Protein AF-0000000084448288 (afdb_homodimer)

Radius of gyration: 25.59 Å; Cα contacts (8 Å, |Δi|>4): 964; chains: 2; bounding box: 59×80×50 Å

Organism: NCBI:txid207340

Secondary structure (DSSP, 8-state):
--HHHHHHHHHHHHTT--EEEEEETTT--EEEESSSGGGGG--HHHHHHHHHHHHHTS-EEEEETTEEEEEEEEPPPPEEEEES-SHHHHHHHHHHHHTT-EEEEE-S-TTTS-HHHH-TTEEEE-S-HHHHHHHH---TTEEEEE--S-HHHHHHHHHHHHTTT-SEEEE-S-HHHHHHHHHHHHHTT--HHHHTTEESS-S-SS---SHHHHHHHHHHHHHHHHHT--TT---/--HHHHHHHHHHHHTT--EEEEEETTT--EEEESSSGGGGG--HHHHHHHHHHHHHTS-EEEEETTEEEEEEEEPPPPEEEEES-SHHHHHHHHHHHHTT-EEEEE-S-TTTS-HHHHTTTEEEE-S-HHHHHHHH---TTEEEEE--S-HHHHHHHHHHHHTTT-SEEEE-S-HHHHHHHHHHHHHTT--HHHHTTEESS-S-SS---SHHHHHHHHHHHHHHHHHT--TT---

Solvent-accessible surface area (backbone atoms only — not comparable to full-atom values): 24464 Å² total; per-residue (Å²): 127,62,68,68,55,51,54,48,50,50,50,25,54,73,68,54,38,54,30,19,43,34,29,32,61,92,78,60,51,69,48,56,42,64,72,57,79,60,53,78,78,54,54,67,62,52,50,52,47,36,50,49,13,49,73,63,70,36,64,43,78,43,79,44,96,89,38,51,30,41,31,40,41,44,63,57,74,39,31,36,38,33,37,33,53,41,70,39,44,50,44,27,48,61,56,40,36,65,55,60,28,51,34,34,38,33,27,58,52,57,89,52,53,35,66,84,63,45,47,89,68,52,49,75,39,68,33,52,40,55,59,42,44,64,71,65,52,59,35,69,52,17,34,38,37,32,60,50,91,43,63,80,49,42,48,41,36,48,53,53,46,69,77,37,49,37,70,38,37,30,31,52,51,50,68,68,56,45,54,57,49,52,54,56,42,39,75,76,68,44,51,69,73,57,52,67,55,48,38,65,42,46,36,50,34,26,59,56,79,51,42,39,39,41,23,34,22,34,52,38,37,53,46,11,58,76,54,66,33,60,73,46,44,73,111,129,62,69,68,56,52,53,48,50,50,50,26,56,74,67,54,39,54,29,21,42,34,27,31,62,92,80,59,52,70,49,56,42,67,74,56,81,63,53,80,79,53,53,70,63,52,52,52,48,36,50,49,14,48,73,63,71,37,64,42,78,43,76,46,96,88,38,51,30,42,33,40,43,44,64,59,74,40,30,35,40,32,38,35,51,41,68,39,44,51,45,27,48,59,56,40,34,65,55,58,29,51,33,35,38,32,27,57,53,56,88,52,54,36,57,86,66,46,40,87,66,48,48,77,39,68,36,51,41,56,59,42,44,64,72,65,51,60,34,69,52,17,33,38,36,30,62,48,92,43,63,80,49,41,49,41,37,47,54,54,47,67,74,38,50,37,70,37,37,32,32,51,50,51,68,68,56,43,54,57,50,50,54,56,41,38,75,74,69,42,50,70,75,57,54,67,54,48,37,65,42,46,37,49,36,27,60,57,78,50,42,36,38,40,23,34,21,35,52,39,38,52,46,11,59,76,54,66,33,61,73,46,43,76,110

Nearest PDB structures (foldseek):
  2we7-assembly2_B-2  TM=7.732E-01  e=2.204E-20  Mycolicibacterium smegmatis MC2 155
  2we8-assembly1_A-2  TM=7.661E-01  e=3.571E-20  Mycolicibacterium smegmatis MC2 155
  2we7-assembly1_A-3  TM=7.534E-01  e=9.376E-20  Mycolicibacterium smegmatis MC2 155
  3on5-assembly1_A  TM=6.849E-01  e=8.730E-13  Halalkalibacterium halodurans
  3on5-assembly1_B  TM=7.288E-01  e=4.190E-12  Halalkalibacterium halodurans

pLDDT: mean 90.81, std 9.93, range [38.81, 98.75]

Structure (mmCIF, N/CA/C/O backbone):
data_AF-0000000084448288-model_v1
#
loop_
_entity.id
_entity.type
_entity.pdbx_description
1 polymer 'Xanthine dehydrogenase'
#
loop_
_atom_site.group_PDB
_atom_site.id
_atom_site.type_symbol
_atom_site.label_atom_id
_atom_site.label_alt_id
_atom_site.label_comp_id
_atom_site.label_asym_id
_atom_site.label_entity_id
_atom_site.label_seq_id
_atom_site.pdbx_PDB_ins_code
_atom_site.Cartn_x
_atom_site.Cartn_y
_atom_site.Cartn_z
_atom_site.occupancy
_atom_site.B_iso_or_equiv
_atom_site.auth_seq_id
_atom_site.auth_comp_id
_atom_site.auth_asym_id
_atom_site.auth_atom_id
_atom_site.pdbx_PDB_model_num
ATOM 1 N N . MET A 1 1 ? 19.297 27.125 22.594 1 58.66 1 MET A N 1
ATOM 2 C CA . MET A 1 1 ? 18.234 27.672 21.75 1 58.66 1 MET A CA 1
ATOM 3 C C . MET A 1 1 ? 17.75 29.016 22.312 1 58.66 1 MET A C 1
ATOM 5 O O . MET A 1 1 ? 17.547 29.141 23.516 1 58.66 1 MET A O 1
ATOM 9 N N . ARG A 1 2 ? 17.891 30.078 21.578 1 66.81 2 ARG A N 1
ATOM 10 C CA . ARG A 1 2 ? 17.422 31.375 22.062 1 66.81 2 ARG A CA 1
ATOM 11 C C . ARG A 1 2 ? 15.977 31.312 22.531 1 66.81 2 ARG A C 1
ATOM 13 O O . ARG A 1 2 ? 15.164 30.594 21.938 1 66.81 2 ARG A O 1
ATOM 20 N N . THR A 1 3 ? 15.742 31.75 23.656 1 70.62 3 THR A N 1
ATOM 21 C CA . THR A 1 3 ? 14.461 31.719 24.359 1 70.62 3 THR A CA 1
ATOM 22 C C . THR A 1 3 ? 13.336 32.156 23.422 1 70.62 3 THR A C 1
ATOM 24 O O . THR A 1 3 ? 12.242 31.594 23.453 1 70.62 3 THR A O 1
ATOM 27 N N . ASP A 1 4 ? 13.586 33.094 22.594 1 83.12 4 ASP A N 1
ATOM 28 C CA . ASP A 1 4 ? 12.555 33.594 21.688 1 83.12 4 ASP A CA 1
ATOM 29 C C . ASP A 1 4 ? 12.18 32.562 20.625 1 83.12 4 ASP A C 1
ATOM 31 O O . ASP A 1 4 ? 11 32.375 20.328 1 83.12 4 ASP A O 1
ATOM 35 N N . ILE A 1 5 ? 13.109 31.812 20.203 1 85.88 5 ILE A N 1
ATOM 36 C CA . ILE A 1 5 ? 12.867 30.828 19.156 1 85.88 5 ILE A CA 1
ATOM 37 C C . ILE A 1 5 ? 12.031 29.672 19.719 1 85.88 5 ILE A C 1
ATOM 39 O O . ILE A 1 5 ? 11.125 29.172 19.062 1 85.88 5 ILE A O 1
ATOM 43 N N . PHE A 1 6 ? 12.312 29.359 20.922 1 87.12 6 PHE A N 1
ATOM 44 C CA . PHE A 1 6 ? 11.586 28.266 21.547 1 87.12 6 PHE A CA 1
ATOM 45 C C . PHE A 1 6 ? 10.109 28.609 21.703 1 87.12 6 PHE A C 1
ATOM 47 O O . PHE A 1 6 ? 9.234 27.781 21.438 1 87.12 6 PHE A O 1
ATOM 54 N N . ALA A 1 7 ? 9.922 29.812 22.172 1 88.25 7 ALA A N 1
ATOM 55 C CA . ALA A 1 7 ? 8.539 30.266 22.344 1 88.25 7 ALA A CA 1
ATOM 56 C C . ALA A 1 7 ? 7.801 30.25 21.016 1 88.25 7 ALA A C 1
ATOM 58 O O . ALA A 1 7 ? 6.641 29.844 20.938 1 88.25 7 ALA A O 1
ATOM 59 N N . ARG A 1 8 ? 8.438 30.703 20 1 87.56 8 ARG A N 1
ATOM 60 C CA . ARG A 1 8 ? 7.836 30.719 18.672 1 87.56 8 ARG A CA 1
ATOM 61 C C . ARG A 1 8 ? 7.594 29.312 18.156 1 87.56 8 ARG A C 1
ATOM 63 O O . ARG A 1 8 ? 6.57 29.047 17.516 1 87.56 8 ARG A O 1
ATOM 70 N N . LEU A 1 9 ? 8.539 28.484 18.438 1 89.31 9 LEU A N 1
ATOM 71 C CA . LEU A 1 9 ? 8.391 27.094 18.062 1 89.31 9 LEU A CA 1
ATOM 72 C C . LEU A 1 9 ? 7.195 26.453 18.766 1 89.31 9 LEU A C 1
ATOM 74 O O . LEU A 1 9 ? 6.375 25.781 18.125 1 89.31 9 LEU A O 1
ATOM 78 N N . ARG A 1 10 ? 7.094 26.703 19.984 1 89.56 10 ARG A N 1
ATOM 79 C CA . ARG A 1 10 ? 5.996 26.156 20.781 1 89.56 10 ARG A CA 1
ATOM 80 C C . ARG A 1 10 ? 4.652 26.688 20.297 1 89.56 10 ARG A C 1
ATOM 82 O O . ARG A 1 10 ? 3.668 25.953 20.234 1 89.56 10 ARG A O 1
ATOM 89 N N . ALA A 1 11 ? 4.699 27.969 20.031 1 88.56 11 ALA A N 1
ATOM 90 C CA . ALA A 1 11 ? 3.48 28.578 19.516 1 88.56 11 ALA A CA 1
ATOM 91 C C . ALA A 1 11 ? 3.068 27.938 18.188 1 88.56 11 ALA A C 1
ATOM 93 O O . ALA A 1 11 ? 1.89 27.641 17.984 1 88.56 11 ALA A O 1
ATOM 94 N N . ALA A 1 12 ? 4.02 27.734 17.328 1 88.56 12 ALA A N 1
ATOM 95 C CA . ALA A 1 12 ? 3.748 27.109 16.031 1 88.56 12 ALA A CA 1
ATOM 96 C C . ALA A 1 12 ? 3.205 25.703 16.219 1 88.56 12 ALA A C 1
ATOM 98 O O . ALA A 1 12 ? 2.271 25.297 15.516 1 88.56 12 ALA A O 1
ATOM 99 N N . GLN A 1 13 ? 3.73 24.984 17.109 1 87.38 13 GLN A N 1
ATOM 100 C CA . GLN A 1 13 ? 3.297 23.625 17.391 1 87.38 13 GLN A CA 1
ATOM 101 C C . GLN A 1 13 ? 1.867 23.609 17.922 1 87.38 13 GLN A C 1
ATOM 103 O O . GLN A 1 13 ? 1.059 22.766 17.516 1 87.38 13 GLN A O 1
ATOM 108 N N . ALA A 1 14 ? 1.645 24.562 18.797 1 86.06 14 ALA A N 1
ATOM 109 C CA . ALA A 1 14 ? 0.301 24.672 19.359 1 86.06 14 ALA A CA 1
ATOM 110 C C . ALA A 1 14 ? -0.726 24.969 18.266 1 86.06 14 ALA A C 1
ATOM 112 O O . ALA A 1 14 ? -1.862 24.5 18.328 1 86.06 14 ALA A O 1
ATOM 113 N N . GLU A 1 15 ? -0.28 25.719 17.312 1 86.12 15 GLU A N 1
ATOM 114 C CA . GLU A 1 15 ? -1.156 26.094 16.203 1 86.12 15 GLU A CA 1
ATOM 115 C C . GLU A 1 15 ? -1.111 25.062 15.078 1 86.12 15 GLU A C 1
ATOM 117 O O . GLU A 1 15 ? -1.763 25.234 14.047 1 86.12 15 GLU A O 1
ATOM 122 N N . LYS A 1 16 ? -0.395 24.031 15.242 1 86.31 16 LYS A N 1
ATOM 123 C CA . LYS A 1 16 ? -0.212 22.969 14.258 1 86.31 16 LYS A CA 1
ATOM 124 C C . LYS A 1 16 ? 0.332 23.516 12.945 1 86.31 16 LYS A C 1
ATOM 126 O O . LYS A 1 16 ? -0.062 23.078 11.859 1 86.31 16 LYS A O 1
ATOM 131 N N . ARG A 1 17 ? 1.16 24.5 13.062 1 87.25 17 ARG A N 1
ATOM 132 C CA . ARG A 1 17 ? 1.825 25.094 11.898 1 87.25 17 ARG A CA 1
ATOM 133 C C . ARG A 1 17 ? 3.172 24.422 11.648 1 87.25 17 ARG A C 1
ATOM 135 O O . ARG A 1 17 ? 3.992 24.297 12.555 1 87.25 17 ARG A O 1
ATOM 142 N N . PRO A 1 18 ? 3.307 23.938 10.422 1 90.56 18 PRO A N 1
ATOM 143 C CA . PRO A 1 18 ? 4.629 23.391 10.117 1 90.56 18 PRO A CA 1
ATOM 144 C C . PRO A 1 18 ? 5.734 24.438 10.164 1 90.56 18 PRO A C 1
ATOM 146 O O . PRO A 1 18 ? 5.586 25.531 9.602 1 90.56 18 PRO A O 1
ATOM 149 N N . VAL A 1 19 ? 6.801 24.141 10.898 1 92.81 19 VAL A N 1
ATOM 150 C CA . VAL A 1 19 ? 7.953 25.047 10.969 1 92.81 19 VAL A CA 1
ATOM 151 C C . VAL A 1 19 ? 9.242 24.219 10.938 1 92.81 19 VAL A C 1
ATOM 153 O O . VAL A 1 19 ? 9.227 23.016 11.156 1 92.81 19 VAL A O 1
ATOM 156 N N . ALA A 1 20 ? 10.25 24.891 10.562 1 94.38 20 ALA A N 1
ATOM 157 C CA . ALA A 1 20 ? 11.562 24.25 10.562 1 94.38 20 ALA A CA 1
ATOM 158 C C . ALA A 1 20 ? 12.562 25.047 11.391 1 94.38 20 ALA A C 1
ATOM 160 O O . ALA A 1 20 ? 12.703 26.266 11.203 1 94.38 20 ALA A O 1
ATOM 161 N N . LEU A 1 21 ? 13.148 24.406 12.32 1 93.94 21 LEU A N 1
ATOM 162 C CA . LEU A 1 21 ? 14.234 25 13.086 1 93.94 21 LEU A CA 1
ATOM 163 C C . LEU A 1 21 ? 15.555 24.891 12.336 1 93.94 21 LEU A C 1
ATOM 165 O O . LEU A 1 21 ? 15.984 23.797 11.992 1 93.94 21 LEU A O 1
ATOM 169 N N . LEU A 1 22 ? 16.094 26.016 12.031 1 94.25 22 LEU A N 1
ATOM 170 C CA . LEU A 1 22 ? 17.375 26.109 11.328 1 94.25 22 LEU A CA 1
ATOM 171 C C . LEU A 1 22 ? 18.516 26.391 12.297 1 94.25 22 LEU A C 1
ATOM 173 O O . LEU A 1 22 ? 18.484 27.406 13.008 1 94.25 22 LEU A O 1
ATOM 177 N N . THR A 1 23 ? 19.438 25.469 12.32 1 94.44 23 THR A N 1
ATOM 178 C CA . THR A 1 23 ? 20.578 25.641 13.219 1 94.44 23 THR A CA 1
ATOM 179 C C . THR A 1 23 ? 21.875 25.703 12.438 1 94.44 23 THR A C 1
ATOM 181 O O . THR A 1 23 ? 22.219 24.75 11.719 1 94.44 23 THR A O 1
ATOM 184 N N . ARG A 1 24 ? 22.562 26.797 12.516 1 93.94 24 ARG A N 1
ATOM 185 C CA . ARG A 1 24 ? 23.875 26.891 11.914 1 93.94 24 ARG A CA 1
ATOM 186 C C . ARG A 1 24 ? 24.906 26.094 12.703 1 93.94 24 ARG A C 1
ATOM 188 O O . ARG A 1 24 ? 25.109 26.344 13.898 1 93.94 24 ARG A O 1
ATOM 195 N N . LEU A 1 25 ? 25.562 25.25 12.078 1 94.44 25 LEU A N 1
ATOM 196 C CA . LEU A 1 25 ? 26.344 24.234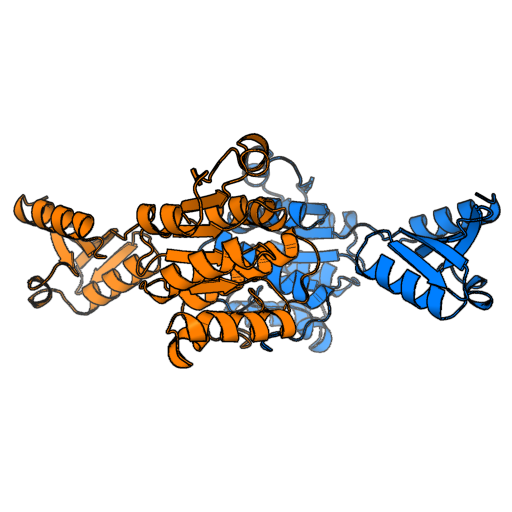 12.781 1 94.44 25 LEU A CA 1
ATOM 197 C C . LEU A 1 25 ? 27.594 24.844 13.406 1 94.44 25 LEU A C 1
ATOM 199 O O . LEU A 1 25 ? 27.938 24.531 14.547 1 94.44 25 LEU A O 1
ATOM 203 N N . PRO A 1 26 ? 28.328 25.766 12.68 1 93.19 26 PRO A N 1
ATOM 204 C CA . PRO A 1 26 ? 29.578 26.25 13.25 1 93.19 26 PRO A CA 1
ATOM 205 C C . PRO A 1 26 ? 29.375 27.016 14.555 1 93.19 26 PRO A C 1
ATOM 207 O O . PRO A 1 26 ? 30.219 26.938 15.453 1 93.19 26 PRO A O 1
ATOM 210 N N . ASP A 1 27 ? 28.219 27.75 14.789 1 93.56 27 ASP A N 1
ATOM 211 C CA . ASP A 1 27 ? 28.094 28.594 15.969 1 93.56 27 ASP A CA 1
ATOM 212 C C . ASP A 1 27 ? 26.781 28.328 16.703 1 93.56 27 ASP A C 1
ATOM 214 O O . ASP A 1 27 ? 26.516 28.922 17.75 1 93.56 27 ASP A O 1
ATOM 218 N N . GLY A 1 28 ? 25.922 27.484 16.125 1 92.06 28 GLY A N 1
ATOM 219 C CA . GLY A 1 28 ? 24.703 27.109 16.812 1 92.06 28 GLY A CA 1
ATOM 220 C C . GLY A 1 28 ? 23.594 28.125 16.672 1 92.06 28 G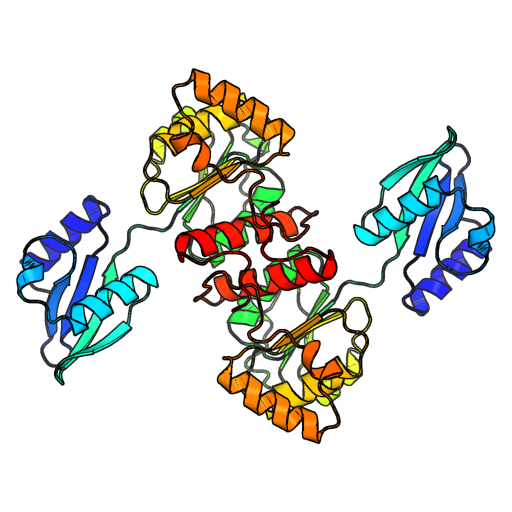LY A C 1
ATOM 221 O O . GLY A 1 28 ? 22.531 27.984 17.297 1 92.06 28 GLY A O 1
ATOM 222 N N . ALA A 1 29 ? 23.844 29.219 15.836 1 90.31 29 ALA A N 1
ATOM 223 C CA . ALA A 1 29 ? 22.797 30.203 15.625 1 90.31 29 ALA A CA 1
ATOM 224 C C . ALA A 1 29 ? 21.531 29.547 15.055 1 90.31 29 ALA A C 1
ATOM 226 O O . ALA A 1 29 ? 21.625 28.656 14.195 1 90.31 29 ALA A O 1
ATOM 227 N N . GLN A 1 30 ? 20.391 29.953 15.602 1 91.5 30 GLN A N 1
ATOM 228 C CA . GLN A 1 30 ? 19.156 29.312 15.203 1 91.5 30 GLN A CA 1
ATOM 229 C C . GLN A 1 30 ? 18.188 30.312 14.586 1 91.5 30 GLN A C 1
ATOM 231 O O . GLN A 1 30 ? 18.203 31.5 14.93 1 91.5 30 GLN A O 1
ATOM 236 N N . ARG A 1 31 ? 17.484 29.891 13.586 1 90.25 31 ARG A N 1
ATOM 237 C CA . ARG A 1 31 ? 16.359 30.594 12.984 1 90.25 31 ARG A CA 1
ATOM 238 C C . ARG A 1 31 ? 15.156 29.672 12.836 1 90.25 31 ARG A C 1
ATOM 240 O O . ARG A 1 31 ? 15.297 28.453 12.914 1 90.25 31 ARG A O 1
ATOM 247 N N . LEU A 1 32 ? 14 30.266 12.781 1 91.38 32 LEU A N 1
ATOM 248 C CA . LEU A 1 32 ? 12.766 29.5 12.586 1 91.38 32 LEU A CA 1
ATOM 249 C C . LEU A 1 32 ? 12.094 29.891 11.273 1 91.38 32 LEU A C 1
ATOM 251 O O . LEU A 1 32 ? 11.789 31.062 11.055 1 91.38 32 LEU A O 1
ATOM 255 N N . TRP A 1 33 ? 11.969 28.906 10.453 1 90.94 33 TRP A N 1
ATOM 256 C CA . TRP A 1 33 ? 11.289 29.125 9.188 1 90.94 33 TRP A CA 1
ATOM 257 C C . TRP A 1 33 ? 9.82 28.703 9.273 1 90.94 33 TRP A C 1
ATOM 259 O O . TRP A 1 33 ? 9.508 27.625 9.773 1 90.94 33 TRP A O 1
ATOM 269 N N . GLY A 1 34 ? 8.875 29.562 8.773 1 86.19 34 GLY A N 1
ATOM 270 C CA . GLY A 1 34 ? 7.473 29.188 8.711 1 86.19 34 GLY A CA 1
ATOM 271 C C . GLY A 1 34 ? 6.648 29.766 9.844 1 86.19 34 GLY A C 1
ATOM 272 O O . GLY A 1 34 ? 5.445 29.5 9.945 1 86.19 34 GLY A O 1
ATOM 273 N N . ALA A 1 35 ? 7.168 30.406 10.922 1 72.81 35 ALA A N 1
ATOM 274 C CA . ALA A 1 35 ? 6.438 30.906 12.086 1 72.81 35 ALA A CA 1
ATOM 275 C C . ALA A 1 35 ? 6.152 32.406 11.945 1 72.81 35 ALA A C 1
ATOM 277 O O . ALA A 1 35 ? 6.02 33.094 12.953 1 72.81 35 ALA A O 1
ATOM 278 N N . GLY A 1 36 ? 5.934 32.75 10.797 1 65.75 36 GLY A N 1
ATOM 279 C CA . GLY A 1 36 ? 5.617 34.156 10.633 1 65.75 36 GLY A CA 1
ATOM 280 C C . GLY A 1 36 ? 6.773 34.969 10.07 1 65.75 36 GLY A C 1
ATOM 281 O O . GLY A 1 36 ? 7.543 34.469 9.25 1 65.75 36 GLY A O 1
ATOM 282 N N . GLU A 1 37 ? 7.051 36.281 10.641 1 55.09 37 GLU A N 1
ATOM 283 C CA . GLU A 1 37 ? 7.84 37.438 10.242 1 55.09 37 GLU A CA 1
ATOM 284 C C . GLU A 1 37 ? 9.305 37.062 10.039 1 55.09 37 GLU A C 1
ATOM 286 O O . GLU A 1 37 ? 10.031 37.75 9.312 1 55.09 37 GLU A O 1
ATOM 291 N N . ASP A 1 38 ? 9.766 36.094 10.578 1 54.41 38 ASP A N 1
ATOM 292 C CA . ASP A 1 38 ? 11.211 35.906 10.539 1 54.41 38 ASP A CA 1
ATOM 293 C C . ASP A 1 38 ? 11.664 35.406 9.164 1 54.41 38 ASP A C 1
ATOM 295 O O . ASP A 1 38 ? 12.805 35 8.992 1 54.41 38 ASP A O 1
ATOM 299 N N . THR A 1 39 ? 10.656 35.281 8.281 1 59.19 39 THR A N 1
ATOM 300 C CA . THR A 1 39 ? 11.023 34.844 6.938 1 59.19 39 THR A CA 1
ATOM 301 C C . THR A 1 39 ? 11.977 35.875 6.293 1 59.19 39 THR A C 1
ATOM 303 O O . THR A 1 39 ? 12.688 35.531 5.348 1 59.19 39 THR A O 1
ATOM 306 N N . GLU A 1 40 ? 12.086 37.031 6.934 1 60.41 40 GLU A N 1
ATOM 307 C CA . GLU A 1 40 ? 12.727 38.125 6.191 1 60.41 40 GLU A CA 1
ATOM 308 C C . GLU A 1 40 ? 14.242 37.938 6.129 1 60.41 40 GLU A C 1
ATOM 310 O O . GLU A 1 40 ? 14.883 38.344 5.16 1 60.41 40 GLU A O 1
ATOM 315 N N . ASP A 1 41 ? 14.812 37.031 6.957 1 75.25 41 ASP A N 1
ATOM 316 C CA . ASP A 1 41 ? 16.266 36.969 6.887 1 75.25 41 ASP A CA 1
ATOM 317 C C . ASP A 1 41 ? 16.75 35.531 6.617 1 75.25 41 ASP A C 1
ATOM 319 O O . ASP A 1 41 ? 17.844 35.156 7.031 1 75.25 41 ASP A O 1
ATOM 323 N N . ILE A 1 42 ? 15.859 34.906 5.926 1 86.31 42 ILE A N 1
ATOM 324 C CA . ILE A 1 42 ? 16.281 33.562 5.66 1 86.31 42 ILE A CA 1
ATOM 325 C C . ILE A 1 42 ? 16.688 33.406 4.195 1 86.31 42 ILE A C 1
ATOM 327 O O . ILE A 1 42 ? 15.891 33.688 3.295 1 86.31 42 ILE A O 1
ATOM 331 N N . ALA A 1 43 ? 17.953 33 3.93 1 88.81 43 ALA A N 1
ATOM 332 C CA . ALA A 1 43 ? 18.469 32.812 2.58 1 88.81 43 ALA A CA 1
ATOM 333 C C . ALA A 1 43 ? 17.594 31.828 1.804 1 88.81 43 ALA A C 1
ATOM 335 O O . ALA A 1 43 ? 17.078 30.844 2.367 1 88.81 43 ALA A O 1
ATOM 336 N N . PRO A 1 44 ? 17.422 32.094 0.518 1 88.81 44 PRO A N 1
ATOM 337 C CA . PRO A 1 44 ? 16.562 31.25 -0.308 1 88.81 44 PRO A CA 1
ATOM 338 C C . PRO A 1 44 ? 16.953 29.781 -0.234 1 88.81 44 PRO A C 1
ATOM 340 O O . PRO A 1 44 ? 16.078 28.906 -0.191 1 88.81 44 PRO A O 1
ATOM 343 N N . GLY A 1 45 ? 18.188 29.531 -0.201 1 91.5 45 GLY A N 1
ATOM 344 C CA . GLY A 1 45 ? 18.641 28.156 -0.106 1 91.5 45 GLY A CA 1
ATOM 345 C C . GLY A 1 45 ? 18.188 27.469 1.168 1 91.5 45 GLY A C 1
ATOM 346 O O . GLY A 1 45 ? 17.859 26.281 1.156 1 91.5 45 GLY A O 1
ATOM 347 N N . LEU A 1 46 ? 18.188 28.234 2.229 1 92 46 LEU A N 1
ATOM 348 C CA . LEU A 1 46 ? 17.75 27.688 3.51 1 92 46 LEU A CA 1
ATOM 349 C C . LEU A 1 46 ? 16.25 27.469 3.52 1 92 46 LEU A C 1
ATOM 351 O O . LEU A 1 46 ? 15.766 26.484 4.09 1 92 46 LEU A O 1
ATOM 355 N N . ALA A 1 47 ? 15.594 28.344 2.916 1 91 47 ALA A N 1
ATOM 356 C CA . ALA A 1 47 ? 14.148 28.188 2.789 1 91 47 ALA A CA 1
ATOM 357 C C . ALA A 1 47 ? 13.805 26.906 2.014 1 91 47 ALA A C 1
ATOM 359 O O . ALA A 1 47 ? 12.883 26.188 2.383 1 91 47 ALA A O 1
ATOM 360 N N . GLU A 1 48 ? 14.539 26.672 1.001 1 90.31 48 GLU A N 1
ATOM 361 C CA . GLU A 1 48 ? 14.336 25.453 0.206 1 90.31 48 GLU A CA 1
ATOM 362 C C . GLU A 1 48 ? 14.609 24.203 1.032 1 90.31 48 GLU A C 1
ATOM 364 O O . GLU A 1 48 ? 13.859 23.234 0.952 1 90.31 48 GLU A O 1
ATOM 369 N N . ALA A 1 49 ? 15.656 24.297 1.778 1 92.5 49 ALA A N 1
ATOM 370 C CA . ALA A 1 49 ? 15.984 23.172 2.652 1 92.5 49 ALA A CA 1
ATOM 371 C C . ALA A 1 49 ? 14.891 22.953 3.691 1 92.5 49 ALA A C 1
ATOM 373 O O . ALA A 1 49 ? 14.547 21.812 4.008 1 92.5 49 ALA A O 1
ATOM 374 N N . ALA A 1 50 ? 14.398 24.016 4.195 1 92.75 50 ALA A N 1
ATOM 375 C CA . ALA A 1 50 ? 13.32 23.922 5.176 1 92.75 50 ALA A CA 1
ATOM 376 C C . ALA A 1 50 ? 12.078 23.266 4.57 1 92.75 50 ALA A C 1
ATOM 378 O O . ALA A 1 50 ? 11.484 22.375 5.176 1 92.75 50 ALA A O 1
ATOM 379 N N . ARG A 1 51 ? 11.742 23.656 3.363 1 87.94 51 ARG A N 1
ATOM 380 C CA . ARG A 1 51 ? 10.594 23.078 2.676 1 87.94 51 ARG A CA 1
ATOM 381 C C . ARG A 1 51 ? 10.789 21.578 2.447 1 87.94 51 ARG A C 1
ATOM 383 O O . ARG A 1 51 ? 9.867 20.781 2.656 1 87.94 51 ARG A O 1
ATOM 390 N N . ALA A 1 52 ? 11.961 21.25 2.074 1 84.75 52 ALA A N 1
ATOM 391 C CA . ALA A 1 52 ? 12.266 19.844 1.812 1 84.75 52 ALA A CA 1
ATOM 392 C C . ALA A 1 52 ? 12.172 19.016 3.09 1 84.75 52 ALA A C 1
ATOM 394 O O . ALA A 1 52 ? 11.641 17.891 3.076 1 84.75 52 ALA A O 1
ATOM 395 N N . ALA A 1 53 ? 12.719 19.547 4.117 1 90.5 53 ALA A N 1
ATOM 396 C CA . ALA A 1 53 ? 12.664 18.859 5.398 1 90.5 53 ALA A CA 1
ATOM 397 C C . ALA A 1 53 ? 11.219 18.656 5.852 1 90.5 53 ALA A C 1
ATOM 399 O O . ALA A 1 53 ? 10.852 17.578 6.328 1 90.5 53 ALA A O 1
ATOM 400 N N . LEU A 1 54 ? 10.461 19.672 5.66 1 88.31 54 LEU A N 1
ATOM 401 C CA . LEU A 1 54 ? 9.062 19.594 6.051 1 88.31 54 LEU A CA 1
ATOM 402 C C . LEU A 1 54 ? 8.305 18.609 5.172 1 88.31 54 LEU A C 1
ATOM 404 O O . LEU A 1 54 ? 7.547 17.766 5.676 1 88.31 54 LEU A O 1
ATOM 408 N N . ALA A 1 55 ? 8.617 18.641 3.943 1 77.19 55 ALA A N 1
ATOM 409 C CA . ALA A 1 55 ? 7.957 17.734 3.002 1 77.19 55 ALA A CA 1
ATOM 410 C C . ALA A 1 55 ? 8.328 16.281 3.283 1 77.19 55 ALA A C 1
ATOM 412 O O . ALA A 1 55 ? 7.48 15.391 3.186 1 77.19 55 ALA A O 1
ATOM 413 N N . GLY A 1 56 ? 9.461 16.062 3.646 1 77.69 56 GLY A N 1
ATOM 414 C CA . GLY A 1 56 ? 9.953 14.719 3.891 1 77.69 56 GLY A CA 1
ATOM 415 C C . GLY A 1 56 ? 9.781 14.266 5.328 1 77.69 56 GLY A C 1
ATOM 416 O O . GLY A 1 56 ? 10.047 13.109 5.66 1 77.69 56 GLY A O 1
ATOM 417 N N . ASP A 1 57 ? 9.344 15.148 6.102 1 86.56 57 ASP A N 1
ATOM 418 C CA . ASP A 1 57 ? 9.219 14.898 7.535 1 86.56 57 ASP A CA 1
ATOM 419 C C . ASP A 1 57 ? 10.516 14.328 8.109 1 86.56 57 ASP A C 1
ATOM 421 O O . ASP A 1 57 ? 10.492 13.344 8.844 1 86.56 57 ASP A O 1
ATOM 425 N N . ALA A 1 58 ? 11.586 14.859 7.66 1 87 58 ALA A N 1
ATOM 426 C CA . ALA A 1 58 ? 12.891 14.367 8.094 1 87 58 ALA A CA 1
ATOM 427 C C . ALA A 1 58 ? 13.914 15.5 8.172 1 87 58 ALA A C 1
ATOM 429 O O . ALA A 1 58 ? 13.938 16.375 7.301 1 87 58 ALA A O 1
ATOM 430 N N . ALA A 1 59 ? 14.695 15.445 9.195 1 93.06 59 ALA A N 1
ATOM 431 C CA . ALA A 1 59 ? 15.773 16.422 9.32 1 93.06 59 ALA A CA 1
ATOM 432 C C . ALA A 1 59 ? 16.812 16.234 8.227 1 93.06 59 ALA A C 1
ATOM 434 O O . ALA A 1 59 ? 16.938 15.156 7.656 1 93.06 59 ALA A O 1
ATOM 435 N N . ARG A 1 60 ? 17.484 17.328 7.922 1 93.25 60 ARG A N 1
ATOM 436 C CA . ARG A 1 60 ? 18.516 17.234 6.887 1 93.25 60 ARG A CA 1
ATOM 437 C C . ARG A 1 60 ? 19.609 18.281 7.117 1 93.25 60 ARG A C 1
ATOM 439 O O . ARG A 1 60 ? 19.406 19.266 7.836 1 93.25 60 ARG A O 1
ATOM 446 N N . MET A 1 61 ? 20.734 18.016 6.516 1 95.06 61 MET A N 1
ATOM 447 C CA . MET A 1 61 ? 21.828 18.984 6.449 1 95.06 61 MET A CA 1
ATOM 448 C C . MET A 1 61 ? 21.734 19.828 5.18 1 95.06 61 MET A C 1
ATOM 450 O O . MET A 1 61 ? 21.25 19.344 4.148 1 95.06 61 MET A O 1
ATOM 454 N N . ALA A 1 62 ? 22.031 21.047 5.34 1 95.06 62 ALA A N 1
ATOM 455 C CA . ALA A 1 62 ? 22.062 21.938 4.176 1 95.06 62 ALA A CA 1
ATOM 456 C C . ALA A 1 62 ? 23.297 22.828 4.184 1 95.06 62 ALA A C 1
ATOM 458 O O . ALA A 1 62 ? 23.75 23.266 5.246 1 95.06 62 ALA A O 1
ATOM 459 N N . GLU A 1 63 ? 23.859 22.984 3.064 1 94.94 63 GLU A N 1
ATOM 460 C CA . GLU A 1 63 ? 24.938 23.938 2.863 1 94.94 63 GLU A CA 1
ATOM 461 C C . GLU A 1 63 ? 24.438 25.172 2.111 1 94.94 63 GLU A C 1
ATOM 463 O O . GLU A 1 63 ? 24.047 25.078 0.947 1 94.94 63 GLU A O 1
ATOM 468 N N . VAL A 1 64 ? 24.484 26.281 2.771 1 92.38 64 VAL A N 1
ATOM 469 C CA . VAL A 1 64 ? 23.984 27.516 2.164 1 92.38 64 VAL A CA 1
ATOM 470 C C . VAL A 1 64 ? 25.016 28.625 2.359 1 92.38 64 VAL A C 1
ATOM 472 O O . VAL A 1 64 ? 25.391 28.938 3.492 1 92.38 64 VAL A O 1
ATOM 475 N N . ALA A 1 65 ? 25.438 29.203 1.169 1 88.88 65 ALA A N 1
ATOM 476 C CA . ALA A 1 65 ? 26.406 30.297 1.184 1 88.88 65 ALA A CA 1
ATOM 477 C C . ALA A 1 65 ? 27.641 29.922 2.008 1 88.88 65 ALA A C 1
ATOM 479 O O . ALA A 1 65 ? 28.094 30.719 2.832 1 88.88 65 ALA A O 1
ATOM 480 N N . GLY A 1 66 ? 28.031 28.656 1.899 1 91.12 66 GLY A N 1
ATOM 481 C CA . GLY A 1 66 ? 29.266 28.203 2.531 1 91.12 66 GLY A CA 1
ATOM 482 C C . GLY A 1 66 ? 29.078 27.828 3.99 1 91.12 66 GLY A C 1
ATOM 483 O O . GLY A 1 66 ? 30.047 27.516 4.68 1 91.12 66 GLY A O 1
ATOM 484 N N . GLU A 1 67 ? 27.969 27.984 4.496 1 92.94 67 GLU A N 1
ATOM 485 C CA . GLU A 1 67 ? 27.688 27.609 5.883 1 92.94 67 GLU A CA 1
ATOM 486 C C . GLU A 1 67 ? 26.891 26.312 5.961 1 92.94 67 GLU A C 1
ATOM 488 O O . GLU A 1 67 ? 26 26.078 5.145 1 92.94 67 GLU A O 1
ATOM 493 N N . SER A 1 68 ? 27.266 25.516 6.996 1 96.56 68 SER A N 1
ATOM 494 C CA . SER A 1 68 ? 26.562 24.266 7.246 1 96.56 68 SER A CA 1
ATOM 495 C C . SER A 1 68 ? 25.406 24.469 8.219 1 96.56 68 SER A C 1
ATOM 497 O O . SER A 1 68 ? 25.578 25.062 9.281 1 96.56 68 SER A O 1
ATOM 499 N N . TRP A 1 69 ? 24.297 23.953 7.82 1 96.31 69 TRP A N 1
ATOM 500 C CA . TRP A 1 69 ? 23.094 24.125 8.625 1 96.31 69 TRP A CA 1
ATOM 501 C C . TRP A 1 69 ? 22.438 22.766 8.906 1 96.31 69 TRP A C 1
ATOM 503 O O . TRP A 1 69 ? 22.469 21.875 8.055 1 96.31 69 TRP A O 1
ATOM 513 N N . PHE A 1 70 ? 21.859 22.672 10.133 1 97.31 70 PHE A N 1
ATOM 514 C CA . PHE A 1 70 ? 20.969 21.562 10.469 1 97.31 70 PHE A CA 1
ATOM 515 C C . PHE A 1 70 ? 19.516 22.016 10.438 1 97.31 70 PHE A C 1
ATOM 517 O O . PHE A 1 70 ? 19.141 22.969 11.141 1 97.31 70 PHE A O 1
ATOM 524 N N . VAL A 1 71 ? 18.75 21.391 9.547 1 96 71 VAL A N 1
ATOM 525 C CA . VAL A 1 71 ? 17.359 21.75 9.352 1 96 71 VAL A CA 1
ATOM 526 C C . VAL A 1 71 ? 16.453 20.719 10.016 1 96 71 VAL A C 1
ATOM 528 O O . VAL A 1 71 ? 16.422 19.562 9.594 1 96 71 VAL A O 1
ATOM 531 N N . HIS A 1 72 ? 15.695 21.125 11.055 1 95.06 72 HIS A N 1
ATOM 532 C CA . HIS A 1 72 ? 14.812 20.234 11.797 1 95.06 72 HIS A CA 1
ATOM 533 C C . HIS A 1 72 ? 13.352 20.594 11.57 1 95.06 72 HIS A C 1
ATOM 535 O O . HIS A 1 72 ? 12.867 21.594 12.094 1 95.06 72 HIS A O 1
ATOM 541 N N . PRO A 1 73 ? 12.688 19.688 10.82 1 93.75 73 PRO A N 1
ATOM 542 C CA . PRO A 1 73 ? 11.266 19.969 10.594 1 93.75 73 PRO A CA 1
ATOM 543 C C . PRO A 1 73 ? 10.398 19.656 11.812 1 93.75 73 PRO A C 1
ATOM 545 O O . PRO A 1 73 ? 10.648 18.672 12.516 1 93.75 73 PRO A O 1
ATOM 548 N N . HIS A 1 74 ? 9.508 20.578 12.094 1 92.06 74 HIS A N 1
ATOM 549 C CA . HIS A 1 74 ? 8.453 20.375 13.078 1 92.06 74 HIS A CA 1
ATOM 550 C C . HIS A 1 74 ? 7.074 20.422 12.43 1 92.06 74 HIS A C 1
ATOM 552 O O . HIS A 1 74 ? 6.469 21.484 12.32 1 92.06 74 HIS A O 1
ATOM 558 N N . ASN A 1 75 ? 6.707 19.219 11.938 1 90.75 75 ASN A N 1
ATOM 559 C CA . ASN A 1 75 ? 5.383 19.047 11.352 1 90.75 75 ASN A CA 1
ATOM 560 C C . ASN A 1 75 ? 4.375 18.531 12.383 1 90.75 75 ASN A C 1
ATOM 562 O O . ASN A 1 75 ? 4.738 17.797 13.289 1 90.75 75 ASN A O 1
ATOM 566 N N . PRO A 1 76 ? 3.09 19.062 12.281 1 88.69 76 PRO A N 1
ATOM 567 C CA . PRO A 1 76 ? 2.074 18.25 12.961 1 88.69 76 PRO A CA 1
ATOM 568 C C . PRO A 1 76 ? 2.08 16.781 12.492 1 88.69 76 PRO A C 1
ATOM 570 O O . PRO A 1 76 ? 2.57 16.484 11.406 1 88.69 76 PRO A O 1
ATOM 573 N N . PRO A 1 77 ? 1.613 15.93 13.406 1 90.31 77 PRO A N 1
ATOM 574 C CA . PRO A 1 77 ? 1.622 14.523 13 1 90.31 77 PRO A CA 1
ATOM 575 C C . PRO A 1 77 ? 0.788 14.266 11.75 1 90.31 77 PRO A C 1
ATOM 577 O O . PRO A 1 77 ? -0.254 14.898 11.555 1 90.31 77 PRO A O 1
ATOM 580 N N . LEU A 1 78 ? 1.327 13.414 10.891 1 94.44 78 LEU A N 1
ATOM 581 C CA . LEU A 1 78 ? 0.536 12.883 9.789 1 94.44 78 LEU A CA 1
ATOM 582 C C . LEU A 1 78 ? -0.476 11.859 10.289 1 94.44 78 LEU A C 1
ATOM 584 O O . LEU A 1 78 ? -0.101 10.867 10.922 1 94.44 78 LEU A O 1
ATOM 588 N N . ARG A 1 79 ? -1.76 12.086 10.047 1 96.5 79 ARG A N 1
ATOM 589 C CA . ARG A 1 79 ? -2.793 11.266 10.672 1 96.5 79 ARG A CA 1
ATOM 590 C C . ARG A 1 79 ? -3.639 10.555 9.625 1 96.5 79 ARG A C 1
ATOM 592 O O . ARG A 1 79 ? -3.9 11.102 8.555 1 96.5 79 ARG A O 1
ATOM 599 N N . LEU A 1 80 ? -4.016 9.359 9.906 1 98.44 80 LEU A N 1
ATOM 600 C CA . LEU A 1 80 ? -5 8.602 9.148 1 98.44 80 LEU A CA 1
ATOM 601 C C . LEU A 1 80 ? -6.168 8.188 10.031 1 98.44 80 LEU A C 1
ATOM 603 O O . LEU A 1 80 ? -5.98 7.473 11.023 1 98.44 80 LEU A O 1
ATOM 607 N N . ILE A 1 81 ? -7.332 8.672 9.711 1 98.62 81 ILE A N 1
ATOM 608 C CA . ILE A 1 81 ? -8.562 8.336 10.422 1 98.62 81 ILE A CA 1
ATOM 609 C C . ILE A 1 81 ? -9.367 7.332 9.602 1 98.62 81 ILE A C 1
ATOM 611 O O . ILE A 1 81 ? -9.789 7.633 8.477 1 98.62 81 ILE A O 1
ATOM 615 N N . LEU A 1 82 ? -9.523 6.176 10.148 1 98.31 82 LEU A N 1
ATOM 616 C CA . LEU A 1 82 ? -10.297 5.117 9.508 1 98.31 82 LEU A CA 1
ATOM 617 C C . LEU A 1 82 ? -11.656 4.949 10.18 1 98.31 82 LEU A C 1
ATOM 619 O O . LEU A 1 82 ? -11.727 4.734 11.398 1 98.31 82 LEU A O 1
ATOM 623 N N . VAL A 1 83 ? -12.688 5.074 9.414 1 98.19 83 VAL A N 1
ATOM 624 C CA . VAL A 1 83 ? -14.039 4.855 9.93 1 98.19 83 VAL A CA 1
ATOM 625 C C . VAL A 1 83 ? -14.539 3.479 9.5 1 98.19 83 VAL A C 1
ATOM 627 O O . VAL A 1 83 ? -14.82 3.256 8.32 1 98.19 83 VAL A O 1
ATOM 630 N N . GLY A 1 84 ? -14.68 2.602 10.461 1 96.75 84 GLY A N 1
ATOM 631 C CA . GLY A 1 84 ? -15.023 1.209 10.219 1 96.75 84 GLY A CA 1
ATOM 632 C C . GLY A 1 84 ? -13.891 0.252 10.531 1 96.75 84 GLY A C 1
ATOM 633 O O . GLY A 1 84 ? -12.852 0.266 9.859 1 96.75 84 GLY A O 1
ATOM 634 N N . ALA A 1 85 ? -14.078 -0.545 11.555 1 95.19 85 ALA A N 1
ATOM 635 C CA . ALA A 1 85 ? -13.086 -1.531 11.977 1 95.19 85 ALA A CA 1
ATOM 636 C C . ALA A 1 85 ? -13.289 -2.859 11.258 1 95.19 85 ALA A C 1
ATOM 638 O O . ALA A 1 85 ? -13.516 -3.893 11.891 1 95.19 85 ALA A O 1
ATOM 639 N N . VAL A 1 86 ? -13.133 -2.773 9.953 1 94.38 86 VAL A N 1
ATOM 640 C CA . VAL A 1 86 ? -13.375 -3.943 9.117 1 94.38 86 VAL A CA 1
ATOM 641 C C . VAL A 1 86 ? -12.047 -4.59 8.734 1 94.38 86 VAL A C 1
ATOM 643 O O . VAL A 1 86 ? -10.984 -4.168 9.195 1 94.38 86 VAL A O 1
ATOM 646 N N . HIS A 1 87 ? -12.133 -5.664 7.957 1 93.81 87 HIS A N 1
ATOM 647 C CA . HIS A 1 87 ? -10.961 -6.441 7.582 1 93.81 87 HIS A CA 1
ATOM 648 C C . HIS A 1 87 ? -9.945 -5.578 6.84 1 93.81 87 HIS A C 1
ATOM 650 O O . HIS A 1 87 ? -8.734 -5.727 7.035 1 93.81 87 HIS A O 1
ATOM 656 N N . ILE A 1 88 ? -10.422 -4.656 6.012 1 96.75 88 ILE A N 1
ATOM 657 C CA . ILE A 1 88 ? -9.531 -3.773 5.273 1 96.75 88 ILE A CA 1
ATOM 658 C C . ILE A 1 88 ? -8.766 -2.883 6.25 1 96.75 88 ILE A C 1
ATOM 660 O O . ILE A 1 88 ? -7.562 -2.656 6.086 1 96.75 88 ILE A O 1
ATOM 664 N N . ALA A 1 89 ? -9.438 -2.379 7.254 1 97 89 ALA A N 1
ATOM 665 C CA . ALA A 1 89 ? -8.781 -1.568 8.273 1 97 89 ALA A CA 1
ATOM 666 C C . ALA A 1 89 ? -7.688 -2.363 8.984 1 97 89 ALA A C 1
ATOM 668 O O . ALA A 1 89 ? -6.598 -1.843 9.234 1 97 89 ALA A O 1
ATOM 669 N N . GLN A 1 90 ? -7.984 -3.582 9.273 1 95.38 90 GLN A N 1
ATOM 670 C CA . GLN A 1 90 ? -7.016 -4.441 9.953 1 95.38 90 GLN A CA 1
ATOM 671 C C . GLN A 1 90 ? -5.746 -4.602 9.117 1 95.38 90 GLN A C 1
ATOM 673 O O . GLN A 1 90 ? -4.641 -4.621 9.664 1 95.38 90 GLN A O 1
ATOM 678 N N . ALA A 1 91 ? -5.938 -4.707 7.859 1 95.81 91 ALA A N 1
ATOM 679 C CA . ALA A 1 91 ? -4.801 -4.855 6.953 1 95.81 91 ALA A CA 1
ATOM 680 C C . ALA A 1 91 ? -4.07 -3.529 6.762 1 95.81 91 ALA A C 1
ATOM 682 O O . ALA A 1 91 ? -2.85 -3.502 6.605 1 95.81 91 ALA A O 1
ATOM 683 N N . LEU A 1 92 ? -4.762 -2.414 6.797 1 97.44 92 LEU A N 1
ATOM 684 C CA . LEU A 1 92 ? -4.242 -1.097 6.445 1 97.44 92 LEU A CA 1
ATOM 685 C C . LEU A 1 92 ? -3.449 -0.5 7.605 1 97.44 92 LEU A C 1
ATOM 687 O O . LEU A 1 92 ? -2.436 0.167 7.387 1 97.44 92 LEU A O 1
ATOM 691 N N . VAL A 1 93 ? -3.854 -0.771 8.812 1 97.06 93 VAL A N 1
ATOM 692 C CA . VAL A 1 93 ? -3.324 -0.102 10 1 97.06 93 VAL A CA 1
ATOM 693 C C . VAL A 1 93 ? -1.822 -0.356 10.109 1 97.06 93 VAL A C 1
ATOM 695 O O . VAL A 1 93 ? -1.03 0.587 10.172 1 97.06 93 VAL A O 1
ATOM 698 N N . PRO A 1 94 ? -1.379 -1.594 10.031 1 95.06 94 PRO A N 1
ATOM 699 C CA . PRO A 1 94 ? 0.063 -1.79 10.195 1 95.06 94 PRO A CA 1
ATOM 700 C C . PRO A 1 94 ? 0.882 -1.136 9.086 1 95.06 94 PRO A C 1
ATOM 702 O O . PRO A 1 94 ? 1.982 -0.638 9.336 1 95.06 94 PRO A O 1
ATOM 705 N N . MET A 1 95 ? 0.38 -1.087 7.898 1 96.12 95 MET A N 1
ATOM 706 C CA . MET A 1 95 ? 1.084 -0.457 6.785 1 96.12 95 MET A CA 1
ATOM 707 C C . MET A 1 95 ? 1.17 1.054 6.98 1 96.12 95 MET A C 1
ATOM 709 O O . MET A 1 95 ? 2.217 1.657 6.738 1 96.12 95 MET A O 1
ATOM 713 N N . ALA A 1 96 ? 0.066 1.573 7.371 1 97.25 96 ALA A N 1
ATOM 714 C CA . ALA A 1 96 ? -0.008 3.02 7.566 1 97.25 96 ALA A CA 1
ATOM 715 C C . ALA A 1 96 ? 0.897 3.467 8.711 1 97.25 96 ALA A C 1
ATOM 717 O O . ALA A 1 96 ? 1.578 4.488 8.609 1 97.25 96 ALA A O 1
ATOM 718 N N . VAL A 1 97 ? 0.91 2.717 9.789 1 94.94 97 VAL A N 1
ATOM 719 C CA . VAL A 1 97 ? 1.789 3.018 10.914 1 94.94 97 VAL A CA 1
ATOM 720 C C . VAL A 1 97 ? 3.246 2.973 10.461 1 94.94 97 VAL A C 1
ATOM 722 O O . VAL A 1 97 ? 4.023 3.883 10.758 1 94.94 97 VAL A O 1
ATOM 725 N N . ALA A 1 98 ? 3.572 1.996 9.734 1 93.38 98 ALA A N 1
ATOM 726 C CA . ALA A 1 98 ? 4.934 1.873 9.219 1 93.38 98 ALA A CA 1
ATOM 727 C C . ALA A 1 98 ? 5.285 3.053 8.32 1 93.38 98 ALA A C 1
ATOM 729 O O . ALA A 1 98 ? 6.438 3.494 8.289 1 93.38 98 ALA A O 1
ATOM 730 N N . ALA A 1 99 ? 4.293 3.561 7.656 1 94.25 99 ALA A N 1
ATOM 731 C CA . ALA A 1 99 ? 4.516 4.676 6.734 1 94.25 99 ALA A CA 1
ATOM 732 C C . ALA A 1 99 ? 4.523 6.008 7.48 1 94.25 99 ALA A C 1
ATOM 734 O O . ALA A 1 99 ? 4.637 7.07 6.863 1 94.25 99 ALA A O 1
ATOM 735 N N . GLY A 1 100 ? 4.297 5.98 8.797 1 91.88 100 GLY A N 1
ATOM 736 C CA . GLY A 1 100 ? 4.508 7.168 9.609 1 91.88 100 GLY A CA 1
ATOM 737 C C . GLY A 1 100 ? 3.215 7.848 10.016 1 91.88 100 GLY A C 1
ATOM 738 O O . GLY A 1 100 ? 3.234 8.938 10.594 1 91.88 100 GLY A O 1
ATOM 739 N N . PHE A 1 101 ? 2.092 7.211 9.75 1 95.88 101 PHE A N 1
ATOM 740 C CA . PHE A 1 101 ? 0.813 7.805 10.125 1 95.88 101 PHE A CA 1
ATOM 741 C C . PHE A 1 101 ? 0.468 7.477 11.578 1 95.88 101 PHE A C 1
ATOM 743 O O . PHE A 1 101 ? 0.692 6.355 12.031 1 95.88 101 PHE A O 1
ATOM 750 N N . ALA A 1 102 ? 0.019 8.492 12.266 1 95.69 102 ALA A N 1
ATOM 751 C CA . ALA A 1 102 ? -0.77 8.227 13.469 1 95.69 102 ALA A CA 1
ATOM 752 C C . ALA A 1 102 ? -2.191 7.809 13.109 1 95.69 102 ALA A C 1
ATOM 754 O O . ALA A 1 102 ? -2.963 8.609 12.57 1 95.69 102 ALA A O 1
ATOM 755 N N . VAL A 1 103 ? -2.572 6.543 13.484 1 97.44 103 VAL A N 1
ATOM 756 C CA . VAL A 1 103 ? -3.816 5.992 12.953 1 97.44 103 VAL A CA 1
ATOM 757 C C . VAL A 1 103 ? -4.867 5.941 14.062 1 97.44 103 VAL A C 1
ATOM 759 O O . VAL A 1 103 ? -4.57 5.547 15.188 1 97.44 103 VAL A O 1
ATOM 762 N N . ALA A 1 104 ? -6.02 6.375 13.758 1 97.69 104 ALA A N 1
ATOM 763 C CA . ALA A 1 104 ? -7.199 6.188 14.594 1 97.69 104 ALA A CA 1
ATOM 764 C C . ALA A 1 104 ? -8.266 5.375 13.867 1 97.69 104 ALA A C 1
ATOM 766 O O . ALA A 1 104 ? -8.562 5.637 12.695 1 97.69 104 ALA A O 1
ATOM 767 N N . VAL A 1 105 ? -8.766 4.391 14.531 1 97.56 105 VAL A N 1
ATOM 768 C CA . VAL A 1 105 ? -9.867 3.588 14.008 1 97.56 105 VAL A CA 1
ATOM 769 C C . VAL A 1 105 ? -11.148 3.906 14.766 1 97.56 105 VAL A C 1
ATOM 771 O O . VAL A 1 105 ? -11.211 3.758 15.992 1 97.56 105 VAL A O 1
ATOM 774 N N . VAL A 1 106 ? -12.156 4.332 14.047 1 97.56 106 VAL A N 1
ATOM 775 C CA . VAL A 1 106 ? -13.43 4.746 14.625 1 97.56 106 VAL A CA 1
ATOM 776 C C . VAL A 1 106 ? -14.492 3.689 14.352 1 97.56 106 VAL A C 1
ATOM 778 O O . VAL A 1 106 ? -14.805 3.404 13.188 1 97.56 106 VAL A O 1
ATOM 781 N N . ASP A 1 107 ? -15.016 3.158 15.328 1 96.88 107 ASP A N 1
ATOM 782 C CA . ASP A 1 107 ? -16.125 2.217 15.258 1 96.88 107 ASP A CA 1
ATOM 783 C C . ASP A 1 107 ? -16.859 2.127 16.594 1 96.88 107 ASP A C 1
ATOM 785 O O . ASP A 1 107 ? -16.297 1.704 17.594 1 96.88 107 ASP A O 1
ATOM 789 N N . PRO A 1 108 ? -18.172 2.465 16.562 1 95 108 PRO A N 1
ATOM 790 C CA . PRO A 1 108 ? -18.891 2.41 17.844 1 95 108 PRO A CA 1
ATOM 791 C C . PRO A 1 108 ? -19.141 0.981 18.312 1 95 108 PRO A C 1
ATOM 793 O O . PRO A 1 108 ? -19.469 0.766 19.484 1 95 108 PRO A O 1
ATOM 796 N N . ARG A 1 109 ? -18.984 0.011 17.453 1 94.44 109 ARG A N 1
ATOM 797 C CA . ARG A 1 109 ? -19.156 -1.393 17.797 1 94.44 109 ARG A CA 1
ATOM 798 C C . ARG A 1 109 ? -17.891 -1.975 18.406 1 94.44 109 ARG A C 1
ATOM 800 O O . ARG A 1 109 ? -16.984 -2.383 17.672 1 94.44 109 ARG A O 1
ATOM 807 N N . ARG A 1 110 ? -17.828 -2.105 19.672 1 89.44 110 ARG A N 1
ATOM 808 C CA . ARG A 1 110 ? -16.625 -2.449 20.438 1 89.44 110 ARG A CA 1
ATOM 809 C C . ARG A 1 110 ? -16.109 -3.83 20.047 1 89.44 110 ARG A C 1
ATOM 811 O O . ARG A 1 110 ? -14.898 -4.078 20.094 1 89.44 110 ARG A O 1
ATOM 818 N N . ALA A 1 111 ? -16.984 -4.625 19.672 1 88.19 111 ALA A N 1
ATOM 819 C CA . ALA A 1 111 ? -16.609 -5.996 19.328 1 88.19 111 ALA A CA 1
ATOM 820 C C . ALA A 1 111 ? -15.773 -6.027 18.047 1 88.19 111 ALA A C 1
ATOM 822 O O . ALA A 1 111 ? -15.047 -6.988 17.812 1 88.19 111 ALA A O 1
ATOM 823 N N . PHE A 1 112 ? -15.891 -5.008 17.297 1 87.81 112 PHE A N 1
ATOM 824 C CA . PHE A 1 112 ? -15.18 -4.965 16.031 1 87.81 112 PHE A CA 1
ATOM 825 C C . PHE A 1 112 ? -13.812 -4.316 16.203 1 87.81 112 PHE A C 1
ATOM 827 O O . PHE A 1 112 ? -12.836 -4.73 15.562 1 87.81 112 PHE A O 1
ATOM 834 N N . ALA A 1 113 ? -13.773 -3.379 17.031 1 87.38 113 ALA A N 1
ATOM 835 C CA . ALA A 1 113 ? -12.539 -2.629 17.234 1 87.38 113 ALA A CA 1
ATOM 836 C C . ALA A 1 113 ? -11.859 -3.045 18.547 1 87.38 113 ALA A C 1
ATOM 838 O O . ALA A 1 113 ? -12.031 -2.393 19.578 1 87.38 113 ALA A O 1
ATOM 839 N N . THR A 1 114 ? -11.102 -4.094 18.453 1 87.81 114 THR A N 1
ATOM 840 C CA . THR A 1 114 ? -10.453 -4.609 19.641 1 87.81 114 THR A CA 1
ATOM 841 C C . THR A 1 114 ? -8.93 -4.535 19.516 1 87.81 114 THR A C 1
ATOM 843 O O . THR A 1 114 ? -8.406 -4.484 18.391 1 87.81 114 THR A O 1
ATOM 846 N N . GLU A 1 115 ? -8.336 -4.574 20.625 1 86.44 115 GLU A N 1
ATOM 847 C CA . GLU A 1 115 ? -6.875 -4.531 20.641 1 86.44 115 GLU A CA 1
ATOM 848 C C . GLU A 1 115 ? -6.281 -5.785 20 1 86.44 115 GLU A C 1
ATOM 850 O O . GLU A 1 115 ? -5.191 -5.738 19.422 1 86.44 115 GLU A O 1
ATOM 855 N N . GLU A 1 116 ? -6.949 -6.789 20.094 1 84.81 116 GLU A N 1
ATOM 856 C CA . GLU A 1 116 ? -6.492 -8.039 19.484 1 84.81 116 GLU A CA 1
ATOM 857 C C . GLU A 1 116 ? -6.449 -7.938 17.969 1 84.81 116 GLU A C 1
ATOM 859 O O . GLU A 1 116 ? -5.527 -8.453 17.328 1 84.81 116 GLU A O 1
ATOM 864 N N . ARG A 1 117 ? -7.461 -7.242 17.438 1 85.56 117 ARG A N 1
ATOM 865 C CA . ARG A 1 117 ? -7.578 -7.129 15.992 1 85.56 117 ARG A CA 1
ATOM 866 C C . ARG A 1 117 ? -6.641 -6.051 15.453 1 85.56 117 ARG A C 1
ATOM 868 O O . ARG A 1 117 ? -6.176 -6.133 14.312 1 85.56 117 ARG A O 1
ATOM 875 N N . PHE A 1 118 ? -6.562 -5.047 16.25 1 86 118 PHE A N 1
ATOM 876 C CA . PHE A 1 118 ? -5.773 -3.918 15.781 1 86 118 PHE A CA 1
ATOM 877 C C . PHE A 1 118 ? -4.535 -3.721 16.656 1 86 118 PHE A C 1
ATOM 879 O O . PHE A 1 118 ? -3.758 -2.791 16.438 1 86 118 PHE A O 1
ATOM 886 N N . ALA A 1 119 ? -3.857 -4.738 16.781 1 64.88 119 ALA A N 1
ATOM 887 C CA . ALA A 1 119 ? -2.648 -4.742 17.594 1 64.88 119 ALA A CA 1
ATOM 888 C C . ALA A 1 119 ? -2.105 -3.326 17.781 1 64.88 119 ALA A C 1
ATOM 890 O O . ALA A 1 119 ? -2.727 -2.355 17.344 1 64.88 119 ALA A O 1
ATOM 891 N N . LYS A 1 120 ? -0.752 -3.17 17.922 1 75.38 120 LYS A N 1
ATOM 892 C CA . LYS A 1 120 ? 0.064 -2.021 18.297 1 75.38 120 LYS A CA 1
ATOM 893 C C . LYS A 1 120 ? 0.153 -1.009 17.172 1 75.38 120 LYS A C 1
ATOM 895 O O . LYS A 1 120 ? 0.293 -1.386 16 1 75.38 120 LYS A O 1
ATOM 900 N N . GLY A 1 121 ? -0.487 0.139 17.453 1 81.88 121 GLY A N 1
ATOM 901 C CA . GLY A 1 121 ? -0.098 1.201 16.547 1 81.88 121 GLY A CA 1
ATOM 902 C C . GLY A 1 121 ? -1.247 2.119 16.172 1 81.88 121 GLY A C 1
ATOM 903 O O . GLY A 1 121 ? -1.036 3.172 15.562 1 81.88 121 GLY A O 1
ATOM 904 N N . ALA A 1 122 ? -2.592 1.594 16.516 1 93.06 122 ALA A N 1
ATOM 905 C CA . ALA A 1 122 ? -3.711 2.477 16.203 1 93.06 122 ALA A CA 1
ATOM 906 C C . ALA A 1 122 ? -4.512 2.824 17.453 1 93.06 122 ALA A C 1
ATOM 908 O O . ALA A 1 122 ? -4.645 1.999 18.359 1 93.06 122 ALA A O 1
ATOM 909 N N . ALA A 1 123 ? -4.973 4.023 17.594 1 95.12 123 ALA A N 1
ATOM 910 C CA . ALA A 1 123 ? -5.949 4.406 18.609 1 95.12 123 ALA A CA 1
ATOM 911 C C . ALA A 1 123 ? -7.352 3.941 18.234 1 95.12 123 ALA A C 1
ATOM 913 O O . ALA A 1 123 ? -7.793 4.156 17.094 1 95.12 123 ALA A O 1
ATOM 914 N N . LEU A 1 124 ? -7.992 3.256 19.141 1 96 124 LEU A N 1
ATOM 915 C CA . LEU A 1 124 ? -9.359 2.797 18.906 1 9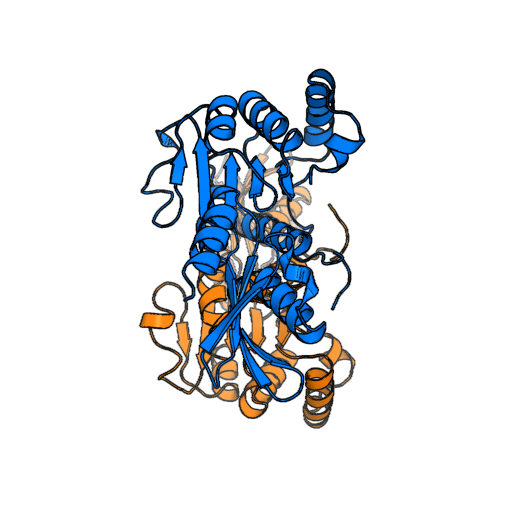6 124 LEU A CA 1
ATOM 916 C C . LEU A 1 124 ? -10.367 3.754 19.547 1 96 124 LEU A C 1
ATOM 918 O O . LEU A 1 124 ? -10.289 4.039 20.734 1 96 124 LEU A O 1
ATOM 922 N N . ILE A 1 125 ? -11.242 4.27 18.75 1 96.25 125 ILE A N 1
ATOM 923 C CA . ILE A 1 125 ? -12.25 5.227 19.203 1 96.25 125 ILE A CA 1
ATOM 924 C C . ILE A 1 125 ? -13.641 4.609 19.078 1 96.25 125 ILE A C 1
ATOM 926 O O . ILE A 1 125 ? -14.125 4.371 17.969 1 96.25 125 ILE A O 1
ATOM 930 N N . HIS A 1 126 ? -14.297 4.438 20.188 1 95.75 126 HIS A N 1
ATOM 931 C CA . HIS A 1 126 ? -15.594 3.771 20.203 1 95.75 126 HIS A CA 1
ATOM 932 C C . HIS A 1 126 ? -16.734 4.781 20.297 1 95.75 126 HIS A C 1
ATOM 934 O O . HIS A 1 126 ? -17.578 4.695 21.188 1 95.75 126 HIS A O 1
ATOM 940 N N . GLU A 1 127 ? -16.672 5.73 19.531 1 95.88 127 GLU A N 1
ATOM 941 C CA . GLU A 1 127 ? -17.703 6.754 19.406 1 95.88 127 GLU A CA 1
ATOM 942 C C . GLU A 1 127 ? -18.359 6.711 18.031 1 95.88 127 GLU A C 1
ATOM 944 O O . GLU A 1 127 ? -17.797 6.152 17.078 1 95.88 127 GLU A O 1
ATOM 949 N N . TRP A 1 128 ? -19.453 7.266 17.984 1 96.12 128 TRP A N 1
ATOM 950 C CA . TRP A 1 128 ? -20.094 7.473 16.688 1 96.12 128 TRP A CA 1
ATOM 951 C C . TRP A 1 128 ? -19.266 8.43 15.82 1 96.12 128 TRP A C 1
ATOM 953 O O . TRP A 1 128 ? -18.609 9.336 16.344 1 96.12 128 TRP A O 1
ATOM 963 N N . PRO A 1 129 ? -19.328 8.25 14.484 1 96.62 129 PRO A N 1
ATOM 964 C CA . PRO A 1 129 ? -18.422 9 13.609 1 96.62 129 PRO A CA 1
ATOM 965 C C . PRO A 1 129 ? -18.531 10.508 13.789 1 96.62 129 PRO A C 1
ATOM 967 O O . PRO A 1 129 ? -17.516 11.219 13.75 1 96.62 129 PRO A O 1
ATOM 970 N N . ASP A 1 130 ? -19.75 11.055 13.992 1 95.19 130 ASP A N 1
ATOM 971 C CA . ASP A 1 130 ? -19.891 12.492 14.195 1 95.19 130 ASP A CA 1
ATOM 972 C C . ASP A 1 130 ? -19.109 12.961 15.422 1 95.19 130 ASP A C 1
ATOM 974 O O . ASP A 1 130 ? -18.312 13.891 15.336 1 95.19 130 ASP A O 1
ATOM 978 N N . ASP A 1 131 ? -19.25 12.242 16.5 1 97.06 131 ASP A N 1
ATOM 979 C CA . ASP A 1 131 ? -18.562 12.578 17.734 1 97.06 131 ASP A CA 1
ATOM 980 C C . ASP A 1 131 ? -17.062 12.328 17.609 1 97.06 131 ASP A C 1
ATOM 982 O O . ASP A 1 131 ? -16.25 13.141 18.062 1 97.06 131 ASP A O 1
ATOM 986 N N . ALA A 1 132 ? -16.719 11.258 17.047 1 97.88 132 ALA A N 1
ATOM 987 C CA . ALA A 1 132 ? -15.32 10.898 16.875 1 97.88 132 ALA A CA 1
ATOM 988 C C . ALA A 1 132 ? -14.586 11.93 16.031 1 97.88 132 ALA A C 1
ATOM 990 O O . ALA A 1 132 ? -13.469 12.336 16.375 1 97.88 132 ALA A O 1
ATOM 991 N N . MET A 1 133 ? -15.227 12.344 14.945 1 97.88 133 MET A N 1
ATOM 992 C CA . MET A 1 133 ? -14.609 13.312 14.047 1 97.88 133 MET A CA 1
ATOM 993 C C . MET A 1 133 ? -14.445 14.664 14.734 1 97.88 133 MET A C 1
ATOM 995 O O . MET A 1 133 ? -13.445 15.352 14.531 1 97.88 133 MET A O 1
ATOM 999 N N . ALA A 1 134 ? -15.461 15.008 15.547 1 96.38 134 ALA A N 1
ATOM 1000 C CA . ALA A 1 134 ? -15.359 16.234 16.312 1 96.38 134 ALA A CA 1
ATOM 1001 C C . ALA A 1 134 ? -14.188 16.172 17.297 1 96.38 134 ALA A C 1
ATOM 1003 O O . ALA A 1 134 ? -13.445 17.156 17.453 1 96.38 134 ALA A O 1
ATOM 1004 N N . LEU A 1 135 ? -14.008 15.094 17.875 1 95.75 135 LEU A N 1
ATOM 1005 C CA . LEU A 1 135 ? -12.93 14.867 18.828 1 95.75 135 LEU A CA 1
ATOM 1006 C C . LEU A 1 135 ? -11.57 14.883 18.141 1 95.75 135 LEU A C 1
ATOM 1008 O O . LEU A 1 135 ? -10.625 15.5 18.625 1 95.75 135 LEU A O 1
ATOM 1012 N N . LEU A 1 136 ? -11.461 14.258 17 1 95.88 136 LEU A N 1
ATOM 1013 C CA . LEU A 1 136 ? -10.195 14.078 16.297 1 95.88 136 LEU A CA 1
ATOM 1014 C C . LEU A 1 136 ? -9.82 15.344 15.523 1 95.88 136 LEU A C 1
ATOM 1016 O O . LEU A 1 136 ? -8.633 15.633 15.336 1 95.88 136 LEU A O 1
ATOM 1020 N N . GLY A 1 137 ? -10.781 16.078 15 1 95.06 137 GLY A N 1
ATOM 1021 C CA . GLY A 1 137 ? -10.531 17.344 14.328 1 95.06 137 GLY A CA 1
ATOM 1022 C C . GLY A 1 137 ? -9.555 17.219 13.172 1 95.06 137 GLY A C 1
ATOM 1023 O O . GLY A 1 137 ? -8.422 17.703 13.258 1 95.06 137 GLY A O 1
ATOM 1024 N N . PRO A 1 138 ? -9.992 16.594 12.062 1 96.25 138 PRO A N 1
ATOM 1025 C CA . PRO A 1 138 ? -9.102 16.484 10.906 1 96.25 138 PRO A CA 1
ATOM 1026 C C . PRO A 1 138 ? -8.602 17.828 10.414 1 96.25 138 PRO A C 1
ATOM 1028 O O . PRO A 1 138 ? -9.352 18.812 10.398 1 96.25 138 PRO A O 1
ATOM 1031 N N . ASP A 1 139 ? -7.293 17.875 10.117 1 93.19 139 ASP A N 1
ATOM 1032 C CA . ASP A 1 139 ? -6.637 19.094 9.625 1 93.19 139 ASP A CA 1
ATOM 1033 C C . ASP A 1 139 ? -5.91 18.828 8.312 1 93.19 139 ASP A C 1
ATOM 1035 O O . ASP A 1 139 ? -6.148 17.812 7.652 1 93.19 139 ASP A O 1
ATOM 1039 N N . ALA A 1 140 ? -5.004 19.719 7.898 1 92 140 ALA A N 1
ATOM 1040 C CA . ALA A 1 140 ? -4.379 19.672 6.578 1 92 140 ALA A CA 1
ATOM 1041 C C . ALA A 1 140 ? -3.379 18.531 6.473 1 92 140 ALA A C 1
ATOM 1043 O O . ALA A 1 140 ? -2.867 18.234 5.391 1 92 140 ALA A O 1
ATOM 1044 N N . ARG A 1 141 ? -3.119 17.844 7.562 1 94.19 141 ARG A N 1
ATOM 1045 C CA . ARG A 1 141 ? -2.227 16.688 7.547 1 94.19 141 ARG A CA 1
ATOM 1046 C C . ARG A 1 141 ? -2.979 15.406 7.898 1 94.19 141 ARG A C 1
ATOM 1048 O O . ARG A 1 141 ? -2.371 14.414 8.32 1 94.19 141 ARG A O 1
ATOM 1055 N N . SER A 1 142 ? -4.324 15.453 7.727 1 96.56 142 SER A N 1
ATOM 1056 C CA . SER A 1 142 ? -5.172 14.305 8.016 1 96.56 142 SER A CA 1
ATOM 1057 C C . SER A 1 142 ? -5.742 13.695 6.742 1 96.56 142 SER A C 1
ATOM 1059 O O . SER A 1 142 ? -6.176 14.422 5.844 1 96.56 142 SER A O 1
ATOM 1061 N N . ALA A 1 143 ? -5.645 12.422 6.676 1 98.56 143 ALA A N 1
ATOM 1062 C CA . ALA A 1 143 ? -6.434 11.625 5.734 1 98.56 143 ALA A CA 1
ATOM 1063 C C . ALA A 1 143 ? -7.605 10.945 6.434 1 98.56 143 ALA A C 1
ATOM 1065 O O . ALA A 1 143 ? -7.469 10.461 7.559 1 98.56 143 ALA A O 1
ATOM 1066 N N . VAL A 1 144 ? -8.75 10.922 5.77 1 98.75 144 VAL A N 1
ATOM 1067 C CA . VAL A 1 144 ? -9.945 10.266 6.297 1 98.75 144 VAL A CA 1
ATOM 1068 C C . VAL A 1 144 ? -10.453 9.234 5.293 1 98.75 144 VAL A C 1
ATOM 1070 O O . VAL A 1 144 ? -10.625 9.531 4.109 1 98.75 144 VAL A O 1
ATOM 1073 N N . VAL A 1 145 ? -10.641 8.016 5.773 1 98.75 145 VAL A N 1
ATOM 1074 C CA . VAL A 1 145 ? -11.133 6.957 4.906 1 98.75 145 VAL A CA 1
ATOM 1075 C C . VAL A 1 145 ? -12.32 6.258 5.574 1 98.75 145 VAL A C 1
ATOM 1077 O O . VAL A 1 145 ? -12.219 5.812 6.719 1 98.75 145 VAL A O 1
ATOM 1080 N N . THR A 1 146 ? -13.422 6.188 4.895 1 98.31 146 THR A N 1
ATOM 1081 C CA . THR A 1 146 ? -14.562 5.418 5.367 1 98.31 146 THR A CA 1
ATOM 1082 C C . THR A 1 146 ? -14.594 4.031 4.727 1 98.31 146 THR A C 1
ATOM 1084 O O . THR A 1 146 ? -14.477 3.906 3.506 1 98.31 146 THR A O 1
ATOM 1087 N N . LEU A 1 147 ? -14.758 3 5.531 1 96.94 147 LEU A N 1
ATOM 1088 C CA . LEU A 1 147 ? -14.594 1.629 5.059 1 96.94 147 LEU A CA 1
ATOM 1089 C C . LEU A 1 147 ? -15.859 0.814 5.312 1 96.94 147 LEU A C 1
ATOM 1091 O O . LEU A 1 147 ? -15.859 -0.405 5.129 1 96.94 147 LEU A O 1
ATOM 1095 N N . THR A 1 148 ? -16.891 1.433 5.727 1 91.62 148 THR A N 1
ATOM 1096 C CA . THR A 1 148 ? -18.12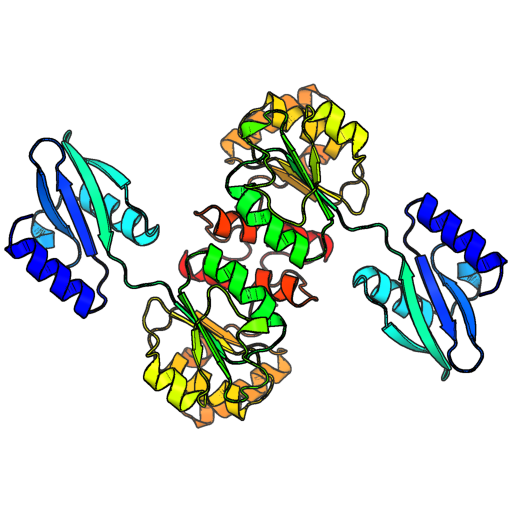5 0.71 5.957 1 91.62 148 THR A CA 1
ATOM 1097 C C . THR A 1 148 ? -19.062 0.834 4.754 1 91.62 148 THR A C 1
ATOM 1099 O O . THR A 1 148 ? -18.781 1.584 3.816 1 91.62 148 THR A O 1
ATOM 1102 N N . HIS A 1 149 ? -20.062 0.03 4.723 1 87.62 149 HIS A N 1
ATOM 1103 C CA . HIS A 1 149 ? -21.125 0.155 3.729 1 87.62 149 HIS A CA 1
ATOM 1104 C C . HIS A 1 149 ? -22.406 0.682 4.352 1 87.62 149 HIS A C 1
ATOM 1106 O O . HIS A 1 149 ? -23.484 0.566 3.762 1 87.62 149 HIS A O 1
ATOM 1112 N N . ASP A 1 150 ? -22.25 1.356 5.414 1 91.12 150 ASP A N 1
ATOM 1113 C CA . ASP A 1 150 ? -23.406 1.904 6.117 1 91.12 150 ASP A CA 1
ATOM 1114 C C . ASP A 1 150 ? -23.438 3.43 6.039 1 91.12 150 ASP A C 1
ATOM 1116 O O . ASP A 1 150 ? -22.562 4.094 6.617 1 91.12 150 ASP A O 1
ATOM 1120 N N . PRO A 1 151 ? -24.438 3.895 5.43 1 91.62 151 PRO A N 1
ATOM 1121 C CA . PRO A 1 151 ? -24.516 5.348 5.27 1 91.62 151 PRO A CA 1
ATOM 1122 C C . PRO A 1 151 ? -24.531 6.09 6.605 1 91.62 151 PRO A C 1
ATOM 1124 O O . PRO A 1 151 ? -24.047 7.215 6.699 1 91.62 151 PRO A O 1
ATOM 1127 N N . LYS A 1 152 ? -25.031 5.449 7.602 1 89.5 152 LYS A N 1
ATOM 1128 C CA . LYS A 1 152 ? -25.109 6.094 8.906 1 89.5 152 LYS A CA 1
ATOM 1129 C C . LYS A 1 152 ? -23.719 6.402 9.453 1 89.5 152 LYS A C 1
ATOM 1131 O O . LYS A 1 152 ? -23.516 7.414 10.125 1 89.5 152 LYS A O 1
ATOM 1136 N N . PHE A 1 153 ? -22.859 5.574 9.125 1 92 153 PHE A N 1
ATOM 1137 C CA . PHE A 1 153 ? -21.484 5.762 9.562 1 92 153 PHE A CA 1
ATOM 1138 C C . PHE A 1 153 ? -20.719 6.637 8.578 1 92 153 PHE A C 1
ATOM 1140 O O . PHE A 1 153 ? -20.109 7.637 8.961 1 92 153 PHE A O 1
ATOM 1147 N N . ASP A 1 154 ? -20.844 6.328 7.379 1 95.06 154 ASP A N 1
ATOM 1148 C CA . ASP A 1 154 ? -20.031 6.949 6.336 1 95.06 154 ASP A CA 1
ATOM 1149 C C . ASP A 1 154 ? -20.422 8.414 6.133 1 95.06 154 ASP A C 1
ATOM 1151 O O . ASP A 1 154 ? -19.547 9.281 6.02 1 95.06 154 ASP A O 1
ATOM 1155 N N . ASP A 1 155 ? -21.703 8.695 6.148 1 96.06 155 ASP A N 1
ATOM 1156 C CA . ASP A 1 155 ? -22.156 10.039 5.805 1 96.06 155 ASP A CA 1
ATOM 1157 C C . ASP A 1 155 ? -21.719 11.047 6.867 1 96.06 155 ASP A C 1
ATOM 1159 O O . ASP A 1 155 ? -21.281 12.156 6.543 1 96.06 155 ASP A O 1
ATOM 1163 N N . ALA A 1 156 ? -21.891 10.68 8.094 1 96.44 156 ALA A N 1
ATOM 1164 C CA . ALA A 1 156 ? -21.5 11.562 9.188 1 96.44 156 ALA A CA 1
ATOM 1165 C C . ALA A 1 156 ? -20 11.859 9.141 1 96.44 156 ALA A C 1
ATOM 1167 O O . ALA A 1 156 ? -19.578 13 9.312 1 96.44 156 ALA A O 1
ATOM 1168 N N . ALA A 1 157 ? -19.219 10.859 8.914 1 98 157 ALA A N 1
ATOM 1169 C CA . ALA A 1 157 ? -17.766 11.016 8.828 1 98 157 ALA A CA 1
ATOM 1170 C C . ALA A 1 157 ? -17.375 11.875 7.633 1 98 157 ALA A C 1
ATOM 1172 O O . ALA A 1 157 ? -16.516 12.758 7.746 1 98 157 ALA A O 1
ATOM 1173 N N . LEU A 1 158 ? -17.984 11.594 6.547 1 98.12 158 LEU A N 1
ATOM 1174 C CA . LEU A 1 158 ? -17.672 12.328 5.32 1 98.12 158 LEU A CA 1
ATOM 1175 C C . LEU A 1 158 ? -18.109 13.789 5.438 1 98.12 158 LEU A C 1
ATOM 1177 O O . LEU A 1 158 ? -17.422 14.688 4.945 1 98.12 158 LEU A O 1
ATOM 1181 N N . ASP A 1 159 ? -19.25 14.016 6.043 1 97.88 159 ASP A N 1
ATOM 1182 C CA . ASP A 1 159 ? -19.688 15.383 6.293 1 97.88 159 ASP A CA 1
ATOM 1183 C C . ASP A 1 159 ? -18.641 16.172 7.062 1 97.88 159 ASP A C 1
ATOM 1185 O O . ASP A 1 159 ? -18.234 17.25 6.633 1 97.88 159 ASP A O 1
ATOM 1189 N N . ALA A 1 160 ? -18.188 15.625 8.109 1 97.75 160 ALA A N 1
ATOM 1190 C CA . ALA A 1 160 ? -17.172 16.266 8.938 1 97.75 160 ALA A CA 1
ATOM 1191 C C . ALA A 1 160 ? -15.875 16.438 8.164 1 97.75 160 ALA A C 1
ATOM 1193 O O . ALA A 1 160 ? -15.234 17.5 8.25 1 97.75 160 ALA A O 1
ATOM 1194 N N . ALA A 1 161 ? -15.438 15.43 7.414 1 98.38 161 ALA A N 1
ATOM 1195 C CA . ALA A 1 161 ? -14.195 15.477 6.645 1 98.38 161 ALA A CA 1
ATOM 1196 C C . ALA A 1 161 ? -14.242 16.578 5.59 1 98.38 161 ALA A C 1
ATOM 1198 O O . ALA A 1 161 ? -13.273 17.312 5.414 1 98.38 161 ALA A O 1
ATOM 1199 N N . LEU A 1 162 ? -15.406 16.703 4.938 1 98.06 162 LEU A N 1
ATOM 1200 C CA . LEU A 1 162 ? -15.562 17.672 3.865 1 98.06 162 LEU A CA 1
ATOM 1201 C C . LEU A 1 162 ? -15.547 19.094 4.418 1 98.06 162 LEU A C 1
ATOM 1203 O O . LEU A 1 162 ? -15.227 20.047 3.701 1 98.06 162 LEU A O 1
ATOM 1207 N N . ARG A 1 163 ? -15.883 19.234 5.648 1 97.25 163 ARG A N 1
ATOM 1208 C CA . ARG A 1 163 ? -15.875 20.547 6.297 1 97.25 163 ARG A CA 1
ATOM 1209 C C . ARG A 1 163 ? -14.508 20.859 6.898 1 97.25 163 ARG A C 1
ATOM 1211 O O . ARG A 1 163 ? -14.281 21.953 7.418 1 97.25 163 ARG A O 1
ATOM 1218 N N . SER A 1 164 ? -13.609 19.922 6.789 1 96.62 164 SER A N 1
ATOM 1219 C CA . SER A 1 164 ? -12.258 20.078 7.34 1 96.62 164 SER A CA 1
ATOM 1220 C C . SER A 1 164 ? -11.25 20.375 6.242 1 96.62 164 SER A C 1
ATOM 1222 O O . SER A 1 164 ? -11.609 20.516 5.07 1 96.62 164 SER A O 1
ATOM 1224 N N . GLU A 1 165 ? -9.992 20.484 6.637 1 94.44 165 GLU A N 1
ATOM 1225 C CA . GLU A 1 165 ? -8.898 20.734 5.699 1 94.44 165 GLU A CA 1
ATOM 1226 C C . GLU A 1 165 ? -8.164 19.438 5.352 1 94.44 165 GLU A C 1
ATOM 1228 O O . GLU A 1 165 ? -7.031 19.469 4.871 1 94.44 165 GLU A O 1
ATOM 1233 N N . ALA A 1 166 ? -8.852 18.312 5.602 1 97.25 166 ALA A N 1
ATOM 1234 C CA . ALA A 1 166 ? -8.188 17.031 5.324 1 97.25 166 ALA A CA 1
ATOM 1235 C C . ALA A 1 166 ? -7.609 17.016 3.914 1 97.25 166 ALA A C 1
ATOM 1237 O O . ALA A 1 166 ? -8.281 17.406 2.953 1 97.25 166 ALA A O 1
ATOM 1238 N N . PHE A 1 167 ? -6.383 16.516 3.807 1 95.5 167 PHE A N 1
ATOM 1239 C CA . PHE A 1 167 ? -5.742 16.562 2.496 1 95.5 167 PHE A CA 1
ATOM 1240 C C . PHE A 1 167 ? -6.234 15.406 1.624 1 95.5 167 PHE A C 1
ATOM 1242 O O . PHE A 1 167 ? -6.055 15.43 0.405 1 95.5 167 PHE A O 1
ATOM 1249 N N . TYR A 1 168 ? -6.898 14.469 2.27 1 97.94 168 TYR A N 1
ATOM 1250 C CA . TYR A 1 168 ? -7.414 13.305 1.56 1 97.94 168 TYR A CA 1
ATOM 1251 C C . TYR A 1 168 ? -8.703 12.805 2.197 1 97.94 168 TYR A C 1
ATOM 1253 O O . TYR A 1 168 ? -8.805 12.727 3.424 1 97.94 168 TYR A O 1
ATOM 1261 N N . ILE A 1 169 ? -9.609 12.492 1.358 1 98.56 169 ILE A N 1
ATOM 1262 C CA . ILE A 1 169 ? -10.875 11.891 1.765 1 98.56 169 ILE A CA 1
ATOM 1263 C C . ILE A 1 169 ? -11.219 10.727 0.834 1 98.56 169 ILE A C 1
ATOM 1265 O O . ILE A 1 169 ? -11.344 10.914 -0.378 1 98.56 169 ILE A O 1
ATOM 1269 N N . GLY A 1 170 ? -11.273 9.539 1.412 1 97.69 170 GLY A N 1
ATOM 1270 C CA . GLY A 1 170 ? -11.609 8.367 0.627 1 97.69 170 GLY A CA 1
ATOM 1271 C C . GLY A 1 170 ? -12.82 7.621 1.152 1 97.69 170 GLY A C 1
ATOM 1272 O O . GLY A 1 170 ? -13.047 7.574 2.363 1 97.69 170 GLY A O 1
ATOM 1273 N N . ALA A 1 171 ? -13.547 6.996 0.21 1 97.38 171 ALA A N 1
ATOM 1274 C CA . ALA A 1 171 ? -14.734 6.242 0.602 1 97.38 171 ALA A CA 1
ATOM 1275 C C . ALA A 1 171 ? -14.82 4.922 -0.163 1 97.38 171 ALA A C 1
ATOM 1277 O O . ALA A 1 171 ? -14.688 4.898 -1.389 1 97.38 171 ALA A O 1
ATOM 1278 N N . LEU A 1 172 ? -15.016 3.916 0.597 1 94.75 172 LEU A N 1
ATOM 1279 C CA . LEU A 1 172 ? -15.211 2.6 0.002 1 94.75 172 LEU A CA 1
ATOM 1280 C C . LEU A 1 172 ? -16.562 2.523 -0.717 1 94.75 172 LEU A C 1
ATOM 1282 O O . LEU A 1 172 ? -17.516 3.174 -0.309 1 94.75 172 LEU A O 1
ATOM 1286 N N . GLY A 1 173 ? -16.562 1.69 -1.794 1 89.62 173 GLY A N 1
ATOM 1287 C CA . GLY A 1 173 ? -17.828 1.473 -2.48 1 89.62 173 GLY A CA 1
ATOM 1288 C C . GLY A 1 173 ? -17.703 1.515 -3.992 1 89.62 173 GLY A C 1
ATOM 1289 O O . GLY A 1 173 ? -16.75 2.098 -4.523 1 89.62 173 GLY A O 1
ATOM 1290 N N . SER A 1 174 ? -18.688 0.967 -4.617 1 87.38 174 SER A N 1
ATOM 1291 C CA . SER A 1 174 ? -18.75 0.977 -6.074 1 87.38 174 SER A CA 1
ATOM 1292 C C . SER A 1 174 ? -19.156 2.354 -6.602 1 87.38 174 SER A C 1
ATOM 1294 O O . SER A 1 174 ? -19.516 3.24 -5.824 1 87.38 174 SER A O 1
ATOM 1296 N N . ARG A 1 175 ? -19.031 2.508 -7.891 1 88.31 175 ARG A N 1
ATOM 1297 C CA . ARG A 1 175 ? -19.453 3.75 -8.523 1 88.31 175 ARG A CA 1
ATOM 1298 C C . ARG A 1 175 ? -20.938 4.016 -8.273 1 88.31 175 ARG A C 1
ATOM 1300 O O . ARG A 1 175 ? -21.328 5.16 -8.047 1 88.31 175 ARG A O 1
ATOM 1307 N N . ARG A 1 176 ? -21.656 2.943 -8.258 1 89 176 ARG A N 1
ATOM 1308 C CA . ARG A 1 176 ? -23.078 3.08 -8 1 89 176 ARG A CA 1
ATOM 1309 C C . ARG A 1 176 ? -23.344 3.518 -6.566 1 89 176 ARG A C 1
ATOM 1311 O O . ARG A 1 176 ? -24.141 4.426 -6.32 1 89 176 ARG A O 1
ATOM 1318 N N . THR A 1 177 ? -22.703 2.928 -5.652 1 90.25 177 THR A N 1
ATOM 1319 C CA . THR A 1 177 ? -22.828 3.277 -4.242 1 90.25 177 THR A CA 1
ATOM 1320 C C . THR A 1 177 ? -22.375 4.715 -4 1 90.25 177 THR A C 1
ATOM 1322 O O . THR A 1 177 ? -22.984 5.434 -3.205 1 90.25 177 THR A O 1
ATOM 1325 N N . HIS A 1 178 ? -21.453 5.148 -4.73 1 91.69 178 HIS A N 1
ATOM 1326 C CA . HIS A 1 178 ? -20.906 6.5 -4.582 1 91.69 178 HIS A CA 1
ATOM 1327 C C . HIS A 1 178 ? -21.906 7.543 -5.082 1 91.69 178 HIS A C 1
ATOM 1329 O O . HIS A 1 178 ? -22.047 8.609 -4.48 1 91.69 178 HIS A O 1
ATOM 1335 N N . ALA A 1 179 ? -22.609 7.199 -6.113 1 93.06 179 ALA A N 1
ATOM 1336 C CA . ALA A 1 179 ? -23.609 8.125 -6.637 1 93.06 179 ALA A CA 1
ATOM 1337 C C . ALA A 1 179 ? -24.703 8.391 -5.602 1 93.06 179 ALA A C 1
ATOM 1339 O O . ALA A 1 179 ? -25.109 9.539 -5.406 1 93.06 179 ALA A O 1
ATOM 1340 N N . LYS A 1 180 ? -25.125 7.383 -4.965 1 94.69 180 LYS A N 1
ATOM 1341 C CA . LYS A 1 180 ? -26.141 7.535 -3.918 1 94.69 180 LYS A CA 1
ATOM 1342 C C . LYS A 1 180 ? -25.594 8.336 -2.742 1 94.69 180 LYS A C 1
ATOM 1344 O O . LYS A 1 180 ? -26.297 9.172 -2.17 1 94.69 180 LYS A O 1
ATOM 1349 N N . ARG A 1 181 ? -24.375 8.133 -2.42 1 95.44 181 ARG A N 1
ATOM 1350 C CA . ARG A 1 181 ? -23.703 8.852 -1.348 1 95.44 181 ARG A CA 1
ATOM 1351 C C . ARG A 1 181 ? -23.625 10.344 -1.652 1 95.44 181 ARG A C 1
ATOM 1353 O O . ARG A 1 181 ? -23.891 11.172 -0.782 1 95.44 181 ARG A O 1
ATOM 1360 N N . LEU A 1 182 ? -23.328 10.656 -2.881 1 95.75 182 LEU A N 1
ATOM 1361 C CA . LEU A 1 182 ? -23.219 12.055 -3.271 1 95.75 182 LEU A CA 1
ATOM 1362 C C . LEU A 1 182 ? -24.562 12.766 -3.146 1 95.75 182 LEU A C 1
ATOM 1364 O O . LEU A 1 182 ? -24.609 13.93 -2.742 1 95.75 182 LEU A O 1
ATOM 1368 N N . ALA A 1 183 ? -25.578 12.031 -3.443 1 95.81 183 ALA A N 1
ATOM 1369 C CA . ALA A 1 183 ? -26.922 12.609 -3.309 1 95.81 183 ALA A CA 1
ATOM 1370 C C . ALA A 1 183 ? -27.234 12.938 -1.852 1 95.81 183 ALA A C 1
ATOM 1372 O O . ALA A 1 183 ? -27.75 14.016 -1.549 1 95.81 183 ALA A O 1
ATOM 1373 N N . ARG A 1 184 ? -26.922 12.094 -1.006 1 96.44 184 ARG A N 1
ATOM 1374 C CA . ARG A 1 184 ? -27.156 12.32 0.415 1 96.44 184 ARG A CA 1
ATOM 1375 C C . ARG A 1 184 ? -26.297 13.445 0.953 1 96.44 184 ARG A C 1
ATOM 1377 O O . ARG A 1 184 ? -26.75 14.258 1.758 1 96.44 184 ARG A O 1
ATOM 1384 N N . LEU A 1 185 ? -25.062 13.492 0.529 1 96.56 185 LEU A N 1
ATOM 1385 C CA . LEU A 1 185 ? -24.156 14.547 0.968 1 96.56 185 LEU A CA 1
ATOM 1386 C C . LEU A 1 185 ? -24.609 15.906 0.452 1 96.56 185 LEU A C 1
ATOM 1388 O O . LEU A 1 185 ? -24.438 16.922 1.126 1 96.56 185 LEU A O 1
ATOM 1392 N N . ALA A 1 186 ? -25.234 15.898 -0.721 1 96.69 186 ALA A N 1
ATOM 1393 C CA . ALA A 1 186 ? -25.797 17.141 -1.262 1 96.69 186 ALA A CA 1
ATOM 1394 C C . ALA A 1 186 ? -26.891 17.672 -0.36 1 96.69 186 ALA A C 1
ATOM 1396 O O . ALA A 1 186 ? -27.016 18.891 -0.178 1 96.69 186 ALA A O 1
ATOM 1397 N N . GLU A 1 187 ? -27.578 16.812 0.169 1 96.25 187 GLU A N 1
ATOM 1398 C CA . GLU A 1 187 ? -28.641 17.203 1.093 1 96.25 187 GLU A CA 1
ATOM 1399 C C . GLU A 1 187 ? -28.062 17.812 2.363 1 96.25 187 GLU A C 1
ATOM 1401 O O . GLU A 1 187 ? -28.734 18.609 3.037 1 96.25 187 GLU A O 1
ATOM 1406 N N . LEU A 1 188 ? -26.875 17.469 2.656 1 95.38 188 LEU A N 1
ATOM 1407 C CA . LEU A 1 188 ? -26.203 18 3.836 1 95.38 188 LEU A CA 1
ATOM 1408 C C . LEU A 1 188 ? -25.484 19.312 3.508 1 95.38 188 LEU A C 1
ATOM 1410 O O . LEU A 1 188 ? -24.812 19.891 4.371 1 95.38 188 LEU A O 1
ATOM 1414 N N . GLY A 1 189 ? -25.5 19.719 2.199 1 96.69 189 GLY A N 1
ATOM 1415 C CA . GLY A 1 189 ? -25 21.031 1.824 1 96.69 189 GLY A CA 1
ATOM 1416 C C . GLY A 1 189 ? -23.688 20.984 1.062 1 96.69 189 GLY A C 1
ATOM 1417 O O . GLY A 1 189 ? -23.078 22.016 0.799 1 96.69 189 GLY A O 1
ATOM 1418 N N . HIS A 1 190 ? -23.281 19.812 0.703 1 97.31 190 HIS A N 1
ATOM 1419 C CA . HIS A 1 190 ? -22.031 19.688 -0.032 1 97.31 190 HIS A CA 1
ATOM 1420 C C . HIS A 1 190 ? -22.266 19.703 -1.538 1 97.31 190 HIS A C 1
ATOM 1422 O O . HIS A 1 190 ? -22.906 18.797 -2.08 1 97.31 190 HIS A O 1
ATOM 1428 N N . GLY A 1 191 ? -21.703 20.672 -2.189 1 95 191 GLY A N 1
ATOM 1429 C CA . GLY A 1 191 ? -21.844 20.781 -3.631 1 95 191 GLY A CA 1
ATOM 1430 C C . GLY A 1 191 ? -20.828 19.953 -4.398 1 95 191 GLY A C 1
ATOM 1431 O O . GLY A 1 191 ? -20.172 19.078 -3.822 1 95 191 GLY A O 1
ATOM 1432 N N . GLU A 1 192 ? -20.719 20.203 -5.668 1 94.19 192 GLU A N 1
ATOM 1433 C CA . GLU A 1 192 ? -19.891 19.422 -6.578 1 94.19 192 GLU A CA 1
ATOM 1434 C C . GLU A 1 192 ? -18.406 19.562 -6.238 1 94.19 192 GLU A C 1
ATOM 1436 O O . GLU A 1 192 ? -17.656 18.594 -6.316 1 94.19 192 GLU A O 1
ATOM 1441 N N . ALA A 1 193 ? -18.062 20.734 -5.887 1 94.62 193 ALA A N 1
ATOM 1442 C CA . ALA A 1 193 ? -16.656 20.984 -5.566 1 94.62 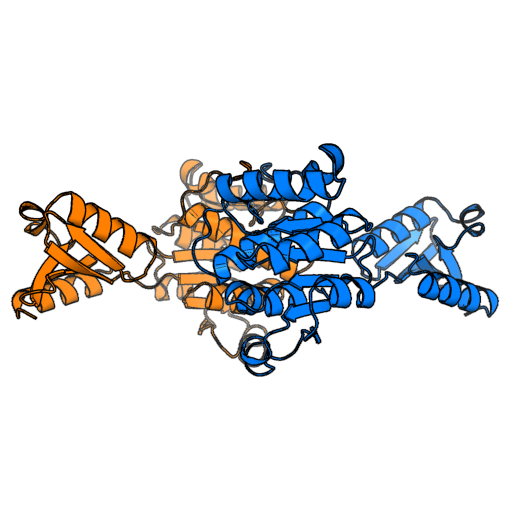193 ALA A CA 1
ATOM 1443 C C . ALA A 1 193 ? -16.219 20.188 -4.348 1 94.62 193 ALA A C 1
ATOM 1445 O O . ALA A 1 193 ? -15.141 19.594 -4.348 1 94.62 193 ALA A O 1
ATOM 1446 N N . ALA A 1 194 ? -17.078 20.188 -3.348 1 93.06 194 ALA A N 1
ATOM 1447 C CA . ALA A 1 194 ? -16.781 19.391 -2.152 1 93.06 194 ALA A CA 1
ATOM 1448 C C . ALA A 1 194 ? -16.781 17.906 -2.465 1 93.06 194 ALA A C 1
ATOM 1450 O O . ALA A 1 194 ? -15.891 17.172 -2.02 1 93.06 194 ALA A O 1
ATOM 1451 N N . ALA A 1 195 ? -17.719 17.5 -3.229 1 92.81 195 ALA A N 1
ATOM 1452 C CA . ALA A 1 195 ? -17.859 16.094 -3.586 1 92.81 195 ALA A CA 1
ATOM 1453 C C . ALA A 1 195 ? -16.641 15.602 -4.359 1 92.81 195 ALA A C 1
ATOM 1455 O O . ALA A 1 195 ? -16.25 14.438 -4.227 1 92.81 195 ALA A O 1
ATOM 1456 N N . ALA A 1 196 ? -16.078 16.484 -5.133 1 94.75 196 ALA A N 1
ATOM 1457 C CA . ALA A 1 196 ? -14.93 16.125 -5.973 1 94.75 196 ALA A CA 1
ATOM 1458 C C . ALA A 1 196 ? -13.703 15.82 -5.129 1 94.75 196 ALA A C 1
ATOM 1460 O O . ALA A 1 196 ? -12.734 15.234 -5.621 1 94.75 196 ALA A O 1
ATOM 1461 N N . ARG A 1 197 ? -13.742 16.141 -3.875 1 96.44 197 ARG A N 1
ATOM 1462 C CA . ARG A 1 197 ? -12.633 15.867 -2.967 1 96.44 197 ARG A CA 1
ATOM 1463 C C . ARG A 1 197 ? -12.641 14.406 -2.529 1 96.44 197 ARG A C 1
ATOM 1465 O O . ARG A 1 197 ? -11.656 13.922 -1.963 1 96.44 197 ARG A O 1
ATOM 1472 N N . ILE A 1 198 ? -13.75 13.789 -2.809 1 97.38 198 ILE A N 1
ATOM 1473 C CA . ILE A 1 198 ? -13.883 12.414 -2.336 1 97.38 198 ILE A CA 1
ATOM 1474 C C . ILE A 1 198 ? -13.328 11.453 -3.387 1 97.38 198 ILE A C 1
ATOM 1476 O O . ILE A 1 198 ? -13.797 11.438 -4.527 1 97.38 198 ILE A O 1
ATOM 1480 N N . HIS A 1 199 ? -12.383 10.742 -3.008 1 95.56 199 HIS A N 1
ATOM 1481 C CA . HIS A 1 199 ? -11.906 9.641 -3.832 1 95.56 199 HIS A CA 1
ATOM 1482 C C . HIS A 1 199 ? -12.781 8.406 -3.662 1 95.56 199 HIS A C 1
ATOM 1484 O O . HIS A 1 199 ? -12.727 7.734 -2.629 1 95.56 199 HIS A O 1
ATOM 1490 N N . ALA A 1 200 ? -13.539 8.125 -4.672 1 93.88 200 ALA A N 1
ATOM 1491 C CA . ALA A 1 200 ? -14.469 6.996 -4.668 1 93.88 200 ALA A CA 1
ATOM 1492 C C . ALA A 1 200 ? -14.633 6.414 -6.066 1 93.88 200 ALA A C 1
ATOM 1494 O O . ALA A 1 200 ? -14.953 7.141 -7.012 1 93.88 200 ALA A O 1
ATOM 1495 N N . PRO A 1 201 ? -14.445 5.059 -6.156 1 93.81 201 PRO A N 1
ATOM 1496 C CA . PRO A 1 201 ? -13.953 4.102 -5.164 1 93.81 201 PRO A CA 1
ATOM 1497 C C . PRO A 1 201 ? -12.586 4.488 -4.602 1 93.81 201 PRO A C 1
ATOM 1499 O O . PRO A 1 201 ? -11.75 5.047 -5.32 1 93.81 201 PRO A O 1
ATOM 1502 N N . VAL A 1 202 ? -12.375 4.215 -3.367 1 95.38 202 VAL A N 1
ATOM 1503 C CA . VAL A 1 202 ? -11.141 4.59 -2.678 1 95.38 202 VAL A CA 1
ATOM 1504 C C . VAL A 1 202 ? -9.992 3.703 -3.15 1 95.38 202 VAL A C 1
ATOM 1506 O O . VAL A 1 202 ? -10.172 2.502 -3.361 1 95.38 202 VAL A O 1
ATOM 1509 N N . GLY A 1 203 ? -8.836 4.348 -3.303 1 95.12 203 GLY A N 1
ATOM 1510 C CA . GLY A 1 203 ? -7.621 3.623 -3.648 1 95.12 203 GLY A CA 1
ATOM 1511 C C . GLY A 1 203 ? -7.289 3.691 -5.125 1 95.12 203 GLY A C 1
ATOM 1512 O O . GLY A 1 203 ? -8.148 4.023 -5.949 1 95.12 203 GLY A O 1
ATOM 1513 N N . LEU A 1 204 ? -6.062 3.373 -5.488 1 93.81 204 LEU A N 1
ATOM 1514 C CA . LEU A 1 204 ? -5.637 3.305 -6.879 1 93.81 204 LEU A CA 1
ATOM 1515 C C . LEU A 1 204 ? -6.277 2.115 -7.586 1 93.81 204 LEU A C 1
ATOM 1517 O O . LEU A 1 204 ? -6.582 1.101 -6.957 1 93.81 204 LEU A O 1
ATOM 1521 N N . ASN A 1 205 ? -6.457 2.27 -8.898 1 91.88 205 ASN A N 1
ATOM 1522 C CA . ASN A 1 205 ? -6.992 1.172 -9.695 1 91.88 205 ASN A CA 1
ATOM 1523 C C . ASN A 1 205 ? -5.914 0.139 -10.016 1 91.88 205 ASN A C 1
ATOM 1525 O O . ASN A 1 205 ? -5.41 0.096 -11.141 1 91.88 205 ASN A O 1
ATOM 1529 N N . ILE A 1 206 ? -5.68 -0.754 -9.07 1 92.62 206 ILE A N 1
ATOM 1530 C CA . ILE A 1 206 ? -4.648 -1.769 -9.273 1 92.62 206 ILE A CA 1
ATOM 1531 C C . ILE A 1 206 ? -5.293 -3.152 -9.32 1 92.62 206 ILE A C 1
ATOM 1533 O O . ILE A 1 206 ? -4.602 -4.168 -9.227 1 92.62 206 ILE A O 1
ATOM 1537 N N . GLY A 1 207 ? -6.605 -3.162 -9.453 1 91.62 207 GLY A N 1
ATOM 1538 C CA . GLY A 1 207 ? -7.32 -4.426 -9.523 1 91.62 207 GLY A CA 1
ATOM 1539 C C . GLY A 1 207 ? -7.348 -5.176 -8.203 1 91.62 207 GLY A C 1
ATOM 1540 O O . GLY A 1 207 ? -7.449 -6.402 -8.188 1 91.62 207 GLY A O 1
ATOM 1541 N N . ALA A 1 208 ? -7.23 -4.457 -7.117 1 92.31 208 ALA A N 1
ATOM 1542 C CA . ALA A 1 208 ? -7.191 -5.055 -5.785 1 92.31 208 ALA A CA 1
ATOM 1543 C C . ALA A 1 208 ? -8.477 -5.816 -5.484 1 92.31 208 ALA A C 1
ATOM 1545 O O . ALA A 1 208 ? -9.57 -5.355 -5.82 1 92.31 208 ALA A O 1
ATOM 1546 N N . VAL A 1 209 ? -8.273 -6.98 -4.855 1 89.25 209 VAL A N 1
ATOM 1547 C CA . VAL A 1 209 ? -9.43 -7.82 -4.559 1 89.25 209 VAL A CA 1
ATOM 1548 C C . VAL A 1 209 ? -9.477 -8.141 -3.064 1 89.25 209 VAL A C 1
ATOM 1550 O O . VAL A 1 209 ? -10.484 -7.887 -2.398 1 89.25 209 VAL A O 1
ATOM 1553 N N . THR A 1 210 ? -8.375 -8.617 -2.496 1 90.19 210 THR A N 1
ATOM 1554 C CA . THR A 1 210 ? -8.344 -9.016 -1.093 1 90.19 210 THR A CA 1
ATOM 1555 C C . THR A 1 210 ? -8.172 -7.801 -0.189 1 90.19 210 THR A C 1
ATOM 1557 O O . THR A 1 210 ? -7.75 -6.734 -0.643 1 90.19 210 THR A O 1
ATOM 1560 N N . ALA A 1 211 ? -8.422 -7.93 1.09 1 94.31 211 ALA A N 1
ATOM 1561 C CA . ALA A 1 211 ? -8.32 -6.84 2.057 1 94.31 211 ALA A CA 1
ATOM 1562 C C . ALA A 1 211 ? -6.91 -6.254 2.074 1 94.31 211 ALA A C 1
ATOM 1564 O O . ALA A 1 211 ? -6.738 -5.035 1.986 1 94.31 211 ALA A O 1
ATOM 1565 N N . PRO A 1 212 ? -5.879 -7.062 2.082 1 96.25 212 PRO A N 1
ATOM 1566 C CA . PRO A 1 212 ? -4.527 -6.5 2.051 1 96.25 212 PRO A CA 1
ATOM 1567 C C . PRO A 1 212 ? -4.227 -5.766 0.746 1 96.25 212 PRO A C 1
ATOM 1569 O O . PRO A 1 212 ? -3.576 -4.715 0.759 1 96.25 212 PRO A O 1
ATOM 1572 N N . GLU A 1 213 ? -4.703 -6.316 -0.391 1 95.81 213 GLU A N 1
ATOM 1573 C CA . GLU A 1 213 ? -4.508 -5.633 -1.665 1 95.81 213 GLU A CA 1
ATOM 1574 C C . GLU A 1 213 ? -5.227 -4.285 -1.684 1 95.81 213 GLU A C 1
ATOM 1576 O O . GLU A 1 213 ? -4.68 -3.291 -2.166 1 95.81 213 GLU A O 1
ATOM 1581 N N . ILE A 1 214 ? -6.406 -4.277 -1.182 1 95.75 214 ILE A N 1
ATOM 1582 C CA . ILE A 1 214 ? -7.172 -3.039 -1.114 1 95.75 214 ILE A CA 1
ATOM 1583 C C . ILE A 1 214 ? -6.469 -2.045 -0.194 1 95.75 214 ILE A C 1
ATOM 1585 O O . ILE A 1 214 ? -6.402 -0.851 -0.496 1 95.75 214 ILE A O 1
ATOM 1589 N N . ALA A 1 215 ? -5.945 -2.545 0.924 1 98.19 215 ALA A N 1
ATOM 1590 C CA . ALA A 1 215 ? -5.184 -1.705 1.844 1 98.19 215 ALA A CA 1
ATOM 1591 C C . ALA A 1 215 ? -3.994 -1.06 1.137 1 98.19 215 ALA A C 1
ATOM 1593 O O . ALA A 1 215 ? -3.754 0.141 1.283 1 98.19 215 ALA A O 1
ATOM 1594 N N . VAL A 1 216 ? -3.273 -1.826 0.365 1 97.81 216 VAL A N 1
ATOM 1595 C CA . VAL A 1 216 ? -2.145 -1.316 -0.406 1 97.81 216 VAL A CA 1
ATOM 1596 C C . VAL A 1 216 ? -2.627 -0.244 -1.381 1 97.81 216 VAL A C 1
ATOM 1598 O O . VAL A 1 216 ? -2 0.811 -1.512 1 97.81 216 VAL A O 1
ATOM 1601 N N . SER A 1 217 ? -3.711 -0.521 -2.043 1 96.44 217 SER 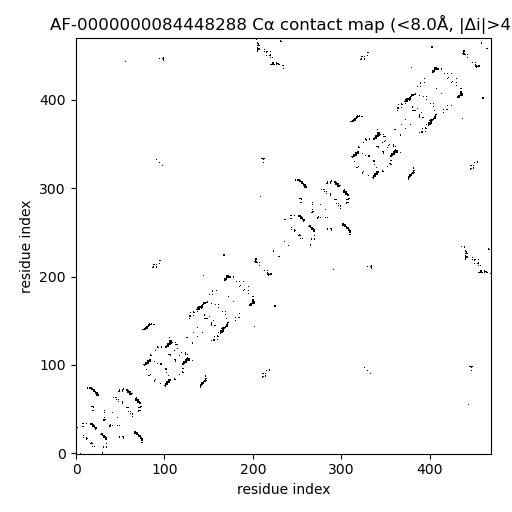A N 1
ATOM 1602 C CA . SER A 1 217 ? -4.301 0.411 -2.998 1 96.44 217 SER A CA 1
ATOM 1603 C C . SER A 1 217 ? -4.637 1.743 -2.336 1 96.44 217 SER A C 1
ATOM 1605 O O . SER A 1 217 ? -4.301 2.807 -2.863 1 96.44 217 SER A O 1
ATOM 1607 N N . ILE A 1 218 ? -5.238 1.688 -1.198 1 97.5 218 ILE A N 1
ATOM 1608 C CA . ILE A 1 218 ? -5.668 2.877 -0.471 1 97.5 218 ILE A CA 1
ATOM 1609 C C . ILE A 1 218 ? -4.445 3.676 -0.023 1 97.5 218 ILE A C 1
ATOM 1611 O O . ILE A 1 218 ? -4.359 4.883 -0.271 1 97.5 218 ILE A O 1
ATOM 1615 N N . LEU A 1 219 ? -3.512 2.998 0.624 1 98.19 219 LEU A N 1
ATOM 1616 C CA . LEU A 1 219 ? -2.344 3.707 1.133 1 98.19 219 LEU A CA 1
ATOM 1617 C C . LEU A 1 219 ? -1.529 4.305 -0.009 1 98.19 219 LEU A C 1
ATOM 1619 O O . LEU A 1 219 ? -0.993 5.41 0.116 1 98.19 219 LEU A O 1
ATOM 1623 N N . ALA A 1 220 ? -1.438 3.6 -1.118 1 96.88 220 ALA A N 1
ATOM 1624 C CA . ALA A 1 220 ? -0.73 4.121 -2.285 1 96.88 220 ALA A CA 1
ATOM 1625 C C . ALA A 1 220 ? -1.363 5.422 -2.771 1 96.88 220 ALA A C 1
ATOM 1627 O O . ALA A 1 220 ? -0.656 6.371 -3.117 1 96.88 220 ALA A O 1
ATOM 1628 N N . GLU A 1 221 ? -2.633 5.484 -2.828 1 96.31 221 GLU A N 1
ATOM 1629 C CA . GLU A 1 221 ? -3.326 6.695 -3.254 1 96.31 221 GLU A CA 1
ATOM 1630 C C . GLU A 1 221 ? -3.105 7.836 -2.264 1 96.31 221 GLU A C 1
ATOM 1632 O O . GLU A 1 221 ? -2.867 8.977 -2.666 1 96.31 221 GLU A O 1
ATOM 1637 N N . ILE A 1 222 ? -3.184 7.508 -0.994 1 97.12 222 ILE A N 1
ATOM 1638 C CA . ILE A 1 222 ? -2.971 8.516 0.039 1 97.12 222 ILE A CA 1
ATOM 1639 C C . ILE A 1 222 ? -1.573 9.117 -0.103 1 97.12 222 ILE A C 1
ATOM 1641 O O . ILE A 1 222 ? -1.406 10.336 -0.064 1 97.12 222 ILE A O 1
ATOM 1645 N N . VAL A 1 223 ? -0.582 8.25 -0.275 1 95.69 223 VAL A N 1
ATOM 1646 C CA . VAL A 1 223 ? 0.796 8.703 -0.431 1 95.69 223 VAL A CA 1
ATOM 1647 C C . VAL A 1 223 ? 0.92 9.555 -1.692 1 95.69 223 VAL A C 1
ATOM 1649 O O . VAL A 1 223 ? 1.555 10.617 -1.676 1 95.69 223 VAL A O 1
ATOM 1652 N N . ALA A 1 224 ? 0.314 9.133 -2.775 1 95 224 ALA A N 1
ATOM 1653 C CA . ALA A 1 224 ? 0.388 9.859 -4.039 1 95 224 ALA A CA 1
ATOM 1654 C C . ALA A 1 224 ? -0.187 11.266 -3.9 1 95 224 ALA A C 1
ATOM 1656 O O . ALA A 1 224 ? 0.407 12.234 -4.375 1 95 224 ALA A O 1
ATOM 1657 N N . VAL A 1 225 ? -1.311 11.344 -3.312 1 95 225 VAL A N 1
ATOM 1658 C CA . VAL A 1 225 ? -1.958 12.641 -3.119 1 95 225 VAL A CA 1
ATOM 1659 C C . VAL A 1 225 ? -1.096 13.523 -2.219 1 95 225 VAL A C 1
ATOM 1661 O O . VAL A 1 225 ? -0.869 14.695 -2.521 1 95 225 VAL A O 1
ATOM 1664 N N . ARG A 1 226 ? -0.642 12.969 -1.138 1 92.75 226 ARG A N 1
ATOM 1665 C CA . ARG A 1 226 ? 0.188 13.719 -0.196 1 92.75 226 ARG A CA 1
ATOM 1666 C C . ARG A 1 226 ? 1.431 14.273 -0.883 1 92.75 226 ARG A C 1
ATOM 1668 O O . ARG A 1 226 ? 1.843 15.406 -0.612 1 92.75 226 ARG A O 1
ATOM 1675 N N . ARG A 1 227 ? 1.971 13.43 -1.791 1 90.38 227 ARG A N 1
ATOM 1676 C CA . ARG A 1 227 ? 3.225 13.781 -2.449 1 90.38 227 ARG A CA 1
ATOM 1677 C C . ARG A 1 227 ? 2.971 14.602 -3.711 1 90.38 227 ARG A C 1
ATOM 1679 O O . ARG A 1 227 ? 3.912 15.07 -4.352 1 90.38 227 ARG A O 1
ATOM 1686 N N . GLY A 1 228 ? 1.759 14.828 -4.055 1 88.62 228 GLY A N 1
ATOM 1687 C CA . GLY A 1 228 ? 1.423 15.57 -5.258 1 88.62 228 GLY A CA 1
ATOM 1688 C C . GLY A 1 228 ? 1.799 14.844 -6.535 1 88.62 228 GLY A C 1
ATOM 1689 O O . GLY A 1 228 ? 2.166 15.477 -7.527 1 88.62 228 GLY A O 1
ATOM 1690 N N . ALA A 1 229 ? 1.774 13.555 -6.426 1 84.75 229 ALA A N 1
ATOM 1691 C CA . ALA A 1 229 ? 2.156 12.75 -7.586 1 84.75 229 ALA A CA 1
ATOM 1692 C C . ALA A 1 229 ? 1.017 12.672 -8.602 1 84.75 229 ALA A C 1
ATOM 1694 O O . ALA A 1 229 ? -0.158 12.711 -8.227 1 84.75 229 ALA A O 1
ATOM 1695 N N . THR A 1 230 ? 1.355 12.773 -9.859 1 67.25 230 THR A N 1
ATOM 1696 C CA . THR A 1 230 ? 0.376 12.531 -10.914 1 67.25 230 THR A CA 1
ATOM 1697 C C . THR A 1 230 ? 0.195 11.039 -11.148 1 67.25 230 THR A C 1
ATOM 1699 O O . THR A 1 230 ? 1.139 10.344 -11.539 1 67.25 230 THR A O 1
ATOM 1702 N N . LEU A 1 231 ? -0.965 10.57 -10.766 1 62.03 231 LEU A N 1
ATOM 1703 C CA . LEU A 1 231 ? -1.259 9.141 -10.875 1 62.03 231 LEU A CA 1
ATOM 1704 C C . LEU A 1 231 ? -1.328 8.719 -12.344 1 62.03 231 LEU A C 1
ATOM 1706 O O . LEU A 1 231 ? -1.698 9.523 -13.203 1 62.03 231 LEU A O 1
ATOM 1710 N N . GLY A 1 232 ? -0.857 7.516 -12.703 1 52.81 232 GLY A N 1
ATOM 1711 C CA . GLY A 1 232 ? -0.944 6.988 -14.055 1 52.81 232 GLY A CA 1
ATOM 1712 C C . GLY A 1 232 ? 0.342 7.152 -14.844 1 52.81 232 GLY A C 1
ATOM 1713 O O . GLY A 1 232 ? 0.45 6.668 -15.977 1 52.81 232 GLY A O 1
ATOM 1714 N N . GLN A 1 233 ? 1.183 8.18 -14.391 1 46.12 233 GLN A N 1
ATOM 1715 C CA . GLN A 1 233 ? 2.406 8.352 -15.164 1 46.12 233 GLN A CA 1
ATOM 1716 C C . GLN A 1 233 ? 3.547 7.516 -14.586 1 46.12 233 GLN A C 1
ATOM 1718 O O . GLN A 1 233 ? 3.652 7.355 -13.375 1 46.12 233 GLN A O 1
ATOM 1723 N N . ARG A 1 234 ? 3.873 6.453 -15.32 1 45.62 234 ARG A N 1
ATOM 1724 C CA . ARG A 1 234 ? 5.117 5.789 -14.945 1 45.62 234 ARG A CA 1
ATOM 1725 C C . ARG A 1 234 ? 6.219 6.805 -14.672 1 45.62 234 ARG A C 1
ATOM 1727 O O . ARG A 1 234 ? 6.254 7.875 -15.281 1 45.62 234 ARG A O 1
ATOM 1734 N N . THR A 1 235 ? 6.926 6.621 -13.516 1 38.81 235 THR A N 1
ATOM 1735 C CA . THR A 1 235 ? 8.109 7.465 -13.359 1 38.81 235 THR A CA 1
ATOM 1736 C C . THR A 1 235 ? 8.992 7.387 -14.594 1 38.81 235 THR A C 1
ATOM 1738 O O . THR A 1 235 ? 9.008 6.371 -15.297 1 38.81 235 THR A O 1
ATOM 1741 N N . MET B 1 1 ? -13.648 -38.344 -2.807 1 58.47 1 MET B N 1
ATOM 1742 C CA . MET B 1 1 ? -12.984 -37.906 -4.027 1 58.47 1 MET B CA 1
ATOM 1743 C C . MET B 1 1 ? -12.562 -39.094 -4.883 1 58.47 1 MET B C 1
ATOM 1745 O O . MET B 1 1 ? -12.008 -40.062 -4.371 1 58.47 1 MET B O 1
ATOM 1749 N N . ARG B 1 2 ? -13.102 -39.219 -6.059 1 67.06 2 ARG B N 1
ATOM 1750 C CA . ARG B 1 2 ? -12.727 -40.344 -6.914 1 67.06 2 ARG B CA 1
ATOM 1751 C C . ARG B 1 2 ? -11.211 -40.438 -7.062 1 67.06 2 ARG B C 1
ATOM 1753 O O . ARG B 1 2 ? -10.523 -39.406 -7.109 1 67.06 2 ARG B O 1
ATOM 1760 N N . THR B 1 3 ? -10.688 -41.531 -6.844 1 70.88 3 THR B N 1
ATOM 1761 C CA . THR B 1 3 ? -9.266 -41.875 -6.852 1 70.88 3 THR B CA 1
ATOM 1762 C C . THR B 1 3 ? -8.578 -41.25 -8.07 1 70.88 3 THR B C 1
ATOM 1764 O O . THR B 1 3 ? -7.449 -40.75 -7.973 1 70.88 3 THR B O 1
ATOM 1767 N N . ASP B 1 4 ? -9.227 -41.219 -9.156 1 83.31 4 ASP B N 1
ATOM 1768 C CA . ASP B 1 4 ? -8.641 -40.688 -10.391 1 83.31 4 ASP B CA 1
ATOM 1769 C C . ASP B 1 4 ? -8.453 -39.188 -10.32 1 83.31 4 ASP B C 1
ATOM 1771 O O . ASP B 1 4 ? -7.414 -38.656 -10.719 1 83.31 4 ASP B O 1
ATOM 1775 N N . ILE B 1 5 ? -9.336 -38.531 -9.68 1 86.12 5 ILE B N 1
ATOM 1776 C CA . ILE B 1 5 ? -9.273 -37.062 -9.586 1 86.12 5 ILE B CA 1
ATOM 1777 C C . ILE B 1 5 ? -8.133 -36.656 -8.664 1 86.12 5 ILE B C 1
ATOM 1779 O O . ILE B 1 5 ? -7.406 -35.688 -8.945 1 86.12 5 ILE B O 1
ATOM 1783 N N . PHE B 1 6 ? -7.945 -37.406 -7.668 1 87.19 6 PHE B N 1
ATOM 1784 C CA . PHE B 1 6 ? -6.891 -37.094 -6.711 1 87.19 6 PHE B CA 1
ATOM 1785 C C . PHE B 1 6 ? -5.52 -37.219 -7.363 1 87.19 6 PHE B C 1
ATOM 1787 O O . PHE B 1 6 ? -4.656 -36.375 -7.168 1 87.19 6 PHE B O 1
ATOM 1794 N N . ALA B 1 7 ? -5.387 -38.312 -8.07 1 88.25 7 ALA B N 1
ATOM 1795 C CA . ALA B 1 7 ? -4.117 -38.5 -8.773 1 88.25 7 ALA B CA 1
ATOM 1796 C C . ALA B 1 7 ? -3.844 -37.375 -9.75 1 88.25 7 ALA B C 1
ATOM 1798 O O . ALA B 1 7 ? -2.715 -36.875 -9.852 1 88.25 7 ALA B O 1
ATOM 1799 N N . ARG B 1 8 ? -4.836 -36.969 -10.445 1 87.75 8 ARG B N 1
ATOM 1800 C CA . ARG B 1 8 ? -4.695 -35.875 -11.406 1 87.75 8 ARG B CA 1
ATOM 1801 C C . ARG B 1 8 ? -4.398 -34.562 -10.703 1 87.75 8 ARG B C 1
ATOM 1803 O O . ARG B 1 8 ? -3.598 -33.781 -11.18 1 87.75 8 ARG B O 1
ATOM 1810 N N . LEU B 1 9 ? -5.062 -34.406 -9.602 1 89.56 9 LEU B N 1
ATOM 1811 C CA . LEU B 1 9 ? -4.812 -33.219 -8.797 1 89.56 9 LEU B CA 1
ATOM 1812 C C . LEU B 1 9 ? -3.367 -33.188 -8.305 1 89.56 9 LEU B C 1
ATOM 1814 O O . LEU B 1 9 ? -2.693 -32.156 -8.422 1 89.56 9 LEU B O 1
ATOM 1818 N N . ARG B 1 10 ? -2.916 -34.25 -7.848 1 89.56 10 ARG B N 1
ATOM 1819 C CA . ARG B 1 10 ? -1.55 -34.344 -7.344 1 89.56 10 ARG B CA 1
ATOM 1820 C C . ARG B 1 10 ? -0.538 -34.125 -8.461 1 89.56 10 ARG B C 1
ATOM 1822 O O . ARG B 1 10 ? 0.486 -33.469 -8.25 1 89.56 10 ARG B O 1
ATOM 1829 N N . ALA B 1 11 ? -0.869 -34.719 -9.547 1 88.75 11 ALA B N 1
ATOM 1830 C CA . ALA B 1 11 ? 0.009 -34.531 -10.695 1 88.75 11 ALA B CA 1
ATOM 1831 C C . ALA B 1 11 ? 0.078 -33.062 -11.094 1 88.75 11 ALA B C 1
ATOM 1833 O O . ALA B 1 11 ? 1.159 -32.531 -11.375 1 88.75 11 ALA B O 1
ATOM 1834 N N . ALA B 1 12 ? -1.057 -32.406 -11.117 1 88.75 12 ALA B N 1
ATOM 1835 C CA . ALA B 1 12 ? -1.108 -30.984 -11.453 1 88.75 12 ALA B CA 1
ATOM 1836 C C . ALA B 1 12 ? -0.314 -30.156 -10.445 1 88.75 12 ALA B C 1
ATOM 1838 O O . ALA B 1 12 ? 0.406 -29.234 -10.828 1 88.75 12 ALA B O 1
ATOM 1839 N N . GLN B 1 13 ? -0.404 -30.469 -9.234 1 87.44 13 GLN B N 1
ATOM 1840 C CA . GLN B 1 13 ? 0.316 -29.781 -8.172 1 87.44 13 GLN B CA 1
ATOM 1841 C C . GLN B 1 13 ? 1.824 -29.953 -8.32 1 87.44 13 GLN B C 1
ATOM 1843 O O . GLN B 1 13 ? 2.588 -29 -8.172 1 87.44 13 GLN B O 1
ATOM 1848 N N . ALA B 1 14 ? 2.154 -31.188 -8.641 1 86.06 14 ALA B N 1
ATOM 1849 C CA . ALA B 1 14 ? 3.568 -31.484 -8.836 1 86.06 14 ALA B CA 1
ATOM 1850 C C . ALA B 1 14 ? 4.137 -30.688 -10.008 1 86.06 14 ALA B C 1
ATOM 1852 O O . ALA B 1 14 ? 5.297 -30.266 -9.984 1 86.06 14 ALA B O 1
ATOM 1853 N N . GLU B 1 15 ? 3.295 -30.469 -10.969 1 86.12 15 GLU B N 1
ATOM 1854 C CA . GLU B 1 15 ? 3.705 -29.734 -12.164 1 86.12 15 GLU B CA 1
ATOM 1855 C C . GLU B 1 15 ? 3.475 -28.234 -12 1 86.12 15 GLU B C 1
ATOM 1857 O O . GLU B 1 15 ? 3.725 -27.469 -12.922 1 86.12 15 GLU B O 1
ATOM 1862 N N . LYS B 1 16 ? 3.021 -27.828 -10.883 1 86.06 16 LYS B N 1
ATOM 1863 C CA . LYS B 1 16 ? 2.713 -26.438 -10.57 1 86.06 16 LYS B CA 1
ATOM 1864 C C . LYS B 1 16 ? 1.7 -25.859 -11.555 1 86.06 16 LYS B C 1
ATOM 1866 O O . LYS B 1 16 ? 1.801 -24.703 -11.953 1 86.06 16 LYS B O 1
ATOM 1871 N N . ARG B 1 17 ? 0.809 -26.688 -11.969 1 87.31 17 ARG B N 1
ATOM 1872 C CA . ARG B 1 17 ? -0.273 -26.266 -12.852 1 87.31 17 ARG B CA 1
ATOM 1873 C C . ARG B 1 17 ? -1.507 -25.859 -12.055 1 87.31 17 ARG B C 1
ATOM 1875 O O . ARG B 1 17 ? -1.97 -26.609 -11.188 1 87.31 17 ARG B O 1
ATOM 1882 N N . PRO B 1 18 ? -1.96 -24.656 -12.32 1 90.62 18 PRO B N 1
ATOM 1883 C CA . PRO B 1 18 ? -3.201 -24.266 -11.648 1 90.62 18 PRO B CA 1
ATOM 1884 C C . PRO B 1 18 ? -4.391 -25.125 -12.062 1 90.62 18 PRO B C 1
ATOM 1886 O O . PRO B 1 18 ? -4.605 -25.359 -13.258 1 90.62 18 PRO B O 1
ATOM 1889 N N . VAL B 1 19 ? -5.094 -25.656 -11.086 1 92.88 19 VAL B N 1
ATOM 1890 C CA . VAL B 1 19 ? -6.293 -26.453 -11.352 1 92.88 19 VAL B CA 1
ATOM 1891 C C . VAL B 1 19 ? -7.379 -26.094 -10.336 1 92.88 19 VAL B C 1
ATOM 1893 O O . VAL B 1 19 ? -7.094 -25.5 -9.297 1 92.88 19 VAL B O 1
ATOM 1896 N N . ALA B 1 20 ? -8.562 -26.391 -10.727 1 94.44 20 ALA B N 1
ATOM 1897 C CA . ALA B 1 20 ? -9.688 -26.188 -9.82 1 94.44 20 ALA B CA 1
ATOM 1898 C C . ALA B 1 20 ? -10.492 -27.469 -9.648 1 94.44 20 ALA B C 1
ATOM 1900 O O . ALA B 1 20 ? -10.875 -28.109 -10.633 1 94.44 20 ALA B O 1
ATOM 1901 N N . LEU B 1 21 ? -10.648 -27.859 -8.445 1 94.06 21 LEU B N 1
ATOM 1902 C CA . LEU B 1 21 ? -11.523 -28.984 -8.125 1 94.06 21 LEU B CA 1
ATOM 1903 C C . LEU B 1 21 ? -12.977 -28.531 -8.031 1 94.06 21 LEU B C 1
ATOM 1905 O O . LEU B 1 21 ? -13.312 -27.641 -7.246 1 94.06 21 LEU B O 1
ATOM 1909 N N . LEU B 1 22 ? -13.773 -29.094 -8.891 1 94.31 22 LEU B N 1
ATOM 1910 C CA . LEU B 1 22 ? -15.203 -28.797 -8.93 1 94.31 22 LEU B CA 1
ATOM 1911 C C . LEU B 1 22 ? -16.016 -29.891 -8.242 1 94.31 22 LEU B C 1
ATOM 1913 O O . LEU B 1 22 ? -15.922 -31.062 -8.625 1 94.31 22 LEU B O 1
ATOM 1917 N N . THR B 1 23 ? -16.719 -29.484 -7.23 1 94.38 23 THR B N 1
ATOM 1918 C CA . THR B 1 23 ? -17.531 -30.453 -6.496 1 94.38 23 THR B CA 1
ATOM 1919 C C . THR B 1 23 ? -19.016 -30.078 -6.555 1 94.38 23 THR B C 1
ATOM 1921 O O . THR B 1 23 ? -19.391 -28.984 -6.121 1 94.38 23 THR B O 1
ATOM 1924 N N . ARG B 1 24 ? -19.797 -30.906 -7.121 1 93.94 24 ARG B N 1
ATOM 1925 C CA . ARG B 1 24 ? -21.25 -30.703 -7.113 1 93.94 24 ARG B CA 1
ATOM 1926 C C . ARG B 1 24 ? -21.828 -30.984 -5.73 1 93.94 24 ARG B C 1
ATOM 1928 O O . ARG B 1 24 ? -21.672 -32.062 -5.188 1 93.94 24 ARG B O 1
ATOM 1935 N N . LEU B 1 25 ? -22.5 -30.047 -5.211 1 94.5 25 LEU B N 1
ATOM 1936 C CA . LEU B 1 25 ? -22.844 -30.078 -3.795 1 94.5 25 LEU B CA 1
ATOM 1937 C C . LEU B 1 25 ? -23.922 -31.125 -3.516 1 94.5 25 LEU B C 1
ATOM 1939 O O . LEU B 1 25 ? -23.844 -31.859 -2.527 1 94.5 25 LEU B O 1
ATOM 1943 N N . PRO B 1 26 ? -24.969 -31.25 -4.395 1 93.31 26 PRO B N 1
ATOM 1944 C CA . PRO B 1 26 ? -26.062 -32.188 -4.051 1 93.31 26 PRO B CA 1
ATOM 1945 C C . PRO B 1 26 ? -25.578 -33.625 -3.961 1 93.31 26 PRO B C 1
ATOM 1947 O O . PRO B 1 26 ? -26.078 -34.375 -3.135 1 93.31 26 PRO B O 1
ATOM 1950 N N . ASP B 1 27 ? -24.547 -34.094 -4.75 1 93.56 27 ASP B N 1
ATOM 1951 C CA . ASP B 1 27 ? -24.188 -35.5 -4.781 1 93.56 27 ASP B CA 1
ATOM 1952 C C . ASP B 1 27 ? -22.688 -35.688 -4.59 1 93.56 27 ASP B C 1
ATOM 1954 O O . ASP B 1 27 ? -22.219 -36.844 -4.551 1 93.56 27 ASP B O 1
ATOM 1958 N N . GLY B 1 28 ? -21.938 -34.594 -4.543 1 92 28 GLY B N 1
ATOM 1959 C CA . GLY B 1 28 ? -20.516 -34.719 -4.254 1 92 28 GLY B CA 1
ATOM 1960 C C . GLY B 1 28 ? -19.688 -35.094 -5.469 1 92 28 GLY B C 1
ATOM 1961 O O . GLY B 1 28 ? -18.484 -35.312 -5.355 1 92 28 GLY B O 1
ATOM 1962 N N . ALA B 1 29 ? -20.359 -35.156 -6.699 1 90.25 29 ALA B N 1
ATOM 1963 C CA . ALA B 1 29 ? -19.594 -35.438 -7.906 1 90.25 29 ALA B CA 1
ATOM 1964 C C . ALA B 1 29 ? -18.484 -34.406 -8.125 1 90.25 29 ALA B C 1
ATOM 1966 O O . ALA B 1 29 ? -18.703 -33.219 -7.906 1 90.25 29 ALA B O 1
ATOM 1967 N N . GLN B 1 30 ? -17.312 -34.906 -8.508 1 91.44 30 GLN B N 1
ATOM 1968 C CA . GLN B 1 30 ? -16.172 -34 -8.633 1 91.44 30 GLN B CA 1
ATOM 1969 C C . GLN B 1 30 ? -15.617 -34.031 -10.055 1 91.44 30 GLN B C 1
ATOM 1971 O O . GLN B 1 30 ? -15.719 -35.031 -10.758 1 91.44 30 GLN B O 1
ATOM 1976 N N . ARG B 1 31 ? -15.203 -32.906 -10.531 1 90.25 31 ARG B N 1
ATOM 1977 C CA . ARG B 1 31 ? -14.453 -32.719 -11.766 1 90.25 31 ARG B CA 1
ATOM 1978 C C . ARG B 1 31 ? -13.227 -31.844 -11.531 1 90.25 31 ARG B C 1
ATOM 1980 O O . ARG B 1 31 ? -13.125 -31.141 -10.516 1 90.25 31 ARG B O 1
ATOM 1987 N N . LEU B 1 32 ? -12.266 -31.984 -12.383 1 91.38 32 LEU B N 1
ATOM 1988 C CA . LEU B 1 32 ? -11.055 -31.172 -12.312 1 91.38 32 LEU B CA 1
ATOM 1989 C C . LEU B 1 32 ? -10.898 -30.312 -13.562 1 91.38 32 LEU B C 1
ATOM 1991 O O . LEU B 1 32 ? -10.875 -30.844 -14.68 1 91.38 32 LEU B O 1
ATOM 1995 N N . TRP B 1 33 ? -10.867 -29.062 -13.289 1 91.06 33 TRP B N 1
ATOM 1996 C CA . TRP B 1 33 ? -10.664 -28.125 -14.391 1 91.06 33 TRP B CA 1
ATOM 1997 C C . TRP B 1 33 ? -9.203 -27.719 -14.5 1 91.06 33 TRP B C 1
ATOM 1999 O O . TRP B 1 33 ? -8.57 -27.375 -13.492 1 91.06 33 TRP B O 1
ATOM 2009 N N . GLY B 1 34 ? -8.625 -27.719 -15.727 1 86.31 34 GLY B N 1
ATOM 2010 C CA . GLY B 1 34 ? -7.277 -27.234 -15.945 1 86.31 34 GLY B CA 1
ATOM 2011 C C . GLY B 1 34 ? -6.246 -28.344 -16.016 1 86.31 34 GLY B C 1
ATOM 2012 O O . GLY B 1 34 ? -5.047 -28.078 -16.141 1 86.31 34 GLY B O 1
ATOM 2013 N N . ALA B 1 35 ? -6.496 -29.656 -15.703 1 72.19 35 ALA B N 1
ATOM 2014 C CA . ALA B 1 35 ? -5.527 -30.75 -15.656 1 72.19 35 ALA B CA 1
ATOM 2015 C C . ALA B 1 35 ? -5.543 -31.547 -16.953 1 72.19 35 ALA B C 1
ATOM 2017 O O . ALA B 1 35 ? -5.199 -32.75 -16.969 1 72.19 35 ALA B O 1
ATOM 2018 N N . GLY B 1 36 ? -5.809 -30.875 -17.922 1 65.56 36 GLY B N 1
ATOM 2019 C CA . GLY B 1 36 ? -5.789 -31.609 -19.188 1 65.56 36 GLY B CA 1
ATOM 2020 C C . GLY B 1 36 ? -7.172 -31.781 -19.797 1 65.56 36 GLY B C 1
ATOM 2021 O O . GLY B 1 36 ? -8.055 -30.953 -19.594 1 65.56 36 GLY B O 1
ATOM 2022 N N . GLU B 1 37 ? -7.48 -33 -20.516 1 55.47 37 GLU B N 1
ATOM 2023 C CA . GLU B 1 37 ? -8.547 -33.438 -21.422 1 55.47 37 GLU B CA 1
ATOM 2024 C C . GLU B 1 37 ? -9.914 -33.344 -20.734 1 55.47 37 GLU B C 1
ATOM 2026 O O . GLU B 1 37 ? -10.945 -33.312 -21.406 1 55.47 37 GLU B O 1
ATOM 2031 N N . ASP B 1 38 ? -10.008 -33.312 -19.547 1 54.44 38 ASP B N 1
ATOM 2032 C CA . ASP B 1 38 ? -11.336 -33.406 -18.938 1 54.44 38 ASP B CA 1
ATOM 2033 C C . ASP B 1 38 ? -12.117 -32.094 -19.141 1 54.44 38 ASP B C 1
ATOM 2035 O O . ASP B 1 38 ? -13.156 -31.891 -18.516 1 54.44 38 ASP B O 1
ATOM 2039 N N . THR B 1 39 ? -11.477 -31.188 -19.844 1 59.25 39 THR B N 1
ATOM 2040 C CA . THR B 1 39 ? -12.164 -29.938 -20.141 1 59.25 39 THR B CA 1
ATOM 2041 C C . THR B 1 39 ? -13.438 -30.188 -20.938 1 59.25 39 THR B C 1
ATOM 2043 O O . THR B 1 39 ? -14.359 -29.359 -20.938 1 59.25 39 THR B O 1
ATOM 2046 N N . GLU B 1 40 ? -13.539 -31.406 -21.5 1 60.44 40 GLU B N 1
ATOM 2047 C CA . GLU B 1 40 ? -14.57 -31.594 -22.516 1 60.44 40 GLU B CA 1
ATOM 2048 C C . GLU B 1 40 ? -15.961 -31.688 -21.891 1 60.44 40 GLU B C 1
ATOM 2050 O O . GLU B 1 40 ? -16.953 -31.312 -22.516 1 60.44 40 GLU B O 1
ATOM 2055 N N . ASP B 1 41 ? -16.062 -31.828 -20.562 1 75.38 41 ASP B N 1
ATOM 2056 C CA . ASP B 1 41 ? -17.422 -31.969 -20.047 1 75.38 41 ASP B CA 1
ATOM 2057 C C . ASP B 1 41 ? -17.703 -30.938 -18.953 1 75.38 41 ASP B C 1
ATOM 2059 O O . ASP B 1 41 ? -18.594 -31.156 -18.125 1 75.38 41 ASP B O 1
ATOM 2063 N N . ILE B 1 42 ? -16.969 -29.922 -19.156 1 86.19 42 ILE B N 1
ATOM 2064 C CA . ILE B 1 42 ? -17.203 -28.922 -18.125 1 86.19 42 ILE B CA 1
ATOM 2065 C C . ILE B 1 42 ? -18.016 -27.766 -18.703 1 86.19 42 ILE B C 1
ATOM 2067 O O . ILE B 1 42 ? -17.609 -27.141 -19.688 1 86.19 42 ILE B O 1
ATOM 2071 N N . ALA B 1 43 ? -19.219 -27.5 -18.141 1 88.88 43 ALA B N 1
ATOM 2072 C CA . ALA B 1 43 ? -20.078 -26.406 -18.562 1 88.88 43 ALA B CA 1
ATOM 2073 C C . ALA B 1 43 ? -19.344 -25.078 -18.547 1 88.88 43 ALA B C 1
ATOM 2075 O O . ALA B 1 43 ? -18.547 -24.828 -17.641 1 88.88 43 ALA B O 1
ATOM 2076 N N . PRO B 1 44 ? -19.656 -24.25 -19.531 1 88.81 44 PRO B N 1
ATOM 2077 C CA . PRO B 1 44 ? -18.969 -22.953 -19.625 1 88.81 44 PRO B CA 1
ATOM 2078 C C . PRO B 1 44 ? -19.062 -22.156 -18.328 1 88.81 44 PRO B C 1
ATOM 2080 O O . PRO B 1 44 ? -18.078 -21.516 -17.938 1 88.81 44 PRO B O 1
ATOM 2083 N N . GLY B 1 45 ? -20.156 -22.203 -17.734 1 91.62 45 GLY B N 1
ATOM 2084 C CA . GLY B 1 45 ? -20.328 -21.484 -16.484 1 91.62 45 GLY B CA 1
ATOM 2085 C C . GLY B 1 45 ? -19.391 -21.969 -15.391 1 91.62 45 GLY B C 1
ATOM 2086 O O . GLY B 1 45 ? -18.906 -21.172 -14.578 1 91.62 45 GLY B O 1
ATOM 2087 N N . LEU B 1 46 ? -19.172 -23.266 -15.391 1 92.06 46 LEU B N 1
ATOM 2088 C CA . LEU B 1 46 ? -18.281 -23.844 -14.398 1 92.06 46 LEU B CA 1
ATOM 2089 C C . LEU B 1 46 ? -16.828 -23.484 -14.711 1 92.06 46 LEU B C 1
ATOM 2091 O O . LEU B 1 46 ? -16.031 -23.234 -13.797 1 92.06 46 LEU B O 1
ATOM 2095 N N . ALA B 1 47 ? -16.547 -23.469 -15.93 1 91.12 47 ALA B N 1
ATOM 2096 C CA . ALA B 1 47 ? -15.211 -23.062 -16.344 1 91.12 47 ALA B CA 1
ATOM 2097 C C . ALA B 1 47 ? -14.922 -21.625 -15.914 1 91.12 47 ALA B C 1
ATOM 2099 O O . ALA B 1 47 ? -13.828 -21.312 -15.445 1 91.12 47 ALA B O 1
ATOM 2100 N N . GLU B 1 48 ? -15.891 -20.797 -16.047 1 90.5 48 GLU B N 1
ATOM 2101 C CA . GLU B 1 48 ? -15.758 -19.406 -15.633 1 90.5 48 GLU B CA 1
ATOM 2102 C C . GLU B 1 48 ? -15.539 -19.297 -14.125 1 90.5 48 GLU B C 1
ATOM 2104 O O . GLU B 1 48 ? -14.703 -18.516 -13.672 1 90.5 48 GLU B O 1
ATOM 2109 N N . ALA B 1 49 ? -16.297 -20.078 -13.461 1 92.62 49 ALA B N 1
ATOM 2110 C CA . ALA B 1 49 ? -16.141 -20.094 -12.008 1 92.62 49 ALA B CA 1
ATOM 2111 C C . ALA B 1 49 ? -14.758 -20.594 -11.602 1 92.62 49 ALA B C 1
ATOM 2113 O O . ALA B 1 49 ? -14.156 -20.078 -10.664 1 92.62 49 ALA B O 1
ATOM 2114 N N . ALA B 1 50 ? -14.312 -21.578 -12.289 1 92.88 50 ALA B N 1
ATOM 2115 C CA . ALA B 1 50 ? -12.977 -22.109 -12.023 1 92.88 50 ALA B CA 1
ATOM 2116 C C . ALA B 1 50 ? -11.906 -21.062 -12.266 1 92.88 50 ALA B C 1
ATOM 2118 O O . ALA B 1 50 ? -11.008 -20.875 -11.43 1 92.88 50 ALA B O 1
ATOM 2119 N N . ARG B 1 51 ? -12.031 -20.312 -13.328 1 88.19 51 ARG B N 1
ATOM 2120 C CA . ARG B 1 51 ? -11.078 -19.25 -13.641 1 88.19 51 ARG B CA 1
ATOM 2121 C C . ARG B 1 51 ? -11.086 -18.172 -12.562 1 88.19 51 ARG B C 1
ATOM 2123 O O . ARG B 1 51 ? -10.031 -17.703 -12.141 1 88.19 51 ARG B O 1
ATOM 2130 N N . ALA B 1 52 ? -12.242 -17.859 -12.141 1 84.88 52 ALA B N 1
ATOM 2131 C CA . ALA B 1 52 ? -12.383 -16.828 -11.117 1 84.88 52 ALA B CA 1
ATOM 2132 C C . ALA B 1 52 ? -11.758 -17.266 -9.797 1 84.88 52 ALA B C 1
ATOM 2134 O O . ALA B 1 52 ? -11.086 -16.484 -9.133 1 84.88 52 ALA B O 1
ATOM 2135 N N . ALA B 1 53 ? -12.023 -18.484 -9.469 1 90.62 53 ALA B N 1
ATOM 2136 C CA . ALA B 1 53 ? -11.445 -19.016 -8.242 1 90.62 53 ALA B CA 1
ATOM 2137 C C . ALA B 1 53 ? -9.922 -19.031 -8.305 1 90.62 53 ALA B C 1
ATOM 2139 O O . ALA B 1 53 ? -9.258 -18.672 -7.328 1 90.62 53 ALA B O 1
ATOM 2140 N N . LEU B 1 54 ? -9.453 -19.391 -9.43 1 88.25 54 LEU B N 1
ATOM 2141 C CA . LEU B 1 54 ? -8 -19.438 -9.602 1 88.25 54 LEU B CA 1
ATOM 2142 C C . LEU B 1 54 ? -7.41 -18.031 -9.578 1 88.25 54 LEU B C 1
ATOM 2144 O O . LEU B 1 54 ? -6.406 -17.797 -8.906 1 88.25 54 LEU B O 1
ATOM 2148 N N . ALA B 1 55 ? -8.102 -17.172 -10.188 1 77.31 55 ALA B N 1
ATOM 2149 C CA . ALA B 1 55 ? -7.633 -15.781 -10.242 1 77.31 55 ALA B CA 1
ATOM 2150 C C . ALA B 1 55 ? -7.648 -15.141 -8.859 1 77.31 55 ALA B C 1
ATOM 2152 O O . ALA B 1 55 ? -6.742 -14.383 -8.508 1 77.31 55 ALA B O 1
ATOM 2153 N N . GLY B 1 56 ? -8.555 -15.461 -8.125 1 77.94 56 GLY B N 1
ATOM 2154 C CA . GLY B 1 56 ? -8.719 -14.883 -6.801 1 77.94 56 GLY B CA 1
ATOM 2155 C C . GLY B 1 56 ? -8.039 -15.68 -5.707 1 77.94 56 GLY B C 1
ATOM 2156 O O . GLY B 1 56 ? -7.992 -15.25 -4.551 1 77.94 56 GLY B O 1
ATOM 2157 N N . ASP B 1 57 ? -7.523 -16.734 -6.09 1 86.75 57 ASP B N 1
ATOM 2158 C CA . ASP B 1 57 ? -6.918 -17.672 -5.137 1 86.75 57 ASP B CA 1
ATOM 2159 C C . ASP B 1 57 ? -7.859 -17.938 -3.965 1 86.75 57 ASP B C 1
ATOM 2161 O O . ASP B 1 57 ? -7.445 -17.891 -2.805 1 86.75 57 ASP B O 1
ATOM 2165 N N . ALA B 1 58 ? -9.086 -18.094 -4.27 1 87.06 58 ALA B N 1
ATOM 2166 C CA . ALA B 1 58 ? -10.094 -18.312 -3.232 1 87.06 58 ALA B CA 1
ATOM 2167 C C . ALA B 1 58 ? -11.211 -19.219 -3.729 1 87.06 58 ALA B C 1
ATOM 2169 O O . ALA B 1 58 ? -11.648 -19.109 -4.875 1 87.06 58 ALA B O 1
ATOM 2170 N N . ALA B 1 59 ? -11.625 -20.094 -2.861 1 93.19 59 ALA B N 1
ATOM 2171 C CA . ALA B 1 59 ? -12.75 -20.969 -3.195 1 93.19 59 ALA B CA 1
ATOM 2172 C C . ALA B 1 59 ? -14.039 -20.172 -3.33 1 93.19 59 ALA B C 1
ATOM 2174 O O . ALA B 1 59 ? -14.164 -19.078 -2.779 1 93.19 59 ALA B O 1
ATOM 2175 N N . ARG B 1 60 ? -14.945 -20.719 -4.105 1 93.31 60 ARG B N 1
ATOM 2176 C CA . ARG B 1 60 ? -16.219 -20.031 -4.293 1 93.31 60 ARG B CA 1
ATOM 2177 C C . ARG B 1 60 ? -17.344 -21.016 -4.605 1 93.31 60 ARG B C 1
ATOM 2179 O O . ARG B 1 60 ? -17.078 -22.141 -5.016 1 93.31 60 ARG B O 1
ATOM 2186 N N . MET B 1 61 ? -18.531 -20.562 -4.383 1 95.12 61 MET B N 1
ATOM 2187 C CA . MET B 1 61 ? -19.734 -21.281 -4.805 1 95.12 61 MET B CA 1
ATOM 2188 C C . MET B 1 61 ? -20.188 -20.812 -6.188 1 95.12 61 MET B C 1
ATOM 2190 O O . MET B 1 61 ? -20 -19.656 -6.551 1 95.12 61 MET B O 1
ATOM 2194 N N . ALA B 1 62 ? -20.625 -21.75 -6.926 1 95.06 62 ALA B N 1
ATOM 2195 C CA . ALA B 1 62 ? -21.156 -21.422 -8.242 1 95.06 62 ALA B CA 1
ATOM 2196 C C . ALA B 1 62 ? -22.453 -22.172 -8.516 1 95.06 62 ALA B C 1
ATOM 2198 O O . ALA B 1 62 ? -22.609 -23.328 -8.109 1 95.06 62 ALA B O 1
ATOM 2199 N N . GLU B 1 63 ? -23.359 -21.484 -9.078 1 95 63 GLU B N 1
ATOM 2200 C CA . GLU B 1 63 ? -24.594 -22.094 -9.578 1 95 63 GLU B CA 1
ATOM 2201 C C . GLU B 1 63 ? -24.578 -22.219 -11.102 1 95 63 GLU B C 1
ATOM 2203 O O . GLU B 1 63 ? -24.562 -21.203 -11.805 1 95 63 GLU B O 1
ATOM 2208 N N . VAL B 1 64 ? -24.594 -23.406 -11.562 1 92.44 64 VAL B N 1
ATOM 2209 C CA . VAL B 1 64 ? -24.531 -23.641 -13 1 92.44 64 VAL B CA 1
ATOM 2210 C C . VAL B 1 64 ? -25.594 -24.656 -13.414 1 92.44 64 VAL B C 1
ATOM 2212 O O . VAL B 1 64 ? -25.641 -25.766 -12.891 1 92.44 64 VAL B O 1
ATOM 2215 N N . ALA B 1 65 ? -26.453 -24.172 -14.375 1 88.88 65 ALA B N 1
ATOM 2216 C CA . ALA B 1 65 ? -27.531 -25.016 -14.891 1 88.88 65 ALA B CA 1
ATOM 2217 C C . ALA B 1 65 ? -28.359 -25.609 -13.758 1 88.88 65 ALA B C 1
ATOM 2219 O O . ALA B 1 65 ? -28.656 -26.797 -13.75 1 88.88 65 ALA B O 1
ATOM 2220 N N . GLY B 1 66 ? -28.578 -24.781 -12.727 1 91.12 66 GLY B N 1
ATOM 2221 C CA . GLY B 1 66 ? -29.453 -25.156 -11.625 1 91.12 66 GLY B CA 1
ATOM 2222 C C . GLY B 1 66 ? -28.766 -26.016 -10.586 1 91.12 66 GLY B C 1
ATOM 2223 O O . GLY B 1 66 ? -29.391 -26.484 -9.641 1 91.12 66 GLY B O 1
ATOM 2224 N N . GLU B 1 67 ? -27.578 -26.328 -10.766 1 92.94 67 GLU B N 1
ATOM 2225 C CA . GLU B 1 67 ? -26.812 -27.109 -9.805 1 92.94 67 GLU B CA 1
ATOM 2226 C C . GLU B 1 67 ? -25.828 -26.25 -9.023 1 92.94 67 GLU B C 1
ATOM 2228 O O . GLU B 1 67 ? -25.219 -25.328 -9.586 1 92.94 67 GLU B O 1
ATOM 2233 N N . SER B 1 68 ? -25.719 -26.594 -7.711 1 96.56 68 SER B N 1
ATOM 2234 C CA . SER B 1 68 ? -24.781 -25.891 -6.84 1 96.56 68 SER B CA 1
ATOM 2235 C C . SER B 1 68 ? -23.422 -26.578 -6.816 1 96.56 68 SER B C 1
ATOM 2237 O O . SER B 1 68 ? -23.344 -27.797 -6.625 1 96.56 68 SER B O 1
ATOM 2239 N N . TRP B 1 69 ? -22.422 -25.797 -7.027 1 96.44 69 TRP B N 1
ATOM 2240 C CA . TRP B 1 69 ? -21.078 -26.328 -7.086 1 96.44 69 TRP B CA 1
ATOM 2241 C C . TRP B 1 69 ? -20.156 -25.609 -6.109 1 96.44 69 TRP B C 1
ATOM 2243 O O . TRP B 1 69 ? -20.297 -24.406 -5.891 1 96.44 69 TRP B O 1
ATOM 2253 N N . PHE B 1 70 ? -19.203 -26.391 -5.527 1 97.31 70 PHE B N 1
ATOM 2254 C CA . PHE B 1 70 ? -18.094 -25.828 -4.785 1 97.31 70 PHE B CA 1
ATOM 2255 C C . PHE B 1 70 ? -16.812 -25.875 -5.625 1 97.31 70 PHE B C 1
ATOM 2257 O O . PHE B 1 70 ? -16.391 -26.938 -6.07 1 97.31 70 PHE B O 1
ATOM 2264 N N . VAL B 1 71 ? -16.266 -24.672 -5.883 1 96.06 71 VAL B N 1
ATOM 2265 C CA . VAL B 1 71 ? -15.078 -24.562 -6.727 1 96.06 71 VAL B CA 1
ATOM 2266 C C . VAL B 1 71 ? -13.852 -24.281 -5.859 1 96.06 71 VAL B C 1
ATOM 2268 O O . VAL B 1 71 ? -13.758 -23.219 -5.223 1 96.06 71 VAL B O 1
ATOM 2271 N N . HIS B 1 72 ? -12.883 -25.219 -5.832 1 95.06 72 HIS B N 1
ATOM 2272 C CA . HIS B 1 72 ? -11.68 -25.094 -5.02 1 95.06 72 HIS B CA 1
ATOM 2273 C C . HIS B 1 72 ? -10.438 -24.938 -5.891 1 95.06 72 HIS B C 1
ATOM 2275 O O . HIS B 1 72 ? -9.984 -25.891 -6.52 1 95.06 72 HIS B O 1
ATOM 2281 N N . PRO B 1 73 ? -9.906 -23.688 -5.832 1 93.88 73 PRO B N 1
ATOM 2282 C CA . PRO B 1 73 ? -8.695 -23.484 -6.641 1 93.88 73 PRO B CA 1
ATOM 2283 C C . PRO B 1 73 ? -7.449 -24.094 -6 1 93.88 73 PRO B C 1
ATOM 2285 O O . PRO B 1 73 ? -7.301 -24.047 -4.777 1 93.88 73 PRO B O 1
ATOM 2288 N N . HIS B 1 74 ? -6.656 -24.75 -6.828 1 92.12 74 HIS B N 1
ATOM 2289 C CA . HIS B 1 74 ? -5.324 -25.219 -6.465 1 92.12 74 HIS B CA 1
ATOM 2290 C C . HIS B 1 74 ? -4.25 -24.547 -7.305 1 92.12 74 HIS B C 1
ATOM 2292 O O . HIS B 1 74 ? -3.898 -25.031 -8.383 1 92.12 74 HIS B O 1
ATOM 2298 N N . ASN B 1 75 ? -3.861 -23.359 -6.781 1 90.81 75 ASN B N 1
ATOM 2299 C CA . ASN B 1 75 ? -2.783 -22.609 -7.402 1 90.81 75 ASN B CA 1
ATOM 2300 C C . ASN B 1 75 ? -1.433 -22.922 -6.766 1 90.81 75 ASN B C 1
ATOM 2302 O O . ASN B 1 75 ? -1.359 -23.219 -5.57 1 90.81 75 ASN B O 1
ATOM 2306 N N . PRO B 1 76 ? -0.339 -22.969 -7.625 1 88.81 76 PRO B N 1
ATOM 2307 C CA . PRO B 1 76 ? 0.958 -22.828 -6.957 1 88.81 76 PRO B CA 1
ATOM 2308 C C . PRO B 1 76 ? 1.045 -21.562 -6.105 1 88.81 76 PRO B C 1
ATOM 2310 O O . PRO B 1 76 ? 0.292 -20.609 -6.328 1 88.81 76 PRO B O 1
ATOM 2313 N N . PRO B 1 77 ? 1.919 -21.656 -5.109 1 90.38 77 PRO B N 1
ATOM 2314 C CA . PRO B 1 77 ? 2.014 -20.453 -4.262 1 90.38 77 PRO B CA 1
ATOM 2315 C C . PRO B 1 77 ? 2.436 -19.219 -5.039 1 90.38 77 PRO B C 1
ATOM 2317 O O . PRO B 1 77 ? 3.242 -19.312 -5.965 1 90.38 77 PRO B O 1
ATOM 2320 N N . LEU B 1 78 ? 1.798 -18.125 -4.676 1 94.38 78 LEU B N 1
ATOM 2321 C CA . LEU B 1 78 ? 2.271 -16.828 -5.141 1 94.38 78 LEU B CA 1
ATOM 2322 C C . LEU B 1 78 ? 3.539 -16.406 -4.402 1 94.38 78 LEU B C 1
ATOM 2324 O O . LEU B 1 78 ? 3.547 -16.328 -3.172 1 94.38 78 LEU B O 1
ATOM 2328 N N . ARG B 1 79 ? 4.637 -16.156 -5.137 1 96.5 79 ARG B N 1
ATOM 2329 C CA . ARG B 1 79 ? 5.93 -15.961 -4.492 1 96.5 79 ARG B CA 1
ATOM 2330 C C . ARG B 1 79 ? 6.5 -14.578 -4.805 1 96.5 79 ARG B C 1
ATOM 2332 O O . ARG B 1 79 ? 6.309 -14.062 -5.906 1 96.5 79 ARG B O 1
ATOM 2339 N N . LEU B 1 80 ? 7.129 -13.992 -3.854 1 98.44 80 LEU B N 1
ATOM 2340 C CA . LEU B 1 80 ? 7.926 -12.781 -4.016 1 98.44 80 LEU B CA 1
ATOM 2341 C C . LEU B 1 80 ? 9.367 -13.016 -3.58 1 98.44 80 LEU B C 1
ATOM 2343 O O . LEU B 1 80 ? 9.625 -13.359 -2.424 1 98.44 80 LEU B O 1
ATOM 2347 N N . ILE B 1 81 ? 10.281 -12.898 -4.508 1 98.56 81 ILE B N 1
ATOM 2348 C CA . ILE B 1 81 ? 11.711 -13.031 -4.246 1 98.56 81 ILE B CA 1
ATOM 2349 C C . ILE B 1 81 ? 12.352 -11.656 -4.199 1 98.56 81 ILE B C 1
ATOM 2351 O O . ILE B 1 81 ? 12.344 -10.922 -5.191 1 98.56 81 ILE B O 1
ATOM 2355 N N . LEU B 1 82 ? 12.859 -11.312 -3.062 1 98.38 82 LEU B N 1
ATOM 2356 C CA . LEU B 1 82 ? 13.547 -10.047 -2.855 1 98.38 82 LEU B CA 1
ATOM 2357 C C . LEU B 1 82 ? 15.055 -10.25 -2.793 1 98.38 82 LEU B C 1
ATOM 2359 O O . LEU B 1 82 ? 15.547 -11.031 -1.977 1 98.38 82 LEU B O 1
ATOM 2363 N N . VAL B 1 83 ? 15.75 -9.578 -3.643 1 98.19 83 VAL B N 1
ATOM 2364 C CA . VAL B 1 83 ? 17.203 -9.625 -3.627 1 98.19 83 VAL B CA 1
ATOM 2365 C C . VAL B 1 83 ? 17.766 -8.359 -2.977 1 98.19 83 VAL B C 1
ATOM 2367 O O . VAL B 1 83 ? 17.688 -7.273 -3.557 1 98.19 83 VAL B O 1
ATOM 2370 N N . GLY B 1 84 ? 18.344 -8.523 -1.815 1 96.69 84 GLY B N 1
ATOM 2371 C CA . GLY B 1 84 ? 18.812 -7.41 -0.999 1 96.69 84 GLY B CA 1
ATOM 2372 C C . GLY B 1 84 ? 18 -7.234 0.276 1 96.69 84 GLY B C 1
ATOM 2373 O O . GLY B 1 84 ? 16.828 -6.895 0.227 1 96.69 84 GLY B O 1
ATOM 2374 N N . ALA B 1 85 ? 18.641 -7.496 1.377 1 95.19 85 ALA B N 1
ATOM 2375 C CA . ALA B 1 85 ? 18.016 -7.363 2.689 1 95.19 85 ALA B CA 1
ATOM 2376 C C . ALA B 1 85 ? 18.188 -5.949 3.236 1 95.19 85 ALA B C 1
ATOM 2378 O O . ALA B 1 85 ? 18.766 -5.758 4.309 1 95.19 85 ALA B O 1
ATOM 2379 N N . VAL B 1 86 ? 17.609 -5.02 2.52 1 94.38 86 VAL B N 1
ATOM 2380 C CA . VAL B 1 86 ? 17.75 -3.611 2.869 1 94.38 86 VAL B CA 1
ATOM 2381 C C . VAL B 1 86 ? 16.484 -3.117 3.57 1 94.38 86 VAL B C 1
ATOM 2383 O O . VAL B 1 86 ? 15.578 -3.902 3.846 1 94.38 86 VAL B O 1
ATOM 2386 N N . HIS B 1 87 ? 16.484 -1.854 3.92 1 93.94 87 HIS B N 1
ATOM 2387 C CA . HIS B 1 87 ? 15.391 -1.269 4.68 1 93.94 87 HIS B CA 1
ATOM 2388 C C . HIS B 1 87 ? 14.07 -1.403 3.934 1 93.94 87 HIS B C 1
ATOM 2390 O O . HIS B 1 87 ? 13.031 -1.649 4.543 1 93.94 87 HIS B O 1
ATOM 2396 N N . ILE B 1 88 ? 14.102 -1.244 2.625 1 96.69 88 ILE B N 1
ATOM 2397 C CA . ILE B 1 88 ? 12.883 -1.374 1.83 1 96.69 88 ILE B CA 1
ATOM 2398 C C . ILE B 1 88 ? 12.344 -2.799 1.939 1 96.69 88 ILE B C 1
ATOM 2400 O O . ILE B 1 88 ? 11.133 -3.002 2.061 1 96.69 88 ILE B O 1
ATOM 2404 N N . ALA B 1 89 ? 13.234 -3.783 1.879 1 97.06 89 ALA B N 1
ATOM 2405 C CA . ALA B 1 89 ? 12.812 -5.172 2.041 1 97.06 89 ALA B CA 1
ATOM 2406 C C . ALA B 1 89 ? 12.148 -5.391 3.395 1 97.06 89 ALA B C 1
ATOM 2408 O O . ALA B 1 89 ? 11.125 -6.078 3.488 1 97.06 89 ALA B O 1
ATOM 2409 N N . GLN B 1 90 ? 12.711 -4.805 4.406 1 95.5 90 GLN B N 1
ATOM 2410 C CA . GLN B 1 90 ? 12.164 -4.938 5.75 1 95.5 90 GLN B CA 1
ATOM 2411 C C . GLN B 1 90 ? 10.734 -4.398 5.816 1 95.5 90 GLN B C 1
ATOM 2413 O O . GLN B 1 90 ? 9.883 -4.977 6.488 1 95.5 90 GLN B O 1
ATOM 2418 N N . ALA B 1 91 ? 10.508 -3.348 5.145 1 96.06 91 ALA B N 1
ATOM 2419 C CA . ALA B 1 91 ? 9.18 -2.742 5.121 1 96.06 91 ALA B CA 1
ATOM 2420 C C . ALA B 1 91 ? 8.234 -3.539 4.234 1 96.06 91 ALA B C 1
ATOM 2422 O O . ALA B 1 91 ? 7.035 -3.631 4.52 1 96.06 91 ALA B O 1
ATOM 2423 N N . LEU B 1 92 ? 8.719 -4.148 3.158 1 97.56 92 LEU B N 1
ATOM 2424 C CA . LEU B 1 92 ? 7.914 -4.785 2.123 1 97.56 92 LEU B CA 1
ATOM 2425 C C . LEU B 1 92 ? 7.453 -6.168 2.568 1 97.56 92 LEU B C 1
ATOM 2427 O O . LEU B 1 92 ? 6.328 -6.578 2.268 1 97.56 92 LEU B O 1
ATOM 2431 N N . VAL B 1 93 ? 8.25 -6.859 3.336 1 97.19 93 VAL B N 1
ATOM 2432 C CA . VAL B 1 93 ? 8.031 -8.266 3.66 1 97.19 93 VAL B CA 1
ATOM 2433 C C . VAL B 1 93 ? 6.699 -8.422 4.395 1 97.19 93 VAL B C 1
ATOM 2435 O O . VAL B 1 93 ? 5.832 -9.188 3.965 1 97.19 93 VAL B O 1
ATOM 2438 N N . PRO B 1 94 ? 6.473 -7.66 5.426 1 95.19 94 PRO B N 1
ATOM 2439 C CA . PRO B 1 94 ? 5.211 -7.891 6.133 1 95.19 94 PRO B CA 1
ATOM 2440 C C . PRO B 1 94 ? 3.988 -7.578 5.273 1 95.19 94 PRO B C 1
ATOM 2442 O O . PRO B 1 94 ? 2.961 -8.25 5.387 1 95.19 94 PRO B O 1
ATOM 2445 N N . MET B 1 95 ? 4.027 -6.613 4.441 1 96.31 95 MET B N 1
ATOM 2446 C CA . MET B 1 95 ? 2.91 -6.27 3.568 1 96.31 95 MET B CA 1
ATOM 2447 C C . MET B 1 95 ? 2.652 -7.379 2.553 1 96.31 95 MET B C 1
ATOM 2449 O O . MET B 1 95 ? 1.502 -7.734 2.295 1 96.31 95 MET B O 1
ATOM 2453 N N . ALA B 1 96 ? 3.768 -7.828 1.992 1 97.44 96 ALA B N 1
ATOM 2454 C CA . ALA B 1 96 ? 3.664 -8.867 0.971 1 97.44 96 ALA B CA 1
ATOM 2455 C C . ALA B 1 96 ? 3.109 -10.164 1.56 1 97.44 96 ALA B C 1
ATOM 2457 O O . ALA B 1 96 ? 2.273 -10.828 0.941 1 97.44 96 ALA B O 1
ATOM 2458 N N . VAL B 1 97 ? 3.562 -10.523 2.748 1 95.12 97 VAL B N 1
ATOM 2459 C CA . VAL B 1 97 ? 3.055 -11.711 3.428 1 95.12 97 VAL B CA 1
ATOM 2460 C C . VAL B 1 97 ? 1.555 -11.562 3.674 1 95.12 97 VAL B C 1
ATOM 2462 O O . VAL B 1 97 ? 0.78 -12.484 3.393 1 95.12 97 VAL B O 1
ATOM 2465 N N . ALA B 1 98 ? 1.166 -10.453 4.117 1 93.44 98 ALA B N 1
ATOM 2466 C CA . ALA B 1 98 ? -0.251 -10.195 4.359 1 93.44 98 ALA B CA 1
ATOM 2467 C C . ALA B 1 98 ? -1.057 -10.297 3.066 1 93.44 98 ALA B C 1
ATOM 2469 O O . ALA B 1 98 ? -2.211 -10.734 3.08 1 93.44 98 ALA B O 1
ATOM 2470 N N . ALA B 1 99 ? -0.422 -9.961 1.992 1 94.25 99 ALA B N 1
ATOM 2471 C CA . ALA B 1 99 ? -1.102 -9.984 0.699 1 94.25 99 ALA B CA 1
ATOM 2472 C C . ALA B 1 99 ? -1.079 -11.391 0.097 1 94.25 99 ALA B C 1
ATOM 2474 O O . ALA B 1 99 ? -1.552 -11.594 -1.022 1 94.25 99 ALA B O 1
ATOM 2475 N N . GLY B 1 100 ? -0.451 -12.336 0.764 1 91.88 100 GLY B N 1
ATOM 2476 C CA . GLY B 1 100 ? -0.573 -13.734 0.381 1 91.88 100 GLY B CA 1
ATOM 2477 C C . GLY B 1 100 ? 0.657 -14.266 -0.328 1 91.88 100 GLY B C 1
ATOM 2478 O O . GLY B 1 100 ? 0.65 -15.391 -0.834 1 91.88 100 GLY B O 1
ATOM 2479 N N . PHE B 1 101 ? 1.729 -13.492 -0.337 1 96 101 PHE B N 1
ATOM 2480 C CA . PHE B 1 101 ? 2.947 -13.953 -0.994 1 96 101 PHE B CA 1
ATOM 2481 C C . PHE B 1 101 ? 3.785 -14.797 -0.048 1 96 101 PHE B C 1
ATOM 2483 O O . PHE B 1 101 ? 3.904 -14.484 1.139 1 96 101 PHE B O 1
ATOM 2490 N N . ALA B 1 102 ? 4.262 -15.883 -0.577 1 95.81 102 ALA B N 1
ATOM 2491 C CA . ALA B 1 102 ? 5.426 -16.516 0.041 1 95.81 102 ALA B CA 1
ATOM 2492 C C . ALA B 1 102 ? 6.707 -15.75 -0.297 1 95.81 102 ALA B C 1
ATOM 2494 O O . ALA B 1 102 ? 7.129 -15.719 -1.456 1 95.81 102 ALA B O 1
ATOM 2495 N N . VAL B 1 103 ? 7.379 -15.188 0.76 1 97.56 103 VAL B N 1
ATOM 2496 C CA . VAL B 1 103 ? 8.461 -14.242 0.486 1 97.56 103 VAL B CA 1
ATOM 2497 C C . VAL B 1 103 ? 9.805 -14.891 0.806 1 97.56 103 VAL B C 1
ATOM 2499 O O . VAL B 1 103 ? 9.953 -15.555 1.835 1 97.56 103 VAL B O 1
ATOM 2502 N N . ALA B 1 104 ? 10.719 -14.766 -0.077 1 97.75 104 ALA B N 1
ATOM 2503 C CA . ALA B 1 104 ? 12.117 -15.102 0.151 1 97.75 104 ALA B CA 1
ATOM 2504 C C . ALA B 1 104 ? 13.008 -13.867 0.019 1 97.75 104 ALA B C 1
ATOM 2506 O O . ALA B 1 104 ? 12.867 -13.094 -0.927 1 97.75 104 ALA B O 1
ATOM 2507 N N . VAL B 1 105 ? 13.852 -13.68 1 1 97.56 105 VAL B N 1
ATOM 2508 C CA . VAL B 1 105 ? 14.836 -12.602 0.965 1 97.56 105 VAL B CA 1
ATOM 2509 C C . VAL B 1 105 ? 16.234 -13.18 0.729 1 97.56 105 VAL B C 1
ATOM 2511 O O . VAL B 1 105 ? 16.703 -14.016 1.505 1 97.56 105 VAL B O 1
ATOM 2514 N N . VAL B 1 106 ? 16.859 -12.742 -0.316 1 97.5 106 VAL B N 1
ATOM 2515 C CA . VAL B 1 106 ? 18.156 -13.242 -0.726 1 97.5 106 VAL B CA 1
ATOM 2516 C C . VAL B 1 106 ? 19.234 -12.203 -0.42 1 97.5 106 VAL B C 1
ATOM 2518 O O . VAL B 1 106 ? 19.203 -11.086 -0.948 1 97.5 106 VAL B O 1
ATOM 2521 N N . ASP B 1 107 ? 20.125 -12.539 0.351 1 96.88 107 ASP B N 1
ATOM 2522 C CA . ASP B 1 107 ? 21.297 -11.719 0.668 1 96.88 107 ASP B CA 1
ATOM 2523 C C . ASP B 1 107 ? 22.422 -12.578 1.243 1 96.88 107 ASP B C 1
ATOM 2525 O O . ASP B 1 107 ? 22.281 -13.172 2.311 1 96.88 107 ASP B O 1
ATOM 2529 N N . PRO B 1 108 ? 23.578 -12.555 0.57 1 94.94 108 PRO B N 1
ATOM 2530 C CA . PRO B 1 108 ? 24.656 -13.398 1.095 1 94.94 108 PRO B CA 1
ATOM 2531 C C . PRO B 1 108 ? 25.281 -12.828 2.373 1 94.94 108 PRO B C 1
ATOM 2533 O O . PRO B 1 108 ? 26 -13.539 3.08 1 94.94 108 PRO B O 1
ATOM 2536 N N . ARG B 1 109 ? 25.016 -11.586 2.654 1 94.44 109 ARG B N 1
ATOM 2537 C CA . ARG B 1 109 ? 25.531 -10.953 3.867 1 94.44 109 ARG B CA 1
ATOM 2538 C C . ARG B 1 109 ? 24.625 -11.25 5.062 1 94.44 109 ARG B C 1
ATOM 2540 O O . ARG B 1 109 ? 23.609 -10.594 5.258 1 94.44 109 ARG B O 1
ATOM 2547 N N . ARG B 1 110 ? 24.984 -12.133 5.887 1 89.5 110 ARG B N 1
ATOM 2548 C CA . ARG B 1 110 ? 24.172 -12.695 6.965 1 89.5 110 ARG B CA 1
ATOM 2549 C C . ARG B 1 110 ? 23.781 -11.617 7.973 1 89.5 110 ARG B C 1
ATOM 2551 O O . ARG B 1 110 ? 22.719 -11.68 8.578 1 89.5 110 ARG B O 1
ATOM 2558 N N . ALA B 1 111 ? 24.625 -10.695 8.086 1 88.12 111 ALA B N 1
ATOM 2559 C CA . ALA B 1 111 ? 24.375 -9.633 9.047 1 88.12 111 ALA B CA 1
ATOM 2560 C C . ALA B 1 111 ? 23.188 -8.773 8.641 1 88.12 111 ALA B C 1
ATOM 2562 O O . ALA B 1 111 ? 22.578 -8.102 9.469 1 88.12 111 ALA B O 1
ATOM 2563 N N . PHE B 1 112 ? 22.891 -8.82 7.414 1 87.56 112 PHE B N 1
ATOM 2564 C CA . PHE B 1 112 ? 21.812 -7.984 6.906 1 87.56 112 PHE B CA 1
ATOM 2565 C C . PHE B 1 112 ? 20.484 -8.734 6.945 1 87.56 112 PHE B C 1
ATOM 2567 O O . PHE B 1 112 ? 19.438 -8.148 7.211 1 87.56 112 PHE B O 1
ATOM 2574 N N . ALA B 1 113 ? 20.578 -9.961 6.68 1 87.19 113 ALA B N 1
ATOM 2575 C CA . ALA B 1 113 ? 19.375 -10.789 6.625 1 87.19 113 ALA B CA 1
ATOM 2576 C C . ALA B 1 113 ? 19.234 -11.633 7.887 1 87.19 113 ALA B C 1
ATOM 2578 O O . ALA B 1 113 ? 19.625 -12.805 7.902 1 87.19 113 ALA B O 1
ATOM 2579 N N . THR B 1 114 ? 18.656 -11.039 8.891 1 87.5 114 THR B N 1
ATOM 2580 C CA . THR B 1 114 ? 18.531 -11.742 10.164 1 87.5 114 THR B CA 1
ATOM 2581 C C . THR B 1 114 ? 17.062 -11.938 10.523 1 87.5 114 THR B C 1
ATOM 2583 O O . THR B 1 114 ? 16.188 -11.211 10.047 1 87.5 114 THR B O 1
ATOM 2586 N N . GLU B 1 115 ? 16.891 -12.859 11.359 1 86.25 115 GLU B N 1
ATOM 2587 C CA . GLU B 1 115 ? 15.539 -13.148 11.82 1 86.25 115 GLU B CA 1
ATOM 2588 C C . GLU B 1 115 ? 14.969 -11.992 12.633 1 86.25 115 GLU B C 1
ATOM 2590 O O . GLU B 1 115 ? 13.75 -11.781 12.664 1 86.25 115 GLU B O 1
ATOM 2595 N N . GLU B 1 116 ? 15.766 -11.32 13.227 1 84.12 116 GLU B N 1
ATOM 2596 C CA . GLU B 1 116 ? 15.328 -10.156 14 1 84.12 116 GLU B CA 1
ATOM 2597 C C . GLU B 1 116 ? 14.758 -9.078 13.086 1 84.12 116 GLU B C 1
ATOM 2599 O O . GLU B 1 116 ? 13.766 -8.43 13.43 1 84.12 116 GLU B O 1
ATOM 2604 N N . ARG B 1 117 ? 15.391 -8.969 11.922 1 85.25 117 ARG B N 1
ATOM 2605 C CA . ARG B 1 117 ? 15 -7.914 10.992 1 85.25 117 ARG B CA 1
ATOM 2606 C C . ARG B 1 117 ? 13.789 -8.336 10.164 1 85.25 117 ARG B C 1
ATOM 2608 O O . ARG B 1 117 ? 12.992 -7.496 9.75 1 85.25 117 ARG B O 1
ATOM 2615 N N . PHE B 1 118 ? 13.797 -9.727 9.898 1 86.38 118 PHE B N 1
ATOM 2616 C CA . PHE B 1 118 ? 12.766 -10.195 8.984 1 86.38 118 PHE B CA 1
ATOM 2617 C C . PHE B 1 118 ? 11.898 -11.258 9.656 1 86.38 118 PHE B C 1
ATOM 2619 O O . PHE B 1 118 ? 11.109 -11.93 8.984 1 86.38 118 PHE B O 1
ATOM 2626 N N . ALA B 1 119 ? 12.117 -11.508 10.938 1 64.38 119 ALA B N 1
ATOM 2627 C CA . ALA B 1 119 ? 11.547 -12.641 11.664 1 64.38 119 ALA B CA 1
ATOM 2628 C C . ALA B 1 119 ? 10.25 -13.117 11.008 1 64.38 119 ALA B C 1
ATOM 2630 O O . ALA B 1 119 ? 10.281 -13.727 9.938 1 64.38 119 ALA B O 1
ATOM 2631 N N . LYS B 1 120 ? 8.961 -12.758 11.242 1 75.81 120 LYS B N 1
ATOM 2632 C CA . LYS B 1 120 ? 7.82 -13.617 10.938 1 75.81 120 LYS B CA 1
ATOM 2633 C C . LYS B 1 120 ? 7.324 -13.375 9.516 1 75.81 120 LYS B C 1
ATOM 2635 O O . LYS B 1 120 ? 7.188 -12.227 9.078 1 75.81 120 LYS B O 1
ATOM 2640 N N . GLY B 1 121 ? 7.609 -14.391 8.547 1 82.12 121 GLY B N 1
ATOM 2641 C CA . GLY B 1 121 ? 6.801 -14.336 7.34 1 82.12 121 GLY B CA 1
ATOM 2642 C C . GLY B 1 121 ? 7.617 -14.492 6.07 1 82.12 121 GLY B C 1
ATOM 2643 O O . GLY B 1 121 ? 7.062 -14.68 4.988 1 82.12 121 GLY B O 1
ATOM 2644 N N . ALA B 1 122 ? 9.141 -14.359 6.23 1 93.19 122 ALA B N 1
ATOM 2645 C CA . ALA B 1 122 ? 9.945 -14.508 5.016 1 93.19 122 ALA B CA 1
ATOM 2646 C C . ALA B 1 122 ? 11.023 -15.562 5.199 1 93.19 122 ALA B C 1
ATOM 2648 O O . ALA B 1 122 ? 11.555 -15.734 6.297 1 93.19 122 ALA B O 1
ATOM 2649 N N . ALA B 1 123 ? 11.344 -16.375 4.219 1 95.12 123 ALA B N 1
ATOM 2650 C CA . ALA B 1 123 ? 12.516 -17.234 4.176 1 95.12 123 ALA B CA 1
ATOM 2651 C C . ALA B 1 123 ? 13.781 -16.438 3.861 1 95.12 123 ALA B C 1
ATOM 2653 O O . ALA B 1 123 ? 13.797 -15.641 2.922 1 95.12 123 ALA B O 1
ATOM 2654 N N . LEU B 1 124 ? 14.773 -16.609 4.688 1 96.06 124 LEU B N 1
ATOM 2655 C CA . LEU B 1 124 ? 16.047 -15.938 4.465 1 96.06 124 LEU B CA 1
ATOM 2656 C C . LEU B 1 124 ? 17.031 -16.859 3.762 1 96.06 124 LEU B C 1
ATOM 2658 O O . LEU B 1 124 ? 17.297 -17.969 4.234 1 96.06 124 LEU B O 1
ATOM 2662 N N . ILE B 1 125 ? 17.531 -16.453 2.633 1 96.19 125 ILE B N 1
ATOM 2663 C CA . ILE B 1 125 ? 18.453 -17.234 1.827 1 96.19 125 ILE B CA 1
ATOM 2664 C C . ILE B 1 125 ? 19.812 -16.531 1.781 1 96.19 125 ILE B C 1
ATOM 2666 O O . ILE B 1 125 ? 19.953 -15.469 1.176 1 96.19 125 ILE B O 1
ATOM 2670 N N . HIS B 1 126 ? 20.797 -17.172 2.336 1 96 126 HIS B N 1
ATOM 2671 C CA . HIS B 1 126 ? 22.125 -16.562 2.447 1 96 126 HIS B CA 1
ATOM 2672 C C . HIS B 1 126 ? 23.047 -17.094 1.358 1 96 126 HIS B C 1
ATOM 2674 O O . HIS B 1 126 ? 24.141 -17.594 1.653 1 96 126 HIS B O 1
ATOM 2680 N N . GLU B 1 127 ? 22.609 -17.094 0.21 1 95.88 127 GLU B N 1
ATOM 2681 C CA . GLU B 1 127 ? 23.375 -17.484 -0.97 1 95.88 127 GLU B CA 1
ATOM 2682 C C . GLU B 1 127 ? 23.547 -16.312 -1.927 1 95.88 127 GLU B C 1
ATOM 2684 O O . GLU B 1 127 ? 22.812 -15.32 -1.85 1 95.88 127 GLU B O 1
ATOM 2689 N N . TRP B 1 128 ? 24.469 -16.422 -2.729 1 96.12 128 TRP B N 1
ATOM 2690 C CA . TRP B 1 128 ? 24.609 -15.469 -3.82 1 96.12 128 TRP B CA 1
ATOM 2691 C C . TRP B 1 128 ? 23.422 -15.539 -4.766 1 96.12 128 TRP B C 1
ATOM 2693 O O . TRP B 1 128 ? 22.828 -16.609 -4.949 1 96.12 128 TRP B O 1
ATOM 2703 N N . PRO B 1 129 ? 23.062 -14.414 -5.387 1 96.62 129 PRO B N 1
ATOM 2704 C CA . PRO B 1 129 ? 21.812 -14.344 -6.152 1 96.62 129 PRO B CA 1
ATOM 2705 C C . PRO B 1 129 ? 21.734 -15.406 -7.246 1 96.62 129 PRO B C 1
ATOM 2707 O O . PRO B 1 129 ? 20.672 -15.977 -7.484 1 96.62 129 PRO B O 1
ATOM 2710 N N . ASP B 1 130 ? 22.844 -15.703 -7.957 1 95.19 130 ASP B N 1
ATOM 2711 C CA . ASP B 1 130 ? 22.812 -16.734 -8.992 1 95.19 130 ASP B CA 1
ATOM 2712 C C . ASP B 1 130 ? 22.406 -18.094 -8.414 1 95.19 130 ASP B C 1
ATOM 2714 O O . ASP B 1 130 ? 21.484 -18.734 -8.922 1 95.19 130 ASP B O 1
ATOM 2718 N N . ASP B 1 131 ? 23 -18.469 -7.289 1 97 131 ASP B N 1
ATOM 2719 C CA . ASP B 1 131 ? 22.703 -19.734 -6.629 1 97 131 ASP B CA 1
ATOM 2720 C C . ASP B 1 131 ? 21.297 -19.703 -6.031 1 97 131 ASP B C 1
ATOM 2722 O O . ASP B 1 131 ? 20.547 -20.688 -6.145 1 97 131 ASP B O 1
ATOM 2726 N N . ALA B 1 132 ? 20.984 -18.641 -5.434 1 97.88 132 ALA B N 1
ATOM 2727 C CA . ALA B 1 132 ? 19.672 -18.516 -4.797 1 97.88 132 ALA B CA 1
ATOM 2728 C C . ALA B 1 132 ? 18.547 -18.625 -5.824 1 97.88 132 ALA B C 1
ATOM 2730 O O . ALA B 1 132 ? 17.547 -19.312 -5.586 1 97.88 132 ALA B O 1
ATOM 2731 N N . MET B 1 133 ? 18.719 -17.969 -6.918 1 97.88 133 MET B N 1
ATOM 2732 C CA . MET B 1 133 ? 17.703 -17.984 -7.961 1 97.88 133 MET B CA 1
ATOM 2733 C C . MET B 1 133 ? 17.547 -19.375 -8.555 1 97.88 133 MET B C 1
ATOM 2735 O O . MET B 1 133 ? 16.438 -19.797 -8.867 1 97.88 133 MET B O 1
ATOM 2739 N N . ALA B 1 134 ? 18.719 -20.031 -8.727 1 96.38 134 ALA B N 1
ATOM 2740 C CA . ALA B 1 134 ? 18.672 -21.406 -9.203 1 96.38 134 ALA B CA 1
ATOM 2741 C C . ALA B 1 134 ? 17.891 -22.297 -8.234 1 96.38 134 ALA B C 1
ATOM 2743 O O . ALA B 1 134 ? 17.094 -23.141 -8.656 1 96.38 134 ALA B O 1
ATOM 2744 N N . LEU B 1 135 ? 18.094 -22.109 -7.008 1 95.69 135 LEU B N 1
ATOM 2745 C CA . LEU B 1 135 ? 17.422 -22.859 -5.953 1 95.69 135 LEU B CA 1
ATOM 2746 C C . LEU B 1 135 ? 15.93 -22.562 -5.914 1 95.69 135 LEU B C 1
ATOM 2748 O O . LEU B 1 135 ? 15.109 -23.469 -5.801 1 95.69 135 LEU B O 1
ATOM 2752 N N . LEU B 1 136 ? 15.562 -21.312 -6.043 1 95.88 136 LEU B N 1
ATOM 2753 C CA . LEU B 1 136 ? 14.18 -20.859 -5.895 1 95.88 136 LEU B CA 1
ATOM 2754 C C . LEU B 1 136 ? 13.383 -21.125 -7.164 1 95.88 136 LEU B C 1
ATOM 2756 O O . LEU B 1 136 ? 12.172 -21.344 -7.105 1 95.88 136 LEU B O 1
ATOM 2760 N N . GLY B 1 137 ? 14.008 -21.031 -8.328 1 95.06 137 GLY B N 1
ATOM 2761 C CA . GLY B 1 137 ? 13.352 -21.359 -9.586 1 95.06 137 GLY B CA 1
ATOM 2762 C C . GLY B 1 137 ? 12.094 -20.547 -9.828 1 95.06 137 GLY B C 1
ATOM 2763 O O . GLY B 1 137 ? 10.984 -21.078 -9.797 1 95.06 137 GLY B O 1
ATOM 2764 N N . PRO B 1 138 ? 12.258 -19.234 -10.094 1 96.31 138 PRO B N 1
ATOM 2765 C CA . PRO B 1 138 ? 11.078 -18.422 -10.367 1 96.31 138 PRO B CA 1
ATOM 2766 C C . PRO B 1 138 ? 10.234 -18.969 -11.516 1 96.31 138 PRO B C 1
ATOM 2768 O O . PRO B 1 138 ? 10.781 -19.453 -12.516 1 96.31 138 PRO B O 1
ATOM 2771 N N . ASP B 1 139 ? 8.891 -18.953 -11.312 1 93.19 139 ASP B N 1
ATOM 2772 C CA . ASP B 1 139 ? 7.934 -19.453 -12.305 1 93.19 139 ASP B CA 1
ATOM 2773 C C . ASP B 1 139 ? 6.871 -18.391 -12.609 1 93.19 139 ASP B C 1
ATOM 2775 O O . ASP B 1 139 ? 7.039 -17.219 -12.273 1 93.19 139 ASP B O 1
ATOM 2779 N N . ALA B 1 140 ? 5.77 -18.797 -13.211 1 92.06 140 ALA B N 1
ATOM 2780 C CA . ALA B 1 140 ? 4.766 -17.859 -13.719 1 92.06 140 ALA B CA 1
ATOM 2781 C C . ALA B 1 140 ? 3.98 -17.219 -12.578 1 92.06 140 ALA B C 1
ATOM 2783 O O . ALA B 1 140 ? 3.195 -16.297 -12.797 1 92.06 140 ALA B O 1
ATOM 2784 N N . ARG B 1 141 ? 4.184 -17.641 -11.352 1 94.25 141 ARG B N 1
ATOM 2785 C CA . ARG B 1 141 ? 3.527 -17.047 -10.195 1 94.25 141 ARG B CA 1
ATOM 2786 C C . ARG B 1 141 ? 4.547 -16.406 -9.258 1 94.25 141 ARG B C 1
ATOM 2788 O O . ARG B 1 141 ? 4.273 -16.203 -8.07 1 94.25 141 ARG B O 1
ATOM 2795 N N . SER B 1 142 ? 5.758 -16.078 -9.836 1 96.5 142 SER B N 1
ATOM 2796 C CA . SER B 1 142 ? 6.824 -15.461 -9.07 1 96.5 142 SER B CA 1
ATOM 2797 C C . SER B 1 142 ? 7.047 -14.016 -9.5 1 96.5 142 SER B C 1
ATOM 2799 O O . SER B 1 142 ? 7.059 -13.711 -10.695 1 96.5 142 SER B O 1
ATOM 2801 N N . ALA B 1 143 ? 7.129 -13.18 -8.523 1 98.56 143 ALA B N 1
ATOM 2802 C CA . ALA B 1 143 ? 7.688 -11.844 -8.695 1 98.56 143 ALA B CA 1
ATOM 2803 C C . ALA B 1 143 ? 9.117 -11.773 -8.164 1 98.56 143 ALA B C 1
ATOM 2805 O O . ALA B 1 143 ? 9.43 -12.352 -7.121 1 98.56 143 ALA B O 1
ATOM 2806 N N . VAL B 1 144 ? 9.977 -11.07 -8.891 1 98.75 144 VAL B N 1
ATOM 2807 C CA . VAL B 1 144 ? 11.367 -10.875 -8.484 1 98.75 144 VAL B CA 1
ATOM 2808 C C . VAL B 1 144 ? 11.68 -9.383 -8.414 1 98.75 144 VAL B C 1
ATOM 2810 O O . VAL B 1 144 ? 11.414 -8.641 -9.359 1 98.75 144 VAL B O 1
ATOM 2813 N N . VAL B 1 145 ? 12.203 -8.945 -7.27 1 98.75 145 VAL B N 1
ATOM 2814 C CA . VAL B 1 145 ? 12.555 -7.543 -7.102 1 98.75 145 VAL B CA 1
ATOM 2815 C C . VAL B 1 145 ? 13.992 -7.434 -6.582 1 98.75 145 VAL B C 1
ATOM 2817 O O . VAL B 1 145 ? 14.344 -8.055 -5.574 1 98.75 145 VAL B O 1
ATOM 2820 N N . THR B 1 146 ? 14.805 -6.699 -7.266 1 98.31 146 THR B N 1
ATOM 2821 C CA . THR B 1 146 ? 16.156 -6.402 -6.785 1 98.31 146 THR B CA 1
ATOM 2822 C C . THR B 1 146 ? 16.188 -5.043 -6.09 1 98.31 146 THR B C 1
ATOM 2824 O O . THR B 1 146 ? 15.711 -4.047 -6.641 1 98.31 146 THR B O 1
ATOM 2827 N N . LEU B 1 147 ? 16.766 -4.984 -4.895 1 96.94 147 LEU B N 1
ATOM 2828 C CA . LEU B 1 147 ? 16.688 -3.793 -4.059 1 96.94 147 LEU B CA 1
ATOM 2829 C C . LEU B 1 147 ? 18.078 -3.279 -3.699 1 96.94 147 LEU B C 1
ATOM 2831 O O . LEU B 1 147 ? 18.203 -2.371 -2.875 1 96.94 147 LEU B O 1
ATOM 2835 N N . THR B 1 148 ? 19.078 -3.824 -4.277 1 91.56 148 THR B N 1
ATOM 2836 C CA . THR B 1 148 ? 20.422 -3.355 -3.994 1 91.56 148 THR B CA 1
ATOM 2837 C C . THR B 1 148 ? 20.891 -2.365 -5.059 1 91.56 148 THR B C 1
ATOM 2839 O O . THR B 1 148 ? 20.203 -2.162 -6.066 1 91.56 148 THR B O 1
ATOM 2842 N N . HIS B 1 149 ? 21.938 -1.69 -4.785 1 87.69 149 HIS B N 1
ATOM 2843 C CA . HIS B 1 149 ? 22.594 -0.838 -5.777 1 87.69 149 HIS B CA 1
ATOM 2844 C C . HIS B 1 149 ? 23.906 -1.445 -6.25 1 87.69 149 HIS B C 1
ATOM 2846 O O . HIS B 1 149 ? 24.734 -0.753 -6.844 1 87.69 149 HIS B O 1
ATOM 2852 N N . ASP B 1 150 ? 24 -2.691 -6.113 1 91.12 150 ASP B N 1
ATOM 2853 C CA . ASP B 1 150 ? 25.219 -3.387 -6.516 1 91.12 150 ASP B CA 1
ATOM 2854 C C . ASP B 1 150 ? 24.969 -4.277 -7.73 1 91.12 150 ASP B C 1
ATOM 2856 O O . ASP B 1 150 ? 24.234 -5.266 -7.645 1 91.12 150 ASP B O 1
ATOM 2860 N N . PRO B 1 151 ? 25.625 -3.961 -8.758 1 91.69 151 PRO B N 1
ATOM 2861 C CA . PRO B 1 151 ? 25.422 -4.734 -9.984 1 91.69 151 PRO B CA 1
ATOM 2862 C C . PRO B 1 151 ? 25.75 -6.215 -9.812 1 91.69 151 PRO B C 1
ATOM 2864 O O . PRO B 1 151 ? 25.125 -7.066 -10.461 1 91.69 151 PRO B O 1
ATOM 2867 N N . LYS B 1 152 ? 26.641 -6.48 -8.93 1 89.69 152 LYS B N 1
ATOM 2868 C CA . LYS B 1 152 ? 27.031 -7.871 -8.719 1 89.69 152 LYS B CA 1
ATOM 2869 C C . LYS B 1 152 ? 25.844 -8.695 -8.203 1 89.69 152 LYS B C 1
ATOM 2871 O O . LYS B 1 152 ? 25.719 -9.875 -8.539 1 89.69 152 LYS B O 1
ATOM 2876 N N . PHE B 1 153 ? 25.078 -8.086 -7.48 1 92.19 153 PHE B N 1
ATOM 2877 C CA . PHE B 1 153 ? 23.891 -8.758 -6.938 1 92.19 153 PHE B CA 1
ATOM 2878 C C . PHE B 1 153 ? 22.719 -8.664 -7.91 1 92.19 153 PHE B C 1
ATOM 2880 O O . PHE B 1 153 ? 22.125 -9.68 -8.273 1 92.19 153 PHE B O 1
ATOM 2887 N N . ASP B 1 154 ? 22.516 -7.527 -8.359 1 95.19 154 ASP B N 1
ATOM 2888 C CA . ASP B 1 154 ? 21.328 -7.246 -9.148 1 95.19 154 ASP B CA 1
ATOM 2889 C C . ASP B 1 154 ? 21.391 -7.938 -10.508 1 95.19 154 ASP B C 1
ATOM 2891 O O . ASP B 1 154 ? 20.406 -8.531 -10.953 1 95.19 154 ASP B O 1
ATOM 2895 N N . ASP B 1 155 ? 22.531 -7.914 -11.156 1 96.12 155 ASP B N 1
ATOM 2896 C CA . ASP B 1 155 ? 22.625 -8.422 -12.523 1 96.12 155 ASP B CA 1
ATOM 2897 C C . ASP B 1 155 ? 22.406 -9.93 -12.562 1 96.12 155 ASP B C 1
ATOM 2899 O O . ASP B 1 155 ? 21.703 -10.438 -13.445 1 96.12 155 ASP B O 1
ATOM 2903 N N . ALA B 1 156 ? 23.016 -10.633 -11.633 1 96.44 156 ALA B N 1
ATOM 2904 C CA . ALA B 1 156 ? 22.859 -12.086 -11.578 1 96.44 156 ALA B CA 1
ATOM 2905 C C . ALA B 1 156 ? 21.391 -12.461 -11.344 1 96.44 156 ALA B C 1
ATOM 2907 O O . ALA B 1 156 ? 20.875 -13.375 -11.992 1 96.44 156 ALA B O 1
ATOM 2908 N N . ALA B 1 157 ? 20.75 -11.781 -10.461 1 98 157 ALA B N 1
ATOM 2909 C CA . ALA B 1 157 ? 19.344 -12.039 -10.164 1 98 157 ALA B CA 1
ATOM 2910 C C . ALA B 1 157 ? 18.469 -11.719 -11.359 1 98 157 ALA B C 1
ATOM 2912 O O . ALA B 1 157 ? 17.562 -12.492 -11.695 1 98 157 ALA B O 1
ATOM 2913 N N . LEU B 1 158 ? 18.734 -10.633 -11.938 1 98.12 158 LEU B N 1
ATOM 2914 C CA . LEU B 1 158 ? 17.938 -10.203 -13.086 1 98.12 158 LEU B CA 1
ATOM 2915 C C . LEU B 1 158 ? 18.156 -11.133 -14.273 1 98.12 158 LEU B C 1
ATOM 2917 O O . LEU B 1 158 ? 17.203 -11.43 -15.016 1 98.12 158 LEU B O 1
ATOM 2921 N N . ASP B 1 159 ? 19.375 -11.547 -14.492 1 97.88 159 ASP B N 1
ATOM 2922 C CA . ASP B 1 159 ? 19.656 -12.523 -15.539 1 97.88 159 ASP B CA 1
ATOM 2923 C C . ASP B 1 159 ? 18.781 -13.773 -15.375 1 97.88 159 ASP B C 1
ATOM 2925 O O . ASP B 1 159 ? 18.094 -14.188 -16.312 1 97.88 159 ASP B O 1
ATOM 2929 N N . ALA B 1 160 ? 18.797 -14.305 -14.227 1 97.75 160 ALA B N 1
ATOM 2930 C CA . ALA B 1 160 ? 18 -15.5 -13.93 1 97.75 160 ALA B CA 1
ATOM 2931 C C . ALA B 1 160 ? 16.516 -15.227 -14.07 1 97.75 160 ALA B C 1
ATOM 2933 O O . ALA B 1 160 ? 15.773 -16.047 -14.625 1 97.75 160 ALA B O 1
ATOM 2934 N N . ALA B 1 161 ? 16.031 -14.086 -13.57 1 98.38 161 ALA B N 1
ATOM 2935 C CA . ALA B 1 161 ? 14.617 -13.727 -13.641 1 98.38 161 ALA B CA 1
ATOM 2936 C C . ALA B 1 161 ? 14.148 -13.602 -15.086 1 98.38 161 ALA B C 1
ATOM 2938 O O . ALA B 1 161 ? 13.07 -14.086 -15.438 1 98.38 161 ALA B O 1
ATOM 2939 N N . LEU B 1 162 ? 14.992 -12.992 -15.914 1 98.06 162 LEU B N 1
ATOM 2940 C CA . LEU B 1 162 ? 14.633 -12.758 -17.312 1 98.06 162 LEU B CA 1
ATOM 2941 C C . LEU B 1 162 ? 14.578 -14.07 -18.078 1 98.06 162 LEU B C 1
ATOM 2943 O O . LEU B 1 162 ? 13.898 -14.164 -19.109 1 98.06 162 LEU B O 1
ATOM 2947 N N . ARG B 1 163 ? 15.273 -15.062 -17.609 1 97.25 163 ARG B N 1
ATOM 2948 C CA . ARG B 1 163 ? 15.273 -16.375 -18.234 1 97.25 163 ARG B CA 1
ATOM 2949 C C . ARG B 1 163 ? 14.141 -17.234 -17.688 1 97.25 163 ARG B C 1
ATOM 2951 O O . ARG B 1 163 ? 13.922 -18.359 -18.172 1 97.25 163 ARG B O 1
ATOM 2958 N N . SER B 1 164 ? 13.391 -16.703 -16.781 1 96.62 164 SER B N 1
ATOM 2959 C CA . SER B 1 164 ? 12.289 -17.422 -16.156 1 96.62 164 SER B CA 1
ATOM 2960 C C . SER B 1 164 ? 10.945 -16.938 -16.672 1 96.62 164 SER B C 1
ATOM 2962 O O . SER B 1 164 ? 10.883 -16.062 -17.547 1 96.62 164 SER B O 1
ATOM 2964 N N . GLU B 1 165 ? 9.906 -17.516 -16.094 1 94.5 165 GLU B N 1
ATOM 2965 C CA . GLU B 1 165 ? 8.547 -17.125 -16.469 1 94.5 165 GLU B CA 1
ATOM 2966 C C . GLU B 1 165 ? 7.953 -16.172 -15.43 1 94.5 165 GLU B C 1
ATOM 2968 O O . GLU B 1 165 ? 6.734 -15.992 -15.359 1 94.5 165 GLU B O 1
ATOM 2973 N N . ALA B 1 166 ? 8.82 -15.531 -14.656 1 97.25 166 ALA B N 1
ATOM 2974 C CA . ALA B 1 166 ? 8.32 -14.633 -13.633 1 97.25 166 ALA B CA 1
ATOM 2975 C C . ALA B 1 166 ? 7.328 -13.625 -14.219 1 97.25 166 ALA B C 1
ATOM 2977 O O . ALA B 1 166 ? 7.582 -13.031 -15.266 1 97.25 166 ALA B O 1
ATOM 2978 N N . PHE B 1 167 ? 6.27 -13.43 -13.508 1 95.56 167 PHE B N 1
ATOM 2979 C CA . PHE B 1 167 ? 5.242 -12.547 -14.055 1 95.56 167 PHE B CA 1
ATOM 2980 C C . PHE B 1 167 ? 5.602 -11.086 -13.82 1 95.56 167 PHE B C 1
ATOM 2982 O O . PHE B 1 167 ? 5.035 -10.195 -14.461 1 95.56 167 PHE B O 1
ATOM 2989 N N . TYR B 1 168 ? 6.551 -10.906 -12.945 1 97.94 168 TYR B N 1
ATOM 2990 C CA . TYR B 1 168 ? 6.988 -9.555 -12.617 1 97.94 168 TYR B CA 1
ATOM 2991 C C . TYR B 1 168 ? 8.477 -9.523 -12.289 1 97.94 168 TYR B C 1
ATOM 2993 O O . TYR B 1 168 ? 8.977 -10.398 -11.586 1 97.94 168 TYR B O 1
ATOM 3001 N N . ILE B 1 169 ? 9.117 -8.539 -12.836 1 98.56 169 ILE B N 1
ATOM 3002 C CA . ILE B 1 169 ? 10.523 -8.273 -12.555 1 98.56 169 ILE B CA 1
ATOM 3003 C C . ILE B 1 169 ? 10.734 -6.785 -12.305 1 98.56 169 ILE B C 1
ATOM 3005 O O . ILE B 1 169 ? 10.438 -5.953 -13.164 1 98.56 169 ILE B O 1
ATOM 3009 N N . GLY B 1 170 ? 11.148 -6.457 -11.078 1 97.69 170 GLY B N 1
ATOM 3010 C CA . GLY B 1 170 ? 11.391 -5.07 -10.727 1 97.69 170 GLY B CA 1
ATOM 3011 C C . GLY B 1 170 ? 12.812 -4.816 -10.258 1 97.69 170 GLY B C 1
ATOM 3012 O O . GLY B 1 170 ? 13.43 -5.676 -9.625 1 97.69 170 GLY B O 1
ATOM 3013 N N . ALA B 1 171 ? 13.297 -3.609 -10.531 1 97.38 171 ALA B N 1
ATOM 3014 C CA . ALA B 1 171 ? 14.648 -3.25 -10.117 1 97.38 171 ALA B CA 1
ATOM 3015 C C . ALA B 1 171 ? 14.695 -1.827 -9.57 1 97.38 171 ALA B C 1
ATOM 3017 O O . ALA B 1 171 ? 14.18 -0.896 -10.195 1 97.38 171 ALA B O 1
ATOM 3018 N N . LEU B 1 172 ? 15.266 -1.72 -8.438 1 94.75 172 LEU B N 1
ATOM 3019 C CA . LEU B 1 172 ? 15.469 -0.412 -7.828 1 94.75 172 LEU B CA 1
ATOM 3020 C C . LEU B 1 172 ? 16.5 0.394 -8.602 1 94.75 172 LEU B C 1
ATOM 3022 O O . LEU B 1 172 ? 17.438 -0.175 -9.188 1 94.75 172 LEU B O 1
ATOM 3026 N N . GLY B 1 173 ? 16.312 1.721 -8.562 1 89.75 173 GLY B N 1
ATOM 3027 C CA . GLY B 1 173 ? 17.312 2.58 -9.188 1 89.75 173 GLY B CA 1
ATOM 3028 C C . GLY B 1 173 ? 16.703 3.689 -10.023 1 89.75 173 GLY B C 1
ATOM 3029 O O . GLY B 1 173 ? 15.555 3.58 -10.469 1 89.75 173 GLY B O 1
ATOM 3030 N N . SER B 1 174 ? 17.5 4.664 -10.273 1 87.44 174 SER B N 1
ATOM 3031 C CA . SER B 1 174 ? 17.094 5.785 -11.117 1 87.44 174 SER B CA 1
ATOM 3032 C C . SER B 1 174 ? 17.078 5.387 -12.594 1 87.44 174 SER B C 1
ATOM 3034 O O . SER B 1 174 ? 17.531 4.293 -12.953 1 87.44 174 SER B O 1
ATOM 3036 N N . ARG B 1 175 ? 16.516 6.258 -13.391 1 88.38 175 ARG B N 1
ATOM 3037 C CA . ARG B 1 175 ? 16.516 6.035 -14.828 1 88.38 175 ARG B CA 1
ATOM 3038 C C . ARG B 1 175 ? 17.938 5.902 -15.367 1 88.38 175 ARG B C 1
ATOM 3040 O O . ARG B 1 175 ? 18.203 5.078 -16.234 1 88.38 175 ARG B O 1
ATOM 3047 N N . ARG B 1 176 ? 18.797 6.688 -14.773 1 89 176 ARG B N 1
ATOM 3048 C CA . ARG B 1 176 ? 20.188 6.629 -15.195 1 89 176 ARG B CA 1
ATOM 3049 C C . ARG B 1 176 ? 20.828 5.297 -14.805 1 89 176 ARG B C 1
ATOM 3051 O O . ARG B 1 176 ? 21.5 4.668 -15.625 1 89 176 ARG B O 1
ATOM 3058 N N . THR B 1 177 ? 20.594 4.855 -13.641 1 90.25 177 THR B N 1
ATOM 3059 C CA . THR B 1 177 ? 21.109 3.576 -13.164 1 90.25 177 THR B CA 1
ATOM 3060 C C . THR B 1 177 ? 20.547 2.424 -13.984 1 90.25 177 THR B C 1
ATOM 3062 O O . THR B 1 177 ? 21.25 1.463 -14.289 1 90.25 177 THR B O 1
ATOM 3065 N N . HIS B 1 178 ? 19.375 2.574 -14.422 1 91.69 178 HIS B N 1
ATOM 3066 C CA . HIS B 1 178 ? 18.719 1.537 -15.203 1 91.69 178 HIS B CA 1
ATOM 3067 C C . HIS B 1 178 ? 19.312 1.426 -16.594 1 91.69 178 HIS B C 1
ATOM 3069 O O . HIS B 1 178 ? 19.484 0.322 -17.125 1 91.69 178 HIS B O 1
ATOM 3075 N N . ALA B 1 179 ? 19.688 2.529 -17.141 1 93 179 ALA B N 1
ATOM 3076 C CA . ALA B 1 179 ? 20.297 2.51 -18.469 1 93 179 ALA B CA 1
ATOM 3077 C C . ALA B 1 179 ? 21.609 1.721 -18.438 1 93 179 ALA B C 1
ATOM 3079 O O . ALA B 1 179 ? 21.859 0.916 -19.344 1 93 179 ALA B O 1
ATOM 3080 N N . LYS B 1 180 ? 22.391 1.932 -17.453 1 94.62 180 LYS B N 1
ATOM 3081 C CA . LYS B 1 180 ? 23.641 1.193 -17.312 1 94.62 180 LYS B CA 1
ATOM 3082 C C . LYS B 1 180 ? 23.375 -0.295 -17.094 1 94.62 180 LYS B C 1
ATOM 3084 O O . LYS B 1 180 ? 24.094 -1.14 -17.656 1 94.62 180 LYS B O 1
ATOM 3089 N N . ARG B 1 181 ? 22.375 -0.597 -16.375 1 95.44 181 ARG B N 1
ATOM 3090 C CA . ARG B 1 181 ? 21.969 -1.973 -16.109 1 95.44 181 ARG B CA 1
ATOM 3091 C C . ARG B 1 181 ? 21.547 -2.682 -17.391 1 95.44 181 ARG B C 1
ATOM 3093 O O . ARG B 1 181 ? 21.953 -3.824 -17.625 1 95.44 181 ARG B O 1
ATOM 3100 N N . LEU B 1 182 ? 20.859 -1.989 -18.203 1 95.75 182 LEU B N 1
ATOM 3101 C CA . LEU B 1 182 ? 20.406 -2.58 -19.453 1 95.75 182 LEU B CA 1
ATOM 3102 C C . LEU B 1 182 ? 21.578 -2.914 -20.375 1 95.75 182 LEU B C 1
ATOM 3104 O O . LEU B 1 182 ? 21.578 -3.941 -21.047 1 95.75 182 LEU B O 1
ATOM 3108 N N . ALA B 1 183 ? 22.547 -2.062 -20.312 1 95.81 183 ALA B N 1
ATOM 3109 C CA . ALA B 1 183 ? 23.734 -2.32 -21.109 1 95.81 183 ALA B CA 1
ATOM 3110 C C . ALA B 1 183 ? 24.438 -3.592 -20.656 1 95.81 183 ALA B C 1
ATOM 3112 O O . ALA B 1 183 ? 24.859 -4.41 -21.484 1 95.81 183 ALA B O 1
ATOM 3113 N N . ARG B 1 184 ? 24.562 -3.762 -19.438 1 96.44 184 ARG B N 1
ATOM 3114 C CA . ARG B 1 184 ? 25.219 -4.953 -18.891 1 96.44 184 ARG B CA 1
ATOM 3115 C C . ARG B 1 184 ? 24.391 -6.203 -19.172 1 96.44 184 ARG B C 1
ATOM 3117 O O . ARG B 1 184 ? 24.938 -7.254 -19.5 1 96.44 184 ARG B O 1
ATOM 3124 N N . LEU B 1 185 ? 23.109 -6.098 -19.047 1 96.62 185 LEU B N 1
ATOM 3125 C CA . LEU B 1 185 ? 22.234 -7.23 -19.312 1 96.62 185 LEU B CA 1
ATOM 3126 C C . LEU B 1 185 ? 22.281 -7.613 -20.797 1 96.62 185 LEU B C 1
ATOM 3128 O O . LEU B 1 185 ? 22.156 -8.789 -21.141 1 96.62 185 LEU B O 1
ATOM 3132 N N . ALA B 1 186 ? 22.469 -6.621 -21.641 1 96.69 186 ALA B N 1
ATOM 3133 C CA . ALA B 1 186 ? 22.609 -6.891 -23.062 1 96.69 186 ALA B CA 1
ATOM 3134 C C . ALA B 1 186 ? 23.859 -7.742 -23.328 1 96.69 186 ALA B C 1
ATOM 3136 O O . ALA B 1 186 ? 23.828 -8.625 -24.203 1 96.69 186 ALA B O 1
ATOM 3137 N N . GLU B 1 187 ? 24.797 -7.496 -22.594 1 96.25 187 GLU B N 1
ATOM 3138 C CA . GLU B 1 187 ? 26.031 -8.281 -22.719 1 96.25 187 GLU B CA 1
ATOM 3139 C C . GLU B 1 187 ? 25.797 -9.727 -22.297 1 96.25 187 GLU B C 1
ATOM 3141 O O . GLU B 1 187 ? 26.516 -10.633 -22.75 1 96.25 187 GLU B O 1
ATOM 3146 N N . LEU B 1 188 ? 24.828 -9.914 -21.484 1 95.38 188 LEU B N 1
ATOM 3147 C CA . LEU B 1 188 ? 24.5 -11.258 -21.016 1 95.38 188 LEU B CA 1
ATOM 3148 C C . LEU B 1 188 ? 23.516 -11.938 -21.953 1 95.38 188 LEU B C 1
ATOM 3150 O O . LEU B 1 188 ? 23.078 -13.062 -21.703 1 95.38 188 LEU B O 1
ATOM 3154 N N . GLY B 1 189 ? 23.062 -11.195 -23 1 96.69 189 GLY B N 1
ATOM 3155 C CA . GLY B 1 189 ? 22.266 -11.805 -24.047 1 96.69 189 GLY B CA 1
ATOM 3156 C C . GLY B 1 189 ? 20.797 -11.391 -24.016 1 96.69 189 GLY B C 1
ATOM 3157 O O . GLY B 1 189 ? 19.984 -11.938 -24.75 1 96.69 189 GLY B O 1
ATOM 3158 N N . HIS B 1 190 ? 20.5 -10.453 -23.188 1 97.31 190 HIS B N 1
ATOM 3159 C CA . HIS B 1 190 ? 19.109 -10.008 -23.094 1 97.31 190 HIS B CA 1
ATOM 3160 C C . HIS B 1 190 ? 18.844 -8.828 -24.016 1 97.31 190 HIS B C 1
ATOM 3162 O O . HIS B 1 190 ? 19.406 -7.746 -23.828 1 97.31 190 HIS B O 1
ATOM 3168 N N . GLY B 1 191 ? 17.969 -9.016 -24.953 1 95 191 GLY B N 1
ATOM 3169 C CA . GLY B 1 191 ? 17.609 -7.961 -25.891 1 95 191 GLY B CA 1
ATOM 3170 C C . GLY B 1 191 ? 16.562 -7.016 -25.359 1 95 191 GLY B C 1
ATOM 3171 O O . GLY B 1 191 ? 16.266 -7.016 -24.156 1 95 191 GLY B O 1
ATOM 3172 N N . GLU B 1 192 ? 16.016 -6.246 -26.234 1 94.19 192 GLU B N 1
ATOM 3173 C CA . GLU B 1 192 ? 15.062 -5.191 -25.875 1 94.19 192 GLU B CA 1
ATOM 3174 C C . GLU B 1 192 ? 13.766 -5.777 -25.328 1 94.19 192 GLU B C 1
ATOM 3176 O O . GLU B 1 192 ? 13.188 -5.23 -24.391 1 94.19 192 GLU B O 1
ATOM 3181 N N . ALA B 1 193 ? 13.367 -6.812 -25.906 1 94.69 193 ALA B N 1
ATOM 3182 C CA . ALA B 1 193 ? 12.117 -7.441 -25.469 1 94.69 193 ALA B CA 1
ATOM 3183 C C . ALA B 1 193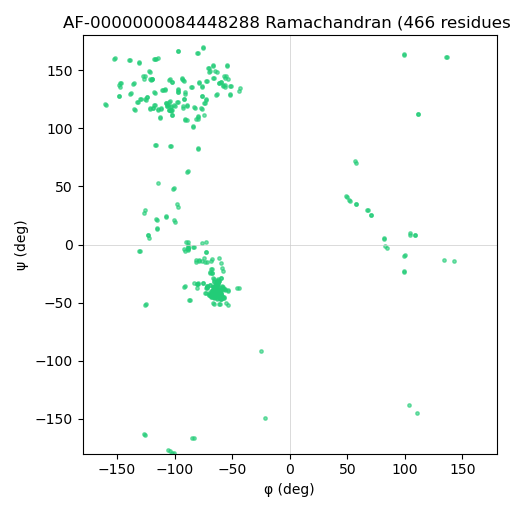 ? 12.227 -7.934 -24.031 1 94.69 193 ALA B C 1
ATOM 3185 O O . ALA B 1 193 ? 11.312 -7.738 -23.234 1 94.69 193 ALA B O 1
ATOM 3186 N N . ALA B 1 194 ? 13.359 -8.57 -23.75 1 93.06 194 ALA B N 1
ATOM 3187 C CA . ALA B 1 194 ? 13.594 -9.039 -22.391 1 93.06 194 ALA B CA 1
ATOM 3188 C C . ALA B 1 194 ? 13.719 -7.867 -21.422 1 93.06 194 ALA B C 1
ATOM 3190 O O . ALA B 1 194 ? 13.156 -7.891 -20.328 1 93.06 194 ALA B O 1
ATOM 3191 N N . ALA B 1 195 ? 14.406 -6.871 -21.828 1 92.75 195 ALA B N 1
ATOM 3192 C CA . ALA B 1 195 ? 14.648 -5.688 -21 1 92.75 195 ALA B CA 1
ATOM 3193 C C . ALA B 1 195 ? 13.336 -4.984 -20.672 1 92.75 195 ALA B C 1
ATOM 3195 O O . ALA B 1 195 ? 13.188 -4.426 -19.578 1 92.75 195 ALA B O 1
ATOM 3196 N N . ALA B 1 196 ? 12.414 -5.051 -21.578 1 94.75 196 ALA B N 1
ATOM 3197 C CA . ALA B 1 196 ? 11.125 -4.375 -21.422 1 94.75 196 ALA B CA 1
ATOM 3198 C C . ALA B 1 196 ? 10.305 -5.023 -20.312 1 94.75 196 ALA B C 1
ATOM 3200 O O . ALA B 1 196 ? 9.336 -4.438 -19.828 1 94.75 196 ALA B O 1
ATOM 3201 N N . ARG B 1 197 ? 10.688 -6.168 -19.891 1 96.44 197 ARG B N 1
ATOM 3202 C CA . ARG B 1 197 ? 9.992 -6.867 -18.812 1 96.44 197 ARG B CA 1
ATOM 3203 C C . ARG B 1 197 ? 10.375 -6.289 -17.453 1 96.44 197 ARG B C 1
ATOM 3205 O O . ARG B 1 197 ? 9.727 -6.578 -16.438 1 96.44 197 ARG B O 1
ATOM 3212 N N . ILE B 1 198 ? 11.438 -5.508 -17.484 1 97.38 198 ILE B N 1
ATOM 3213 C CA . ILE B 1 198 ? 11.93 -4.988 -16.203 1 97.38 198 ILE B CA 1
ATOM 3214 C C . ILE B 1 198 ? 11.234 -3.67 -15.883 1 97.38 198 ILE B C 1
ATOM 3216 O O . ILE B 1 198 ? 11.305 -2.713 -16.656 1 97.38 198 ILE B O 1
ATOM 3220 N N . HIS B 1 199 ? 10.57 -3.68 -14.828 1 95.56 199 HIS B N 1
ATOM 3221 C CA . HIS B 1 199 ? 10.031 -2.436 -14.289 1 95.56 199 HIS B CA 1
ATOM 3222 C C . HIS B 1 199 ? 11.102 -1.654 -13.531 1 95.56 199 HIS B C 1
ATOM 3224 O O . HIS B 1 199 ? 11.484 -2.037 -12.422 1 95.56 199 HIS B O 1
ATOM 3230 N N . ALA B 1 200 ? 11.555 -0.564 -14.117 1 93.81 200 ALA B N 1
ATOM 3231 C CA . ALA B 1 200 ? 12.602 0.279 -13.547 1 93.81 200 ALA B CA 1
ATOM 3232 C C . ALA B 1 200 ? 12.406 1.741 -13.938 1 93.81 200 ALA B C 1
ATOM 3234 O O . ALA B 1 200 ? 12.273 2.064 -15.125 1 93.81 200 ALA B O 1
ATOM 3235 N N . PRO B 1 201 ? 12.398 2.613 -12.898 1 93.69 201 PRO B N 1
ATOM 3236 C CA . PRO B 1 201 ? 12.414 2.367 -11.453 1 93.69 201 PRO B CA 1
ATOM 3237 C C . PRO B 1 201 ? 11.25 1.484 -10.992 1 93.69 201 PRO B C 1
ATOM 3239 O O . PRO B 1 201 ? 10.156 1.558 -11.555 1 93.69 201 PRO B O 1
ATOM 3242 N N . VAL B 1 202 ? 11.5 0.673 -10.031 1 95.31 202 VAL B N 1
ATOM 3243 C CA . VAL B 1 202 ? 10.508 -0.279 -9.531 1 95.31 202 VAL B CA 1
ATOM 3244 C C . VAL B 1 202 ? 9.43 0.461 -8.75 1 95.31 202 VAL B C 1
ATOM 3246 O O . VAL B 1 202 ? 9.727 1.401 -8.008 1 95.31 202 VAL B O 1
ATOM 3249 N N . GLY B 1 203 ? 8.172 0.001 -8.953 1 95.12 203 GLY B N 1
ATOM 3250 C CA . GLY B 1 203 ? 7.047 0.532 -8.203 1 95.12 203 GLY B CA 1
ATOM 3251 C C . GLY B 1 203 ? 6.25 1.565 -8.977 1 95.12 203 GLY B C 1
ATOM 3252 O O . GLY B 1 203 ? 6.734 2.117 -9.961 1 95.12 203 GLY B O 1
ATOM 3253 N N . LEU B 1 204 ? 5.078 1.835 -8.523 1 93.75 204 LEU B N 1
ATOM 3254 C CA . LEU B 1 204 ? 4.238 2.873 -9.109 1 93.75 204 LEU B CA 1
A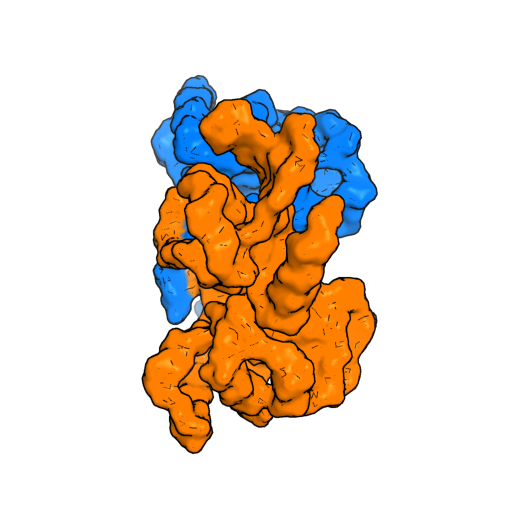TOM 3255 C C . LEU B 1 204 ? 4.789 4.258 -8.797 1 93.75 204 LEU B C 1
ATOM 3257 O O . LEU B 1 204 ? 5.43 4.461 -7.766 1 93.75 204 LEU B O 1
ATOM 3261 N N . ASN B 1 205 ? 4.496 5.203 -9.727 1 91.81 205 ASN B N 1
ATOM 3262 C CA . ASN B 1 205 ? 4.914 6.582 -9.508 1 91.81 205 ASN B CA 1
ATOM 3263 C C . ASN B 1 205 ? 3.967 7.309 -8.555 1 91.81 205 ASN B C 1
ATOM 3265 O O . ASN B 1 205 ? 3.131 8.102 -8.984 1 91.81 205 ASN B O 1
ATOM 3269 N N . ILE B 1 206 ? 4.188 7.105 -7.25 1 92.62 206 ILE B N 1
ATOM 3270 C CA . ILE B 1 206 ? 3.32 7.734 -6.258 1 92.62 206 ILE B CA 1
ATOM 3271 C C . ILE B 1 206 ? 4.125 8.734 -5.43 1 92.62 206 ILE B C 1
ATOM 3273 O O . ILE B 1 206 ? 3.664 9.188 -4.379 1 92.62 206 ILE B O 1
ATOM 3277 N N . GLY B 1 207 ? 5.305 9.055 -5.922 1 91.62 207 GLY B N 1
ATOM 3278 C CA . GLY B 1 207 ? 6.148 10.016 -5.223 1 91.62 207 GLY B CA 1
ATOM 3279 C C . GLY B 1 207 ? 6.715 9.477 -3.924 1 91.62 207 GLY B C 1
ATOM 3280 O O . GLY B 1 207 ? 7.016 10.242 -3.006 1 91.62 207 GLY B O 1
ATOM 3281 N N . ALA B 1 208 ? 6.844 8.156 -3.826 1 92.31 208 ALA B N 1
ATOM 3282 C CA . ALA B 1 208 ? 7.332 7.504 -2.617 1 92.31 208 ALA B CA 1
ATOM 3283 C C . ALA B 1 208 ? 8.75 7.953 -2.283 1 92.31 208 ALA B C 1
ATOM 3285 O O . ALA B 1 208 ? 9.594 8.094 -3.176 1 92.31 208 ALA B O 1
ATOM 3286 N N . VAL B 1 209 ? 8.953 8.164 -0.979 1 89.31 209 VAL B N 1
ATOM 3287 C CA . VAL B 1 209 ? 10.266 8.648 -0.545 1 89.31 209 VAL B CA 1
ATOM 3288 C C . VAL B 1 209 ? 10.828 7.707 0.518 1 89.31 209 VAL B C 1
ATOM 3290 O O . VAL B 1 209 ? 11.945 7.195 0.371 1 89.31 209 VAL B O 1
ATOM 3293 N N . THR B 1 210 ? 10.07 7.414 1.561 1 90.25 210 THR B N 1
ATOM 3294 C CA . THR B 1 210 ? 10.547 6.586 2.662 1 90.25 210 THR B CA 1
ATOM 3295 C C . THR B 1 210 ? 10.492 5.109 2.291 1 90.25 210 THR B C 1
ATOM 3297 O O . THR B 1 210 ? 9.781 4.723 1.359 1 90.25 210 THR B O 1
ATOM 3300 N N . ALA B 1 211 ? 11.156 4.238 3.027 1 94.31 211 ALA B N 1
ATOM 3301 C CA . ALA B 1 211 ? 11.203 2.803 2.766 1 94.31 211 ALA B CA 1
ATOM 3302 C C . ALA B 1 211 ? 9.797 2.201 2.781 1 94.31 211 ALA B C 1
ATOM 3304 O O . ALA B 1 211 ? 9.414 1.481 1.855 1 94.31 211 ALA B O 1
ATOM 3305 N N . PRO B 1 212 ? 8.961 2.551 3.732 1 96.19 212 PRO B N 1
ATOM 3306 C CA . PRO B 1 212 ? 7.594 2.012 3.717 1 96.19 212 PRO B CA 1
ATOM 3307 C C . PRO B 1 212 ? 6.777 2.506 2.525 1 96.19 212 PRO B C 1
ATOM 3309 O O . PRO B 1 212 ? 6.012 1.738 1.939 1 96.19 212 PRO B O 1
ATOM 3312 N N . GLU B 1 213 ? 6.957 3.783 2.166 1 95.81 213 GLU B N 1
ATOM 3313 C CA . GLU B 1 213 ? 6.254 4.297 0.993 1 95.81 213 GLU B CA 1
ATOM 3314 C C . GLU B 1 213 ? 6.703 3.582 -0.277 1 95.81 213 GLU B C 1
ATOM 3316 O O . GLU B 1 213 ? 5.879 3.242 -1.129 1 95.81 213 GLU B O 1
ATOM 3321 N N . ILE B 1 214 ? 7.965 3.393 -0.389 1 95.81 214 ILE B N 1
ATOM 3322 C CA . ILE B 1 214 ? 8.508 2.689 -1.547 1 95.81 214 ILE B CA 1
ATOM 3323 C C . ILE B 1 214 ? 7.984 1.254 -1.568 1 95.81 214 ILE B C 1
ATOM 3325 O O . ILE B 1 214 ? 7.637 0.729 -2.629 1 95.81 214 ILE B O 1
ATOM 3329 N N . ALA B 1 215 ? 7.941 0.615 -0.385 1 98.19 215 ALA B N 1
ATOM 3330 C CA . ALA B 1 215 ? 7.395 -0.734 -0.271 1 98.19 215 ALA B CA 1
ATOM 3331 C C . ALA B 1 215 ? 5.957 -0.786 -0.777 1 98.19 215 ALA B C 1
ATOM 3333 O O . ALA B 1 215 ? 5.59 -1.685 -1.538 1 98.19 215 ALA B O 1
ATOM 3334 N N . VAL B 1 216 ? 5.152 0.179 -0.388 1 97.75 216 VAL B N 1
ATOM 3335 C CA . VAL B 1 216 ? 3.77 0.271 -0.846 1 97.75 216 VAL B CA 1
ATOM 3336 C C . VAL B 1 216 ? 3.736 0.421 -2.365 1 97.75 216 VAL B C 1
ATOM 3338 O O . VAL B 1 216 ? 2.941 -0.236 -3.043 1 97.75 216 VAL B O 1
ATOM 3341 N N . SER B 1 217 ? 4.578 1.275 -2.881 1 96.44 217 SER B N 1
ATOM 3342 C CA . SER B 1 217 ? 4.68 1.515 -4.316 1 96.44 217 SER B CA 1
ATOM 3343 C C . SER B 1 217 ? 4.992 0.227 -5.07 1 96.44 217 SER B C 1
ATOM 3345 O O . SER B 1 217 ? 4.344 -0.088 -6.07 1 96.44 217 SER B O 1
ATOM 3347 N N . ILE B 1 218 ? 5.93 -0.52 -4.578 1 97.5 218 ILE B N 1
ATOM 3348 C CA . ILE B 1 218 ? 6.375 -1.751 -5.227 1 97.5 218 ILE B CA 1
ATOM 3349 C C . ILE B 1 218 ? 5.25 -2.783 -5.191 1 97.5 218 ILE B C 1
ATOM 3351 O O . ILE B 1 218 ? 4.895 -3.357 -6.227 1 97.5 218 ILE B O 1
ATOM 3355 N N . LEU B 1 219 ? 4.688 -2.996 -4.012 1 98.12 219 LEU B N 1
ATOM 3356 C CA . LEU B 1 219 ? 3.648 -4.012 -3.895 1 98.12 219 LEU B CA 1
ATOM 3357 C C . LEU B 1 219 ? 2.426 -3.641 -4.727 1 98.12 219 LEU B C 1
ATOM 3359 O O . LEU B 1 219 ? 1.791 -4.508 -5.328 1 98.12 219 LEU B O 1
ATOM 3363 N N . ALA B 1 220 ? 2.096 -2.373 -4.77 1 96.88 220 ALA B N 1
ATOM 3364 C CA . ALA B 1 220 ? 0.978 -1.922 -5.594 1 96.88 220 ALA B CA 1
ATOM 3365 C C . ALA B 1 220 ? 1.206 -2.264 -7.066 1 96.88 220 ALA B C 1
ATOM 3367 O O . ALA B 1 220 ? 0.286 -2.709 -7.758 1 96.88 220 ALA B O 1
ATOM 3368 N N . GLU B 1 221 ? 2.369 -2.041 -7.559 1 96.31 221 GLU B N 1
ATOM 3369 C CA . GLU B 1 221 ? 2.686 -2.363 -8.945 1 96.31 221 GLU B CA 1
ATOM 3370 C C . GLU B 1 221 ? 2.613 -3.869 -9.195 1 96.31 221 GLU B C 1
ATOM 3372 O O . GLU B 1 221 ? 2.08 -4.309 -10.211 1 96.31 221 GLU B O 1
ATOM 3377 N N . ILE B 1 222 ? 3.148 -4.633 -8.258 1 97.06 222 ILE B N 1
ATOM 3378 C CA . ILE B 1 222 ? 3.121 -6.086 -8.391 1 97.06 222 ILE B CA 1
ATOM 3379 C C . ILE B 1 222 ? 1.675 -6.57 -8.477 1 97.06 222 ILE B C 1
ATOM 3381 O O . ILE B 1 222 ? 1.336 -7.387 -9.336 1 97.06 222 ILE B O 1
ATOM 3385 N N . VAL B 1 223 ? 0.84 -6.055 -7.586 1 95.69 223 VAL B N 1
ATOM 3386 C CA . VAL B 1 223 ? -0.569 -6.438 -7.578 1 95.69 223 VAL B CA 1
ATOM 3387 C C . VAL B 1 223 ? -1.224 -6.023 -8.891 1 95.69 223 VAL B C 1
ATOM 3389 O O . VAL B 1 223 ? -1.979 -6.793 -9.492 1 95.69 223 VAL B O 1
ATOM 3392 N N . ALA B 1 224 ? -0.953 -4.828 -9.375 1 95 224 ALA B N 1
ATOM 3393 C CA . ALA B 1 224 ? -1.545 -4.328 -10.609 1 95 224 ALA B CA 1
ATOM 3394 C C . ALA B 1 224 ? -1.188 -5.227 -11.797 1 95 224 ALA B C 1
ATOM 3396 O O . ALA B 1 224 ? -2.049 -5.559 -12.609 1 95 224 ALA B O 1
ATOM 3397 N N . VAL B 1 225 ? 0.06 -5.555 -11.875 1 95.06 225 VAL B N 1
ATOM 3398 C CA . VAL B 1 225 ? 0.519 -6.41 -12.969 1 95.06 225 VAL B CA 1
ATOM 3399 C C . VAL B 1 225 ? -0.142 -7.781 -12.867 1 95.06 225 VAL B C 1
ATOM 3401 O O . VAL B 1 225 ? -0.642 -8.32 -13.859 1 95.06 225 VAL B O 1
ATOM 3404 N N . ARG B 1 226 ? -0.145 -8.328 -11.688 1 92.81 226 ARG B N 1
ATOM 3405 C CA . ARG B 1 226 ? -0.734 -9.648 -11.461 1 92.81 226 ARG B CA 1
ATOM 3406 C C . ARG B 1 226 ? -2.203 -9.664 -11.867 1 92.81 226 ARG B C 1
ATOM 3408 O O . ARG B 1 226 ? -2.682 -10.641 -12.445 1 92.81 226 ARG B O 1
ATOM 3415 N N . ARG B 1 227 ? -2.854 -8.531 -11.57 1 90.44 227 ARG B N 1
ATOM 3416 C CA . ARG B 1 227 ? -4.293 -8.445 -11.805 1 90.44 227 ARG B CA 1
ATOM 3417 C C . ARG B 1 227 ? -4.594 -7.957 -13.219 1 90.44 227 ARG B C 1
ATOM 3419 O O . ARG B 1 227 ? -5.754 -7.914 -13.633 1 90.44 227 ARG B O 1
ATOM 3426 N N . GLY B 1 228 ? -3.627 -7.637 -13.953 1 88.75 228 GLY B N 1
ATOM 3427 C CA . GLY B 1 228 ? -3.822 -7.133 -15.305 1 88.75 228 GLY B CA 1
ATOM 3428 C C . GLY B 1 228 ? -4.465 -5.762 -15.344 1 88.75 228 GLY B C 1
ATOM 3429 O O . GLY B 1 228 ? -5.223 -5.449 -16.266 1 88.75 228 GLY B O 1
ATOM 3430 N N . ALA B 1 229 ? -4.188 -5.039 -14.312 1 84.75 229 ALA B N 1
ATOM 3431 C CA . ALA B 1 229 ? -4.785 -3.709 -14.227 1 84.75 229 ALA B CA 1
ATOM 3432 C C . ALA B 1 229 ? -4.035 -2.711 -15.102 1 84.75 229 ALA B C 1
ATOM 3434 O O . ALA B 1 229 ? -2.826 -2.846 -15.305 1 84.75 229 ALA B O 1
ATOM 3435 N N . THR B 1 230 ? -4.785 -1.853 -15.758 1 67.06 230 THR B N 1
ATOM 3436 C CA . THR B 1 230 ? -4.168 -0.747 -16.484 1 67.06 230 THR B CA 1
ATOM 3437 C C . THR B 1 230 ? -3.805 0.389 -15.523 1 67.06 230 THR B C 1
ATOM 3439 O O . THR B 1 230 ? -4.684 0.979 -14.898 1 67.06 230 THR B O 1
ATOM 3442 N N . LEU B 1 231 ? -2.525 0.544 -15.328 1 61.97 231 LEU B N 1
ATOM 3443 C CA . LEU B 1 231 ? -2.043 1.565 -14.406 1 61.97 231 LEU B CA 1
ATOM 3444 C C . LEU B 1 231 ? -2.367 2.963 -14.922 1 61.97 231 LEU B C 1
ATOM 3446 O O . LEU B 1 231 ? -2.426 3.184 -16.141 1 61.97 231 LEU B O 1
ATOM 3450 N N . GLY B 1 232 ? -2.705 3.92 -14.039 1 52.44 232 GLY B N 1
ATOM 3451 C CA . GLY B 1 232 ? -2.963 5.301 -14.414 1 52.44 232 GLY B CA 1
ATOM 3452 C C . GLY B 1 232 ? -4.441 5.617 -14.547 1 52.44 232 GLY B C 1
ATOM 3453 O O . GLY B 1 232 ? -4.816 6.773 -14.758 1 52.44 232 GLY B O 1
ATOM 3454 N N . GLN B 1 233 ? -5.254 4.504 -14.789 1 45.75 233 GLN B N 1
ATOM 3455 C CA . GLN B 1 233 ? -6.672 4.805 -14.945 1 45.75 233 GLN B CA 1
ATOM 3456 C C . GLN B 1 233 ? -7.402 4.723 -13.609 1 45.75 233 GLN B C 1
ATOM 3458 O O . GLN B 1 233 ? -7.078 3.877 -12.773 1 45.75 233 GLN B O 1
ATOM 3463 N N . ARG B 1 234 ? -7.77 5.895 -13.109 1 45.84 234 ARG B N 1
ATOM 3464 C CA . ARG B 1 234 ? -8.703 5.844 -11.984 1 45.84 234 ARG B CA 1
ATOM 3465 C C . ARG B 1 234 ? -9.805 4.824 -12.234 1 45.84 234 ARG B C 1
ATOM 3467 O O . ARG B 1 234 ? -10.211 4.609 -13.383 1 45.84 234 ARG B O 1
ATOM 3474 N N . THR B 1 235 ? -10.094 3.971 -11.148 1 39.28 235 THR B N 1
ATOM 3475 C CA . THR B 1 235 ? -11.281 3.141 -11.312 1 39.28 235 THR B CA 1
ATOM 3476 C C . THR B 1 235 ? -12.5 3.996 -11.664 1 39.28 235 THR B C 1
ATOM 3478 O O . THR B 1 235 ? -12.562 5.176 -11.305 1 39.28 235 THR B O 1
#

Foldseek 3Di:
DPPVVVVLVVVCVVVQWKKKWKAFPVPRDIDIGRSPPSVPPDDPQVNVQQVVCQLVVHWDWGADPNTIMTIHIDGDFQEEEEEDLDLLCLLQQVVVQVVRHAYEYEDLPDVSDDCVSNPPRYHYHNDQLLVVCVVVQAELRYAYEYDDLDCSRLLSNLLSVLVYNHLAAEYADDPVSLVVSVVVNVVVPDDPVSSVRYDPNAFAPPVADDSNSRSVRNVVVVVCSSNVHDPPDDD/DPPVVVVLVVVCVVVQWKKKWKAFDVPRDIDIGRSPDSVPPDDPQVNVQQVVCQLVVHWDWGADPNTIMTIHIDGDFQAEEEEDLDLLCLLQQVVVQVVRHAYEYEDLPDVSDDCVSNPPRYHYHNDQLLVVCVVVQAELNYAYEYDDLDCSRLLSNLLSVLVYNHLAAEYADDPVSLVVSVVVNVVVPDDPVSSVRYHPNAFAPPVADDSNSRSVRNVVVVVCSSNVHDPPDDD

InterPro domains:
  IPR027051 XdhC Rossmann domain [PF13478] (80-222)
  IPR052698 Molybdenum Cofactor Utilization and Processing [PTHR30388] (66-233)

Sequence (470 aa):
MRTDIFARLRAAQAEKRPVALLTRLPDGAQRLWGAGEDTEDIAPGLAEAARAALAGDAARMAEVAGESWFVHPHNPPLRLILVGAVHIAQALVPMAVAAGFAVAVVDPRRAFATEERFAKGAALIHEWPDDAMALLGPDARSAVVTLTHDPKFDDAALDAALRSEAFYIGALGSRRTHAKRLARLAELGHGEAAAARIHAPVGLNIGAVTAPEIAVSILAEIVAVRRGATLGQRTMRTDIFARLRAAQAEKRPVALLTRLPDGAQRLWGAGEDTEDIAPGLAEAARAALAGDAARMAEVAGESWFVHPHNPPLRLILVGAVHIAQALVPMAVAAGFAVAVVDPRRAFATEERFAKGAALIHEWPDDAMALLGPDARSAVVTLTHDPKFDDAALDAALRSEAFYIGALGSRRTHAKRLARLAELGHGEAAAARIHAPVGLNIGAVTAPEIAVSILAEIVAVRRGATLGQRT